Protein AF-0000000069396473 (afdb_homodimer)

Structure (mmCIF, N/CA/C/O backbone):
data_AF-0000000069396473-model_v1
#
loop_
_entity.id
_entity.type
_entity.pdbx_description
1 polymer 'Histidine phosphatase family protein'
#
loop_
_atom_site.group_PDB
_atom_site.id
_atom_site.type_symbol
_atom_site.label_atom_id
_atom_site.label_alt_id
_atom_site.label_comp_id
_atom_site.label_asym_id
_atom_site.label_entity_id
_atom_site.label_seq_id
_atom_site.pdbx_PDB_ins_code
_atom_site.Cartn_x
_atom_site.Cartn_y
_atom_site.Cartn_z
_atom_site.occupancy
_atom_site.B_iso_or_equiv
_atom_site.auth_seq_id
_atom_site.auth_comp_id
_atom_site.auth_asym_id
_atom_site.auth_atom_id
_atom_site.pdbx_PDB_model_num
ATOM 1 N N . MET A 1 1 ? 19.141 4.211 0.432 1 91.69 1 MET A N 1
ATOM 2 C CA . MET A 1 1 ? 17.75 4.664 0.322 1 91.69 1 MET A CA 1
ATOM 3 C C . MET A 1 1 ? 17.328 5.422 1.574 1 91.69 1 MET A C 1
ATOM 5 O O . MET A 1 1 ? 17.562 4.961 2.693 1 91.69 1 MET A O 1
ATOM 9 N N . LEU A 1 2 ? 16.859 6.574 1.354 1 94.38 2 LEU A N 1
ATOM 10 C CA . LEU A 1 2 ? 16.281 7.344 2.449 1 94.38 2 LEU A CA 1
ATOM 11 C C . LEU A 1 2 ? 14.844 6.914 2.719 1 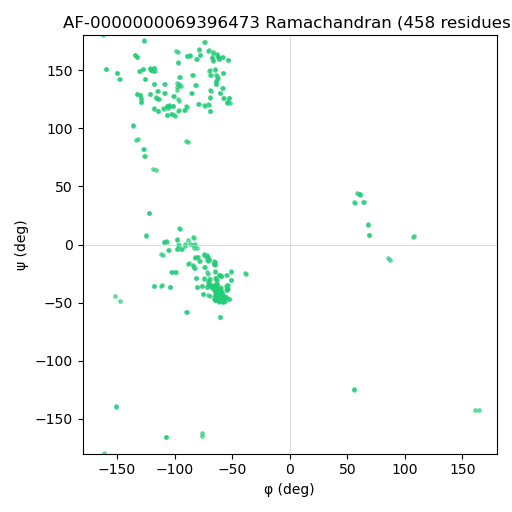94.38 2 LEU A C 1
ATOM 13 O O . LEU A 1 2 ? 14.078 6.66 1.782 1 94.38 2 LEU A O 1
ATOM 17 N N . LYS A 1 3 ? 14.484 6.781 3.979 1 95.19 3 LYS A N 1
ATOM 18 C CA . LYS A 1 3 ? 13.172 6.258 4.32 1 95.19 3 LYS A CA 1
ATOM 19 C C . LYS A 1 3 ? 12.344 7.289 5.082 1 95.19 3 LYS A C 1
ATOM 21 O O . LYS A 1 3 ? 12.875 8 5.938 1 95.19 3 LYS A O 1
ATOM 26 N N . VAL A 1 4 ? 11.117 7.375 4.75 1 97.69 4 VAL A N 1
ATOM 27 C CA . VAL A 1 4 ? 10.156 8.273 5.387 1 97.69 4 VAL A CA 1
ATOM 28 C C . VAL A 1 4 ? 8.906 7.492 5.789 1 97.69 4 VAL A C 1
ATOM 30 O O . VAL A 1 4 ? 8.289 6.828 4.957 1 97.69 4 VAL A O 1
ATOM 33 N N . LEU A 1 5 ? 8.555 7.523 7.074 1 98.06 5 LEU A N 1
ATOM 34 C CA . LEU A 1 5 ? 7.289 6.984 7.562 1 98.06 5 LEU A CA 1
ATOM 35 C C . LEU A 1 5 ? 6.207 8.062 7.578 1 98.06 5 LEU A C 1
ATOM 37 O O . LEU A 1 5 ? 6.348 9.078 8.266 1 98.06 5 LEU A O 1
ATOM 41 N N . LEU A 1 6 ? 5.219 7.867 6.785 1 98.81 6 LEU A N 1
ATOM 42 C CA . LEU A 1 6 ? 4.023 8.703 6.824 1 98.81 6 LEU A CA 1
ATOM 43 C C . LEU A 1 6 ? 2.992 8.133 7.793 1 98.81 6 LEU A C 1
ATOM 45 O O . LEU A 1 6 ? 2.512 7.016 7.605 1 98.81 6 LEU A O 1
ATOM 49 N N . VAL A 1 7 ? 2.658 8.906 8.812 1 98.88 7 VAL A N 1
ATOM 50 C CA . VAL A 1 7 ? 1.699 8.469 9.82 1 98.88 7 VAL A CA 1
ATOM 51 C C . VAL A 1 7 ? 0.48 9.391 9.805 1 98.88 7 VAL A C 1
ATOM 53 O O . VAL A 1 7 ? 0.602 10.594 10.047 1 98.88 7 VAL A O 1
ATOM 56 N N . ARG A 1 8 ? -0.66 8.836 9.492 1 98.75 8 ARG A N 1
ATOM 57 C CA . ARG A 1 8 ? -1.872 9.641 9.625 1 98.75 8 ARG A CA 1
ATOM 58 C C . ARG A 1 8 ? -2.184 9.914 11.094 1 98.75 8 ARG A C 1
ATOM 60 O O . ARG A 1 8 ? -2.006 9.047 11.945 1 98.75 8 ARG A O 1
ATOM 67 N N . HIS A 1 9 ? -2.705 11.016 11.367 1 98.31 9 HIS A N 1
ATOM 68 C CA . HIS A 1 9 ? -3.02 11.367 12.75 1 98.31 9 HIS A CA 1
ATOM 69 C C . HIS A 1 9 ? -4.023 10.391 13.352 1 98.31 9 HIS A C 1
ATOM 71 O O . HIS A 1 9 ? -4.746 9.711 12.617 1 98.31 9 HIS A O 1
ATOM 77 N N . ALA A 1 10 ? -4.031 10.375 14.672 1 98.5 10 ALA A N 1
ATOM 78 C CA . ALA A 1 10 ? -5 9.578 15.422 1 98.5 10 ALA A CA 1
ATOM 79 C C . ALA A 1 10 ? -6.402 10.164 15.305 1 98.5 10 ALA A C 1
ATOM 81 O O . ALA A 1 10 ? -6.578 11.289 14.828 1 98.5 10 ALA A O 1
ATOM 82 N N . GLN A 1 11 ? -7.344 9.344 15.734 1 97.56 11 GLN A N 1
ATOM 83 C CA . GLN A 1 11 ? -8.727 9.789 15.625 1 97.56 11 GLN A CA 1
ATOM 84 C C . GLN A 1 11 ? -8.945 11.094 16.391 1 97.56 11 GLN A C 1
ATOM 86 O O . GLN A 1 11 ? -8.453 11.25 17.516 1 97.56 11 GLN A O 1
ATOM 91 N N . CYS A 1 12 ? -9.602 11.977 15.805 1 95.5 12 CYS A N 1
ATOM 92 C CA . CYS A 1 12 ? -9.938 13.258 16.406 1 95.5 12 CYS A CA 1
ATOM 93 C C . CYS A 1 12 ? -11.438 13.516 16.344 1 95.5 12 CYS A C 1
ATOM 95 O O . CYS A 1 12 ? -12.18 12.734 15.742 1 95.5 12 CYS A O 1
ATOM 97 N N . GLU A 1 13 ? -11.883 14.555 16.906 1 91.94 13 GLU A N 1
ATOM 98 C CA . GLU A 1 13 ? -13.305 14.867 17.016 1 91.94 13 GLU A CA 1
ATOM 99 C C . GLU A 1 13 ? -13.945 15.016 15.633 1 91.94 13 GLU A C 1
ATOM 101 O O . GLU A 1 13 ? -15.062 14.547 15.406 1 91.94 13 GLU A O 1
ATOM 106 N N . MET A 1 14 ? -13.242 15.602 14.742 1 89 14 MET A N 1
ATOM 107 C CA . MET A 1 14 ? -13.766 15.836 13.398 1 89 14 MET A CA 1
ATOM 108 C C . MET A 1 14 ? -14.031 14.516 12.68 1 89 14 MET A C 1
ATOM 110 O O . MET A 1 14 ? -14.984 14.414 11.906 1 89 14 MET A O 1
ATOM 114 N N . ASN A 1 15 ? -13.211 13.492 12.938 1 91.06 15 ASN A N 1
ATOM 115 C CA . ASN A 1 15 ? -13.359 12.195 12.281 1 91.06 15 ASN A CA 1
ATOM 116 C C . ASN A 1 15 ? -14.719 11.57 12.594 1 91.06 15 ASN A C 1
ATOM 118 O O . ASN A 1 15 ? -15.195 10.719 11.844 1 91.06 15 ASN A O 1
ATOM 122 N N . LEU A 1 16 ? -15.289 11.906 13.688 1 89.94 16 LEU A N 1
ATOM 123 C CA . LEU A 1 16 ? -16.547 11.312 14.133 1 89.94 16 LEU A CA 1
ATOM 124 C C . LEU A 1 16 ? -17.703 11.773 13.266 1 89.94 16 LEU A C 1
ATOM 126 O O . LEU A 1 16 ? -18.766 11.164 13.266 1 89.94 16 LEU A O 1
ATOM 130 N N . HIS A 1 17 ? -17.453 12.805 12.453 1 83.81 17 HIS A N 1
ATOM 131 C CA . HIS A 1 17 ? -18.547 13.398 11.711 1 83.81 17 HIS A CA 1
ATOM 132 C C . HIS A 1 17 ? -18.266 13.414 10.211 1 83.81 17 HIS A C 1
ATOM 134 O O . HIS A 1 17 ? -19.047 13.961 9.43 1 83.81 17 HIS A O 1
ATOM 140 N N . ILE A 1 18 ? -17.234 12.797 9.789 1 80.62 18 ILE A N 1
ATOM 141 C CA . ILE A 1 18 ? -16.734 12.984 8.438 1 80.62 18 ILE A CA 1
ATOM 142 C C . ILE A 1 18 ? -17.594 12.195 7.453 1 80.62 18 ILE A C 1
ATOM 144 O O . ILE A 1 18 ? -17.5 12.391 6.238 1 80.62 18 ILE A O 1
ATOM 148 N N . THR A 1 19 ? -18.391 11.297 7.934 1 78.5 19 THR A N 1
ATOM 149 C CA . THR A 1 19 ? -19.281 10.57 7.043 1 78.5 19 THR A CA 1
ATOM 150 C C . THR A 1 19 ? -20.406 11.477 6.543 1 78.5 19 THR A C 1
ATOM 152 O O . THR A 1 19 ? -20.891 11.312 5.422 1 78.5 19 THR A O 1
ATOM 155 N N . GLU A 1 20 ? -20.656 12.453 7.293 1 83.94 20 GLU A N 1
ATOM 156 C CA . GLU A 1 20 ? -21.797 13.312 6.961 1 83.94 20 GLU A CA 1
ATOM 157 C C . GLU A 1 20 ? -21.328 14.695 6.523 1 83.94 20 GLU A C 1
ATOM 159 O O . GLU A 1 20 ? -21.938 15.312 5.645 1 83.94 20 GLU A O 1
ATOM 164 N N . ARG A 1 21 ? -20.266 15.086 7.184 1 88.06 21 ARG A N 1
ATOM 165 C CA . ARG A 1 21 ? -19.766 16.438 6.918 1 88.06 21 ARG A CA 1
ATOM 166 C C . ARG A 1 21 ? -18.359 16.406 6.344 1 88.06 21 ARG A C 1
ATOM 168 O O . ARG A 1 21 ? -17.609 15.461 6.598 1 88.06 21 ARG A O 1
ATOM 175 N N . ILE A 1 22 ? -18.141 17.438 5.586 1 88.81 22 ILE A N 1
ATOM 176 C CA . ILE A 1 22 ? -16.828 17.531 4.953 1 88.81 22 ILE A CA 1
ATOM 177 C C . ILE A 1 22 ? -15.805 18.047 5.965 1 88.81 22 ILE A C 1
ATOM 179 O O . ILE A 1 22 ? -16.016 19.062 6.609 1 88.81 22 ILE A O 1
ATOM 183 N N . GLY A 1 23 ? -14.797 17.219 6.16 1 84.56 23 GLY A N 1
ATOM 184 C CA . GLY A 1 23 ? -13.688 17.672 6.996 1 84.56 23 GLY A CA 1
ATOM 185 C C . GLY A 1 23 ? -12.758 18.641 6.289 1 84.56 23 GLY A C 1
ATOM 186 O O . GLY A 1 23 ? -13.141 19.266 5.297 1 84.56 23 GLY A O 1
ATOM 187 N N . GLY A 1 24 ? -11.656 18.891 6.734 1 83.81 24 GLY A N 1
ATOM 188 C CA . GLY A 1 24 ? -10.664 19.766 6.129 1 83.81 24 GLY A CA 1
ATOM 189 C C . GLY A 1 24 ? -9.562 20.172 7.086 1 83.81 24 GLY A C 1
ATOM 190 O O . GLY A 1 24 ? -9.062 19.344 7.852 1 83.81 24 GLY A O 1
ATOM 191 N N . ARG A 1 25 ? -9.203 21.359 6.91 1 84.25 25 ARG A N 1
ATOM 192 C CA . ARG A 1 25 ? -8 21.859 7.57 1 84.25 25 ARG A CA 1
ATOM 193 C C . ARG A 1 25 ? -8.32 22.375 8.969 1 84.25 25 ARG A C 1
ATOM 195 O O . ARG A 1 25 ? -7.414 22.719 9.727 1 84.25 25 ARG A O 1
ATOM 202 N N . THR A 1 26 ? -9.539 22.25 9.258 1 72.69 26 THR A N 1
ATOM 203 C CA . THR A 1 26 ? -9.82 22.922 10.531 1 72.69 26 THR A CA 1
ATOM 204 C C . THR A 1 26 ? -8.867 22.422 11.617 1 72.69 26 THR A C 1
ATOM 206 O O . THR A 1 26 ? -8.664 21.219 11.766 1 72.69 26 THR A O 1
ATOM 209 N N . ASN A 1 27 ? -8.164 23.281 12.188 1 63.88 27 ASN A N 1
ATOM 210 C CA . ASN A 1 27 ? -7.066 23.062 13.133 1 63.88 27 ASN A CA 1
ATOM 211 C C . ASN A 1 27 ? -7.582 22.781 14.539 1 63.88 27 ASN A C 1
ATOM 213 O O . ASN A 1 27 ? -6.809 22.422 15.43 1 63.88 27 ASN A O 1
ATOM 217 N N . HIS A 1 28 ? -8.727 22.828 14.695 1 78.5 28 HIS A N 1
ATOM 218 C CA . HIS A 1 28 ? -9.117 22.688 16.094 1 78.5 28 HIS A CA 1
ATOM 219 C C . HIS A 1 28 ? -9.945 21.438 16.328 1 78.5 28 HIS A C 1
ATOM 221 O O . HIS A 1 28 ? -11.117 21.516 16.703 1 78.5 28 HIS A O 1
ATOM 227 N N . SER A 1 29 ? -9.43 20.359 16.141 1 89.25 29 SER A N 1
ATOM 228 C CA . SER A 1 29 ? -10.039 19.062 16.406 1 89.25 29 SER A CA 1
ATOM 229 C C . SER A 1 29 ? -9.078 18.141 17.156 1 89.25 29 SER A C 1
ATOM 231 O O . SER A 1 29 ? -8.305 17.406 16.547 1 89.25 29 SER A O 1
ATOM 233 N N . PRO A 1 30 ? -9.172 18.234 18.5 1 92.69 30 PRO A N 1
ATOM 234 C CA . PRO A 1 30 ? -8.273 17.406 19.312 1 92.69 30 PRO A CA 1
ATOM 235 C C . PRO A 1 30 ? -8.555 15.922 19.188 1 92.69 30 PRO A C 1
ATOM 237 O O . PRO A 1 30 ? -9.609 15.531 18.672 1 92.69 30 PRO A O 1
ATOM 240 N N . LEU A 1 31 ? -7.629 15.125 19.641 1 96.94 31 LEU A N 1
ATOM 241 C CA . LEU A 1 31 ? -7.805 13.672 19.641 1 96.94 31 LEU A CA 1
ATOM 242 C C . LEU A 1 31 ? -8.953 13.258 20.547 1 96.94 31 LEU A C 1
ATOM 244 O O . LEU A 1 31 ? -9.148 13.844 21.609 1 96.94 31 LEU A O 1
ATOM 248 N N .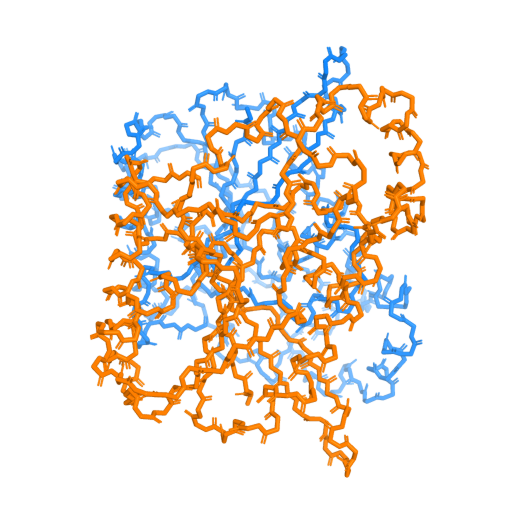 THR A 1 32 ? -9.727 12.312 20.125 1 97.12 32 THR A N 1
ATOM 249 C CA . THR A 1 32 ? -10.703 11.664 21 1 97.12 32 THR A CA 1
ATOM 250 C C . THR A 1 32 ? -10 10.734 22 1 97.12 32 THR A C 1
ATOM 252 O O . THR A 1 32 ? -8.781 10.562 21.938 1 97.12 32 THR A O 1
ATOM 255 N N . GLU A 1 33 ? -10.758 10.18 22.906 1 97.31 33 GLU A N 1
ATOM 256 C CA . GLU A 1 33 ? -10.195 9.18 23.812 1 97.31 33 GLU A CA 1
ATOM 257 C C . GLU A 1 33 ? -9.625 7.996 23.031 1 97.31 33 GLU A C 1
ATOM 259 O O . GLU A 1 33 ? -8.531 7.52 23.328 1 97.31 33 GLU A O 1
ATOM 264 N N . LEU A 1 34 ? -10.398 7.547 22.078 1 97.62 34 LEU A N 1
ATOM 265 C CA . LEU A 1 34 ? -9.906 6.488 21.203 1 97.62 34 LEU A CA 1
ATOM 266 C C . LEU A 1 34 ? -8.641 6.926 20.484 1 97.62 34 LEU A C 1
ATOM 268 O O . LEU A 1 34 ? -7.703 6.141 20.328 1 97.62 34 LEU A O 1
ATOM 272 N N . GLY A 1 35 ? -8.641 8.141 20.047 1 98.06 35 GLY A N 1
ATOM 273 C CA . GLY A 1 35 ? -7.484 8.695 19.375 1 98.06 35 GLY A CA 1
ATOM 274 C C . GLY A 1 35 ? -6.23 8.68 20.234 1 98.06 35 GLY A C 1
ATOM 275 O O . GLY A 1 35 ? -5.137 8.406 19.734 1 98.06 35 GLY A O 1
ATOM 276 N N . GLU A 1 36 ? -6.426 9.016 21.453 1 98 36 GLU A N 1
ATOM 277 C CA . GLU A 1 36 ? -5.293 8.984 22.375 1 98 36 GLU A CA 1
ATOM 278 C C . GLU A 1 36 ? -4.738 7.566 22.5 1 98 36 GLU A C 1
ATOM 280 O O . GLU A 1 36 ? -3.523 7.375 22.578 1 98 36 GLU A O 1
ATOM 285 N N . GLN A 1 37 ? -5.629 6.633 22.578 1 98.19 37 GLN A N 1
ATOM 286 C CA . GLN A 1 37 ? -5.215 5.238 22.625 1 98.19 37 GLN A CA 1
ATOM 287 C C . GLN A 1 37 ? -4.492 4.82 21.359 1 98.19 37 GLN A C 1
ATOM 289 O O . GLN A 1 37 ? -3.486 4.109 21.406 1 98.19 37 GLN A O 1
ATOM 294 N N . GLN A 1 38 ? -4.98 5.258 20.234 1 98.44 38 GLN A N 1
ATOM 295 C CA . GLN A 1 38 ? -4.34 4.988 18.953 1 98.44 38 GLN A CA 1
ATOM 296 C C . GLN A 1 38 ? -2.93 5.574 18.906 1 98.44 38 GLN A C 1
ATOM 298 O O . GLN A 1 38 ? -1.993 4.914 18.453 1 98.44 38 GLN A O 1
ATOM 303 N N . ALA A 1 39 ? -2.852 6.801 19.375 1 98.25 39 ALA A N 1
ATOM 304 C CA . ALA A 1 39 ? -1.562 7.492 19.375 1 98.25 39 ALA A CA 1
ATOM 305 C C . ALA A 1 39 ? -0.542 6.742 20.234 1 98.25 39 ALA A C 1
ATOM 307 O O . ALA A 1 39 ? 0.613 6.582 19.828 1 98.25 39 ALA A O 1
ATOM 308 N N . ARG A 1 40 ? -0.985 6.285 21.344 1 97.56 40 ARG A N 1
ATOM 309 C CA . ARG A 1 40 ? -0.1 5.512 22.203 1 97.56 40 ARG A CA 1
ATOM 310 C C . ARG A 1 40 ? 0.304 4.199 21.547 1 97.56 40 ARG A C 1
ATOM 312 O O . ARG A 1 40 ? 1.454 3.771 21.656 1 97.56 40 ARG A O 1
ATOM 319 N N . ALA A 1 41 ? -0.612 3.59 20.875 1 97.69 41 ALA A N 1
ATOM 320 C CA . ALA A 1 41 ? -0.359 2.305 20.234 1 97.69 41 ALA A CA 1
ATOM 321 C C . ALA A 1 41 ? 0.677 2.443 19.125 1 97.69 41 ALA A C 1
ATOM 323 O O . ALA A 1 41 ? 1.615 1.647 19.031 1 97.69 41 ALA A O 1
ATOM 324 N N . VAL A 1 42 ? 0.53 3.408 18.281 1 97.81 42 VAL A N 1
ATOM 325 C CA . VAL A 1 42 ? 1.479 3.58 17.172 1 97.81 42 VAL A CA 1
ATOM 326 C C . VAL A 1 42 ? 2.84 3.992 17.734 1 97.81 42 VAL A C 1
ATOM 328 O O . VAL A 1 42 ? 3.881 3.602 17.203 1 97.81 42 VAL A O 1
ATOM 331 N N . ALA A 1 43 ? 2.834 4.793 18.766 1 97.19 43 ALA A N 1
ATOM 332 C CA . ALA A 1 43 ? 4.074 5.199 19.422 1 97.19 43 ALA A CA 1
ATOM 333 C C . ALA A 1 43 ? 4.852 3.984 19.922 1 97.19 43 ALA A C 1
ATOM 335 O O . ALA A 1 43 ? 6.051 3.859 19.656 1 97.19 43 ALA A O 1
ATOM 336 N N . SER A 1 44 ? 4.164 3.125 20.609 1 95.69 44 SER A N 1
ATOM 337 C CA . SER A 1 44 ? 4.781 1.905 21.109 1 95.69 44 SER A CA 1
ATOM 338 C C . SER A 1 44 ? 5.293 1.026 19.984 1 95.69 44 SER A C 1
ATOM 340 O O . SER A 1 44 ? 6.379 0.452 20.078 1 95.69 44 SER A O 1
ATOM 342 N N . HIS A 1 45 ? 4.543 0.961 18.984 1 94.12 45 HIS A N 1
ATOM 343 C CA . HIS A 1 45 ? 4.91 0.168 17.812 1 94.12 45 HIS A CA 1
ATOM 344 C C . HIS A 1 45 ? 6.191 0.691 17.172 1 94.12 45 HIS A C 1
ATOM 346 O O . HIS A 1 45 ? 7.098 -0.085 16.875 1 94.12 45 HIS A O 1
ATOM 352 N N . LEU A 1 46 ? 6.281 1.937 16.953 1 94 46 LEU A N 1
ATOM 353 C CA . LEU A 1 46 ? 7.445 2.529 16.297 1 94 46 LEU A CA 1
ATOM 354 C C . LEU A 1 46 ? 8.68 2.436 17.203 1 94 46 LEU A C 1
ATOM 356 O O . LEU A 1 46 ? 9.789 2.236 16.703 1 94 46 LEU A O 1
ATOM 360 N N . ARG A 1 47 ? 8.461 2.584 18.469 1 92.94 47 ARG A N 1
ATOM 361 C CA . ARG A 1 47 ? 9.57 2.381 19.406 1 92.94 47 ARG A CA 1
ATOM 362 C C . ARG A 1 47 ? 10.156 0.983 19.266 1 92.94 47 ARG A C 1
ATOM 364 O O . ARG A 1 47 ? 11.375 0.825 19.156 1 92.94 47 ARG A O 1
ATOM 371 N N . THR A 1 48 ? 9.297 0.025 19.25 1 89.38 48 THR A N 1
ATOM 372 C CA . THR A 1 48 ? 9.727 -1.363 19.125 1 89.38 48 THR A CA 1
ATOM 373 C C . THR A 1 48 ? 10.43 -1.598 17.797 1 89.38 48 THR A C 1
ATOM 375 O O . THR A 1 48 ? 11.484 -2.234 17.75 1 89.38 48 THR A O 1
ATOM 378 N N . THR A 1 49 ? 9.836 -1.099 16.781 1 86.31 49 THR A N 1
ATOM 379 C CA . THR A 1 49 ? 10.391 -1.292 15.445 1 86.31 49 THR A CA 1
ATOM 380 C C . THR A 1 49 ? 11.766 -0.645 15.328 1 86.31 49 THR A C 1
ATOM 382 O O . THR A 1 49 ? 12.695 -1.252 14.797 1 86.31 49 THR A O 1
ATOM 385 N N . PHE A 1 50 ? 11.914 0.518 15.781 1 86.88 50 PHE A N 1
ATOM 386 C CA . PHE A 1 50 ? 13.195 1.217 15.703 1 86.88 50 PHE A CA 1
ATOM 387 C C . PHE A 1 50 ? 14.242 0.535 16.578 1 86.88 50 PHE A C 1
ATOM 389 O O . PHE A 1 50 ? 15.414 0.473 16.203 1 86.88 50 PHE A O 1
ATOM 396 N N . HIS A 1 51 ? 13.828 0.056 17.703 1 81.75 51 HIS A N 1
ATOM 397 C CA . HIS A 1 51 ? 14.742 -0.682 18.562 1 81.75 51 HIS A CA 1
ATOM 398 C C . HIS A 1 51 ? 15.219 -1.965 17.891 1 81.75 51 HIS A C 1
ATOM 400 O O . HIS A 1 51 ? 16.406 -2.281 17.922 1 81.75 51 HIS A O 1
ATOM 406 N N . HIS A 1 52 ? 14.312 -2.615 17.328 1 78.31 52 HIS A N 1
ATOM 407 C CA . HIS A 1 52 ? 14.633 -3.871 16.656 1 78.31 52 HIS A CA 1
ATOM 408 C C . HIS A 1 52 ? 15.586 -3.648 15.5 1 78.31 52 HIS A C 1
ATOM 410 O O . HIS A 1 52 ? 16.484 -4.465 15.258 1 78.31 52 HIS A O 1
ATOM 416 N N . ASP A 1 53 ? 15.406 -2.611 14.82 1 75.81 53 ASP A N 1
ATOM 417 C CA . ASP A 1 53 ? 16.234 -2.301 13.656 1 75.81 53 ASP A CA 1
ATOM 418 C C . ASP A 1 53 ? 17.531 -1.624 14.07 1 75.81 53 ASP A C 1
ATOM 420 O O . ASP A 1 53 ? 18.281 -1.138 13.219 1 75.81 53 ASP A O 1
ATOM 424 N N . ALA A 1 54 ? 17.75 -1.542 15.406 1 72.94 54 ALA A N 1
ATOM 425 C CA . ALA A 1 54 ? 18.938 -0.93 15.984 1 72.94 54 ALA A CA 1
ATOM 426 C C . ALA A 1 54 ? 19.094 0.511 15.508 1 72.94 54 ALA A C 1
ATOM 428 O O . ALA A 1 54 ? 20.203 0.944 15.188 1 72.94 54 ALA A O 1
ATOM 429 N N . LYS A 1 55 ? 18 1.125 15.367 1 76.81 55 LYS A N 1
ATOM 430 C CA . LYS A 1 55 ? 17.984 2.545 15.023 1 76.81 55 LYS A CA 1
ATOM 431 C C . LYS A 1 55 ? 17.734 3.406 16.266 1 76.81 55 LYS A C 1
ATOM 433 O O . LYS A 1 55 ? 16.641 3.422 16.797 1 76.81 55 LYS A O 1
ATOM 438 N N . PRO A 1 56 ? 18.734 4.125 16.656 1 82.44 56 PRO A N 1
ATOM 439 C CA . PRO A 1 56 ? 18.516 4.961 17.844 1 82.44 56 PRO A CA 1
ATOM 440 C C . PRO A 1 56 ? 17.562 6.121 17.578 1 82.44 56 PRO A C 1
ATOM 442 O O . PRO A 1 56 ? 17.469 6.613 16.453 1 82.44 56 PRO A O 1
ATOM 445 N N . ALA A 1 57 ? 16.859 6.5 18.609 1 80.31 57 ALA A N 1
ATOM 446 C CA . ALA A 1 57 ? 15.875 7.57 18.547 1 80.31 57 ALA A CA 1
ATOM 447 C C . ALA A 1 57 ? 16.484 8.844 17.969 1 80.31 57 ALA A C 1
ATOM 449 O O . ALA A 1 57 ? 15.812 9.609 17.281 1 80.31 57 ALA A O 1
ATOM 450 N N . LYS A 1 58 ? 17.719 9.07 18.266 1 81.62 58 LYS A N 1
ATOM 451 C CA . LYS A 1 58 ? 18.391 10.273 17.797 1 81.62 58 LYS A CA 1
ATOM 452 C C . LYS A 1 58 ? 18.531 10.281 16.281 1 81.62 58 LYS A C 1
ATOM 454 O O . LYS A 1 58 ? 18.797 11.328 15.68 1 81.62 58 LYS A O 1
ATOM 459 N N . ASP A 1 59 ? 18.328 9.172 15.656 1 87.31 59 ASP A N 1
ATOM 460 C CA . ASP A 1 59 ? 18.484 9.047 14.211 1 87.31 59 ASP A CA 1
ATOM 461 C C . ASP A 1 59 ? 17.141 9.203 13.508 1 87.31 59 ASP A C 1
ATOM 463 O O . ASP A 1 59 ? 17.031 8.953 12.305 1 87.31 59 ASP A O 1
ATOM 467 N N . VAL A 1 60 ? 16.172 9.688 14.242 1 93.44 60 VAL A N 1
ATOM 468 C CA . VAL A 1 60 ? 14.852 9.875 13.648 1 93.44 60 VAL A CA 1
ATOM 469 C C . VAL A 1 60 ? 14.5 11.359 13.633 1 93.44 60 VAL A C 1
ATOM 471 O O . VAL A 1 60 ? 14.625 12.047 14.648 1 93.44 60 VAL A O 1
ATOM 474 N N . ARG A 1 61 ? 14.156 11.883 12.5 1 95.81 61 ARG A N 1
ATOM 475 C CA . ARG A 1 61 ? 13.656 13.25 12.375 1 95.81 61 ARG A CA 1
ATOM 476 C C . ARG A 1 61 ? 12.133 13.281 12.352 1 95.81 61 ARG A C 1
ATOM 478 O O . ARG A 1 61 ? 11.5 12.43 11.719 1 95.81 61 ARG A O 1
ATOM 485 N N . PHE A 1 62 ? 11.578 14.242 13.062 1 97.81 62 PHE A N 1
ATOM 486 C CA . PHE A 1 62 ? 10.133 14.289 13.211 1 97.81 62 PHE A CA 1
ATOM 487 C C . PHE A 1 62 ? 9.547 15.523 12.539 1 97.81 62 PHE A C 1
ATOM 489 O O . PHE A 1 62 ? 10.031 16.641 12.758 1 97.81 62 PHE A O 1
ATOM 496 N N . PHE A 1 63 ? 8.523 15.328 11.781 1 98.62 63 PHE A N 1
ATOM 497 C CA . PHE A 1 63 ? 7.758 16.375 11.125 1 98.62 63 PHE A CA 1
ATOM 498 C C . PHE A 1 63 ? 6.266 16.188 11.367 1 98.62 63 PHE A C 1
ATOM 500 O O . PHE A 1 63 ? 5.785 15.062 11.477 1 98.62 63 PHE A O 1
ATOM 507 N N . SER A 1 64 ? 5.547 17.281 11.406 1 98.19 64 SER A N 1
ATOM 508 C CA . SER A 1 64 ? 4.102 17.188 11.586 1 98.19 64 SER A CA 1
ATOM 509 C C . SER A 1 64 ? 3.383 18.344 10.906 1 98.19 64 SER A C 1
ATOM 511 O O . SER A 1 64 ? 3.938 19.438 10.789 1 98.19 64 SER A O 1
ATOM 513 N N . SER A 1 65 ? 2.191 17.984 10.453 1 97.44 65 SER A N 1
ATOM 514 C CA . SER A 1 65 ? 1.253 19.062 10.172 1 97.44 65 SER A CA 1
ATOM 515 C C . SER A 1 65 ? 1.071 19.984 11.383 1 97.44 65 SER A C 1
ATOM 517 O O . SER A 1 65 ? 1.303 19.562 12.516 1 97.44 65 SER A O 1
ATOM 519 N N . THR A 1 66 ? 0.592 21.234 11.156 1 96.56 66 THR A N 1
ATOM 520 C CA . THR A 1 66 ? 0.394 22.188 12.258 1 96.56 66 THR A CA 1
ATOM 521 C C . THR A 1 66 ? -0.939 21.938 12.953 1 96.56 66 THR A C 1
ATOM 523 O O . THR A 1 66 ? -1.209 22.5 14.016 1 96.56 66 THR A O 1
ATOM 526 N N . ALA A 1 67 ? -1.79 21.109 12.391 1 96 67 ALA A N 1
ATOM 527 C CA . ALA A 1 67 ? -3.072 20.812 13.023 1 96 67 ALA A CA 1
ATOM 528 C C . ALA A 1 67 ? -2.875 20.141 14.367 1 96 67 ALA A C 1
ATOM 530 O O . ALA A 1 67 ? -2.008 19.266 14.516 1 96 67 ALA A O 1
ATOM 531 N N . VAL A 1 68 ? -3.689 20.438 15.328 1 95.88 68 VAL A N 1
ATOM 532 C CA . VAL A 1 68 ? -3.545 19.984 16.703 1 95.88 68 VAL A CA 1
ATOM 533 C C . VAL A 1 68 ? -3.559 18.453 16.75 1 95.88 68 VAL A C 1
ATOM 535 O O . VAL A 1 68 ? -2.762 17.844 17.469 1 95.88 68 VAL A O 1
ATOM 538 N N . ARG A 1 69 ? -4.445 17.812 16.031 1 96.31 69 ARG A N 1
ATOM 539 C CA . ARG A 1 69 ? -4.57 16.359 16.016 1 96.31 69 ARG A CA 1
ATOM 540 C C . ARG A 1 69 ? -3.275 15.703 15.547 1 96.31 69 ARG A C 1
ATOM 542 O O . ARG A 1 69 ? -2.887 14.648 16.047 1 96.31 69 ARG A O 1
ATOM 549 N N . ALA A 1 70 ? -2.596 16.266 14.609 1 97.69 70 ALA A N 1
ATOM 550 C CA . ALA A 1 70 ? -1.337 15.734 14.102 1 97.69 70 ALA A CA 1
ATOM 551 C C . ALA A 1 70 ? -0.195 15.984 15.078 1 97.69 70 ALA A C 1
ATOM 553 O O . ALA A 1 70 ? 0.626 15.102 15.32 1 97.69 70 ALA A O 1
ATOM 554 N N . VAL A 1 71 ? -0.161 17.203 15.641 1 97.19 71 VAL A N 1
ATOM 555 C CA . VAL A 1 71 ? 0.88 17.547 16.594 1 97.19 71 VAL A CA 1
ATOM 556 C C . VAL A 1 71 ? 0.786 16.641 17.828 1 97.19 71 VAL A C 1
ATOM 558 O O . VAL A 1 71 ? 1.799 16.109 18.297 1 97.19 71 VAL A O 1
ATOM 561 N N . GLU A 1 72 ? -0.413 16.438 18.281 1 97.19 72 GLU A N 1
ATOM 562 C CA . GLU A 1 72 ? -0.618 15.562 19.438 1 97.19 72 GLU A CA 1
ATOM 563 C C . GLU A 1 72 ? -0.159 14.141 19.141 1 97.19 72 GLU A C 1
ATOM 565 O O . GLU A 1 72 ? 0.453 13.484 20 1 97.19 72 GLU A O 1
ATOM 570 N N . THR A 1 73 ? -0.433 13.68 17.984 1 98.25 73 THR A N 1
ATOM 571 C CA . THR A 1 73 ? 0.001 12.344 17.578 1 98.25 73 THR A CA 1
ATOM 572 C C . THR A 1 73 ? 1.522 12.273 17.5 1 98.25 73 THR A C 1
ATOM 574 O O . THR A 1 73 ? 2.129 11.32 18 1 98.25 73 THR A O 1
ATOM 577 N N . ALA A 1 74 ? 2.119 13.289 16.891 1 98.25 74 ALA A N 1
ATOM 578 C CA . ALA A 1 74 ? 3.574 13.336 16.766 1 98.25 74 ALA A CA 1
ATOM 579 C C . ALA A 1 74 ? 4.246 13.359 18.141 1 98.25 74 ALA A C 1
ATOM 581 O O . ALA A 1 74 ? 5.23 12.648 18.359 1 98.25 74 ALA A O 1
ATOM 582 N N . LYS A 1 75 ? 3.719 14.125 19 1 97.5 75 LYS A N 1
ATOM 583 C CA . LYS A 1 75 ? 4.293 14.258 20.344 1 97.5 75 LYS A CA 1
ATOM 584 C C . LYS A 1 75 ? 4.207 12.938 21.109 1 97.5 75 LYS A C 1
ATOM 586 O O . LYS A 1 75 ? 5.105 12.602 21.875 1 97.5 75 LYS A O 1
ATOM 591 N N . ALA A 1 76 ? 3.105 12.211 20.984 1 96.81 76 ALA A N 1
ATOM 592 C CA . ALA A 1 76 ? 2.984 10.898 21.609 1 96.81 76 ALA A CA 1
ATOM 593 C C . ALA A 1 76 ? 4.086 9.953 21.125 1 96.81 76 ALA A C 1
ATOM 595 O O . ALA A 1 76 ? 4.703 9.25 21.922 1 96.81 76 ALA A O 1
ATOM 596 N N . VAL A 1 77 ? 4.336 9.953 19.844 1 96.25 77 VAL A N 1
ATOM 597 C CA . VAL A 1 77 ? 5.363 9.109 19.25 1 96.25 77 VAL A CA 1
ATOM 598 C C . VAL A 1 77 ? 6.738 9.523 19.766 1 96.25 77 VAL A C 1
ATOM 600 O O . VAL A 1 77 ? 7.535 8.672 20.172 1 96.25 77 VAL A O 1
ATOM 603 N N . MET A 1 78 ? 6.992 10.812 19.75 1 96.69 78 MET A N 1
ATOM 604 C CA . MET A 1 78 ? 8.273 11.336 20.219 1 96.69 78 MET A CA 1
ATOM 605 C C . MET A 1 78 ? 8.508 10.984 21.688 1 96.69 78 MET A C 1
ATOM 607 O O . MET A 1 78 ? 9.609 10.586 22.062 1 96.69 78 MET A O 1
ATOM 611 N N . ALA A 1 79 ? 7.484 11.148 22.453 1 95.25 79 ALA A N 1
ATOM 612 C CA . ALA A 1 79 ? 7.594 10.836 23.875 1 95.25 79 ALA A CA 1
ATOM 613 C C . ALA A 1 79 ? 7.961 9.375 24.094 1 95.25 79 ALA A C 1
ATOM 615 O O . ALA A 1 79 ? 8.82 9.055 24.922 1 95.25 79 ALA A O 1
ATOM 616 N N . ALA A 1 80 ? 7.348 8.492 23.375 1 93.38 80 ALA A N 1
ATOM 617 C CA . ALA A 1 80 ? 7.617 7.062 23.5 1 93.38 80 ALA A CA 1
ATOM 618 C C . ALA A 1 80 ? 9.055 6.742 23.109 1 93.38 80 ALA A C 1
ATOM 620 O O . ALA A 1 80 ? 9.656 5.809 23.641 1 93.38 80 ALA A O 1
ATOM 621 N N . LEU A 1 81 ? 9.602 7.523 22.203 1 91.81 81 LEU A N 1
ATOM 622 C CA . LEU A 1 81 ? 10.969 7.312 21.719 1 91.81 81 LEU A CA 1
ATOM 623 C C . LEU A 1 81 ? 11.961 8.117 22.562 1 91.81 81 LEU A C 1
ATOM 625 O O . LEU A 1 81 ? 13.156 8.133 22.266 1 91.81 81 LEU A O 1
ATOM 629 N N . GLU A 1 82 ? 11.406 8.828 23.5 1 91.88 82 GLU A N 1
ATOM 630 C CA . GLU A 1 82 ? 12.203 9.641 24.422 1 91.88 82 GLU A CA 1
ATOM 631 C C . GLU A 1 82 ? 12.938 10.758 23.688 1 91.88 82 GLU A C 1
ATOM 633 O O . GLU A 1 82 ? 14.125 10.992 23.922 1 91.88 82 GLU A O 1
ATOM 638 N N . VAL A 1 83 ? 12.242 11.242 22.734 1 90.88 83 VAL A N 1
ATOM 639 C CA . VAL A 1 83 ? 12.703 12.422 22.016 1 90.88 83 VAL A CA 1
ATOM 640 C C . VAL A 1 83 ? 11.906 13.648 22.453 1 90.88 83 VAL A C 1
ATOM 642 O O . VAL A 1 83 ? 10.688 13.68 22.312 1 90.88 83 VAL A O 1
ATOM 645 N N . GLU A 1 84 ? 12.555 14.586 22.969 1 85.19 84 GLU A N 1
ATOM 646 C CA . GLU A 1 84 ? 11.828 15.68 23.594 1 85.19 84 GLU A CA 1
ATOM 647 C C . GLU A 1 84 ? 11.789 16.906 22.703 1 85.19 84 GLU A C 1
ATOM 649 O O . GLU A 1 84 ? 10.914 17.766 22.844 1 85.19 84 GLU A O 1
ATOM 654 N N . ASP A 1 85 ? 12.695 17.047 21.812 1 88 85 ASP A N 1
ATOM 655 C CA . ASP A 1 85 ? 12.766 18.234 20.969 1 88 85 ASP A CA 1
ATOM 656 C C . ASP A 1 85 ? 12.992 17.859 19.516 1 88 85 ASP A C 1
ATOM 658 O O . ASP A 1 85 ? 13.109 16.688 19.172 1 88 85 ASP A O 1
ATOM 662 N N . GLY A 1 86 ? 12.688 18.906 18.672 1 93.69 86 GLY A N 1
ATOM 663 C CA . GLY A 1 86 ? 13.094 18.719 17.297 1 93.69 86 GLY A CA 1
ATOM 664 C C . GLY A 1 86 ? 11.93 18.469 16.359 1 93.69 86 GLY A C 1
ATOM 665 O O . GLY A 1 86 ? 12.133 18.125 15.188 1 93.69 86 GLY A O 1
ATOM 666 N N . LEU A 1 87 ? 10.727 18.609 16.891 1 97.12 87 LEU A N 1
ATOM 667 C CA . LEU A 1 87 ? 9.586 18.484 15.992 1 97.12 87 LEU A CA 1
ATOM 668 C C . LEU A 1 87 ? 9.5 19.688 15.055 1 97.12 87 LEU A C 1
ATOM 670 O O . LEU A 1 87 ? 9.422 20.828 15.508 1 97.12 87 LEU A O 1
ATOM 674 N N . VAL A 1 88 ? 9.555 19.453 13.812 1 97.94 88 VAL A N 1
ATOM 675 C CA . VAL A 1 88 ? 9.383 20.516 12.82 1 97.94 88 VAL A CA 1
ATOM 676 C C . VAL A 1 88 ? 7.934 20.531 12.328 1 97.94 88 VAL A C 1
ATOM 678 O O . VAL A 1 88 ? 7.465 19.562 11.727 1 97.94 88 VAL A O 1
ATOM 681 N N . GLN A 1 89 ? 7.238 21.562 12.602 1 97.62 89 GLN A N 1
ATOM 682 C CA . GLN A 1 89 ? 5.863 21.719 12.141 1 97.62 89 GLN A CA 1
ATOM 683 C C . GLN A 1 89 ? 5.805 22.516 10.844 1 97.62 89 GLN A C 1
ATOM 685 O O . GLN A 1 89 ? 6.562 23.469 10.672 1 97.62 89 GLN A O 1
ATOM 690 N N . SER A 1 90 ? 4.875 22.141 9.961 1 97.75 90 SER A N 1
ATOM 691 C CA . SER A 1 90 ? 4.766 22.859 8.695 1 97.75 90 SER A CA 1
ATOM 692 C C . SER A 1 90 ? 3.324 22.891 8.203 1 97.75 90 SER A C 1
ATOM 694 O O . SER A 1 90 ? 2.607 21.891 8.297 1 97.75 90 SER A O 1
ATOM 696 N N . GLU A 1 91 ? 2.924 23.984 7.617 1 96.56 91 GLU A N 1
ATOM 697 C CA . GLU A 1 91 ? 1.602 24.141 7.016 1 96.56 91 GLU A CA 1
ATOM 698 C C . GLU A 1 91 ? 1.503 23.375 5.699 1 96.56 91 GLU A C 1
ATOM 700 O O . GLU A 1 91 ? 0.404 23.062 5.234 1 96.56 91 GLU A O 1
ATOM 705 N N . GLN A 1 92 ? 2.602 23.047 5.121 1 97.19 92 GLN A N 1
ATOM 706 C CA . GLN A 1 92 ? 2.619 22.297 3.873 1 97.19 92 GLN A CA 1
ATOM 707 C C . GLN A 1 92 ? 2.072 20.891 4.078 1 97.19 92 GLN A C 1
ATOM 709 O O . GLN A 1 92 ? 1.705 20.219 3.111 1 97.19 92 GLN A O 1
ATOM 714 N N . LEU A 1 93 ? 1.998 20.453 5.34 1 97.56 93 LEU A N 1
ATOM 715 C CA . LEU A 1 93 ? 1.56 19.109 5.66 1 97.56 93 LEU A CA 1
ATOM 716 C C . LEU A 1 93 ? 0.086 19.094 6.055 1 97.56 93 LEU A C 1
ATOM 718 O O . LEU A 1 93 ? -0.463 18.031 6.383 1 97.56 93 LEU A O 1
ATOM 722 N N . LEU A 1 94 ? -0.537 20.219 5.961 1 96.81 94 LEU A N 1
ATOM 723 C CA . LEU A 1 94 ? -1.942 20.281 6.348 1 96.81 94 LEU A CA 1
ATOM 724 C C . LEU A 1 94 ? -2.807 19.453 5.398 1 96.81 94 LEU A C 1
ATOM 726 O O . LEU A 1 94 ? -2.396 19.156 4.273 1 96.81 94 LEU A O 1
ATOM 730 N N . GLU A 1 95 ? -3.977 19.078 5.895 1 96.81 95 GLU A N 1
ATOM 731 C CA . GLU A 1 95 ? -4.961 18.375 5.078 1 96.81 95 GLU A CA 1
ATOM 732 C C . GLU A 1 95 ? -5.418 19.234 3.9 1 96.81 95 GLU A C 1
ATOM 734 O O . GLU A 1 95 ? -5.215 20.438 3.896 1 96.81 95 GLU A O 1
ATOM 739 N N . LEU A 1 96 ? -5.996 18.531 2.928 1 96.19 96 LEU A N 1
ATOM 740 C CA . LEU A 1 96 ? -6.578 19.219 1.777 1 96.19 96 LEU A CA 1
ATOM 741 C C . LEU A 1 96 ? -7.562 20.297 2.225 1 96.19 96 LEU A C 1
ATOM 743 O O . LEU A 1 96 ? -8.453 20.031 3.037 1 96.19 96 LEU A O 1
ATOM 747 N N . GLU A 1 97 ? -7.32 21.516 1.729 1 95.38 97 GLU A N 1
ATOM 748 C CA . GLU A 1 97 ? -8.242 22.609 2.018 1 95.38 97 GLU A CA 1
ATOM 749 C C . GLU A 1 97 ? -9.539 22.469 1.225 1 95.38 97 GLU A C 1
ATOM 751 O O . GLU A 1 97 ? -9.523 22.469 -0.008 1 95.38 97 GLU A O 1
ATOM 756 N N . GLN A 1 98 ? -10.641 22.344 1.932 1 93.69 98 GLN A N 1
ATOM 757 C CA . GLN A 1 98 ? -11.93 22.141 1.276 1 93.69 98 GLN A CA 1
ATOM 758 C C . GLN A 1 98 ? -12.688 23.453 1.11 1 93.69 98 GLN A C 1
ATOM 760 O O . GLN A 1 98 ? -13.836 23.453 0.676 1 93.69 98 GLN A O 1
ATOM 765 N N . GLY A 1 99 ? -12.031 24.5 1.6 1 94.06 99 GLY A N 1
ATOM 766 C CA . GLY A 1 99 ? -12.594 25.828 1.41 1 94.06 99 GLY A CA 1
ATOM 767 C C . GLY A 1 99 ? -14.008 25.953 1.947 1 94.06 99 GLY A C 1
ATOM 768 O O . GLY A 1 99 ? -14.273 25.609 3.102 1 94.06 99 GLY A O 1
ATOM 769 N N . GLU A 1 100 ? -14.898 26.391 1.051 1 93.81 100 GLU A N 1
ATOM 770 C CA . GLU A 1 100 ? -16.281 26.672 1.441 1 93.81 100 GLU A CA 1
ATOM 771 C C . GLU A 1 100 ? -17.047 25.375 1.712 1 93.81 100 GLU A C 1
ATOM 773 O O . GLU A 1 100 ? -18.125 25.391 2.287 1 93.81 100 GLU A O 1
ATOM 778 N N . PHE A 1 101 ? -16.516 24.234 1.384 1 93.12 101 PHE A N 1
ATOM 779 C CA . PHE A 1 101 ? -17.188 22.953 1.591 1 93.12 101 PHE A CA 1
ATOM 780 C C . PHE A 1 101 ? -17 22.469 3.021 1 93.12 101 PHE A C 1
ATOM 782 O O . PHE A 1 101 ? -17.703 21.562 3.477 1 93.12 101 PHE A O 1
ATOM 789 N N . GLU A 1 102 ? -15.969 23 3.682 1 90.56 102 GLU A N 1
ATOM 790 C CA . GLU A 1 102 ? -15.641 22.5 5.016 1 90.56 102 GLU A CA 1
ATOM 791 C C . GLU A 1 102 ? -16.828 22.641 5.961 1 90.56 102 GLU A C 1
ATOM 793 O O . GLU A 1 102 ? -17.406 23.719 6.09 1 90.56 102 GLU A O 1
ATOM 798 N N . GLY A 1 103 ? -17.156 21.547 6.551 1 88.75 103 GLY A N 1
ATOM 799 C CA . GLY A 1 103 ? -18.25 21.531 7.512 1 88.75 103 GLY A CA 1
ATOM 800 C C . GLY A 1 103 ? -19.609 21.344 6.871 1 88.75 103 GLY A C 1
ATOM 801 O O . GLY A 1 103 ? -20.594 21.062 7.562 1 88.75 103 GLY A O 1
ATOM 802 N N . ALA A 1 104 ? -19.672 21.453 5.578 1 91.19 104 ALA A N 1
ATOM 803 C CA . ALA A 1 104 ? -20.922 21.297 4.855 1 91.19 104 ALA A CA 1
ATOM 804 C C . ALA A 1 104 ? -21.312 19.828 4.699 1 91.19 104 ALA A C 1
ATOM 806 O O . ALA A 1 104 ? -20.484 18.953 4.934 1 91.19 104 ALA A O 1
ATOM 807 N N . VAL A 1 105 ? -22.578 19.656 4.383 1 91.38 105 VAL A N 1
ATOM 808 C CA . VAL A 1 105 ? -23.062 18.312 4.141 1 91.38 105 VAL A CA 1
ATOM 809 C C . VAL A 1 105 ? -22.469 17.766 2.84 1 91.38 105 VAL A C 1
ATOM 811 O O . VAL A 1 105 ? -22.609 18.391 1.785 1 91.38 105 VAL A O 1
ATOM 814 N N . ARG A 1 106 ? -21.875 16.625 2.943 1 90.56 106 ARG A N 1
ATOM 815 C CA . ARG A 1 106 ? -21.125 16.031 1.841 1 90.56 106 ARG A CA 1
ATOM 816 C C . ARG A 1 106 ? -22.016 15.875 0.605 1 90.56 106 ARG A C 1
ATOM 818 O O . ARG A 1 106 ? -21.609 16.234 -0.501 1 90.56 106 ARG A O 1
ATOM 825 N N . ARG A 1 107 ? -23.172 15.328 0.753 1 88.88 107 ARG A N 1
ATOM 826 C CA . ARG A 1 107 ? -24.062 15.031 -0.367 1 88.88 107 ARG A CA 1
ATOM 827 C C . ARG A 1 107 ? -24.453 16.297 -1.112 1 88.88 107 ARG A C 1
ATOM 829 O O . ARG A 1 107 ? -24.75 16.25 -2.311 1 88.88 107 ARG A O 1
ATOM 836 N N . GLU A 1 108 ? -24.422 17.375 -0.407 1 91.38 108 GLU A N 1
ATOM 837 C CA . GLU A 1 108 ? -24.781 18.656 -1.021 1 91.38 108 GLU A CA 1
ATOM 838 C C . GLU A 1 108 ? -23.609 19.219 -1.812 1 91.38 108 GLU A C 1
ATOM 840 O O . GLU A 1 108 ? -23.797 19.859 -2.855 1 91.38 108 GLU A O 1
ATOM 845 N N . CYS A 1 109 ? -22.422 19.031 -1.329 1 91.06 109 CYS A N 1
ATOM 846 C CA . CYS A 1 109 ? -21.219 19.578 -1.947 1 91.06 109 CYS A CA 1
ATOM 847 C C . CYS A 1 109 ? -20.766 18.703 -3.102 1 91.06 109 CYS A C 1
ATOM 849 O O . CYS A 1 109 ? -20.125 19.188 -4.043 1 91.06 109 CYS A O 1
ATOM 851 N N . PHE A 1 110 ? -21.078 17.438 -3 1 89.19 110 PHE A N 1
ATOM 852 C CA . PHE A 1 110 ? -20.688 16.469 -4.012 1 89.19 110 PHE A CA 1
ATOM 853 C C . PHE A 1 110 ? -21.906 15.695 -4.504 1 89.19 110 PHE A C 1
ATOM 855 O O . PHE A 1 110 ? -22.047 14.492 -4.25 1 89.19 110 PHE A O 1
ATOM 862 N N . PRO A 1 111 ? -22.625 16.375 -5.289 1 89.88 111 PRO A N 1
ATOM 863 C CA . PRO A 1 111 ? -23.797 15.68 -5.828 1 89.88 111 PRO A CA 1
ATOM 864 C C . PRO A 1 111 ? -23.438 14.539 -6.773 1 89.88 111 PRO A C 1
ATOM 866 O O . PRO A 1 111 ? -22.312 14.5 -7.293 1 89.88 111 PRO A O 1
ATOM 869 N N . PRO A 1 112 ? -24.375 13.68 -6.961 1 87.56 112 PRO A N 1
ATOM 870 C CA . PRO A 1 112 ? -24.109 12.492 -7.785 1 87.56 112 PRO A CA 1
ATOM 871 C C . PRO A 1 112 ? -23.594 12.844 -9.18 1 87.56 112 PRO A C 1
ATOM 873 O O . PRO A 1 112 ? -22.734 12.133 -9.719 1 87.56 112 PRO A O 1
ATOM 876 N N . GLU A 1 113 ? -24.062 13.875 -9.711 1 87.69 113 GLU A N 1
ATOM 877 C CA . GLU A 1 113 ? -23.641 14.289 -11.055 1 87.69 113 GLU A CA 1
ATOM 878 C C . GLU A 1 113 ? -22.156 14.641 -11.078 1 87.69 113 GLU A C 1
ATOM 880 O O . GLU A 1 113 ? -21.453 14.32 -12.039 1 87.69 113 GLU A O 1
ATOM 885 N N . LEU A 1 114 ? -21.781 15.336 -10.07 1 86 114 LEU A N 1
ATOM 886 C CA . LEU A 1 114 ? -20.375 15.695 -9.977 1 86 114 LEU A CA 1
ATOM 887 C C . LEU A 1 114 ? -19.5 14.453 -9.797 1 86 114 LEU A C 1
ATOM 889 O O . LEU A 1 114 ? -18.484 14.297 -10.469 1 86 114 LEU A O 1
ATOM 893 N N . ILE A 1 115 ? -19.922 13.586 -8.977 1 83.44 115 ILE A N 1
ATOM 894 C CA . ILE A 1 115 ? -19.203 12.352 -8.719 1 83.44 115 ILE A CA 1
ATOM 895 C C . ILE A 1 115 ? -19.125 11.523 -10 1 83.44 115 ILE A C 1
ATOM 897 O O . ILE A 1 115 ? -18.078 10.945 -10.312 1 83.44 115 ILE A O 1
ATOM 901 N N . ALA A 1 116 ? -20.188 11.523 -10.672 1 83.25 116 ALA A N 1
ATOM 902 C CA . ALA A 1 116 ? -20.234 10.797 -11.938 1 83.25 116 ALA A CA 1
ATOM 903 C C . ALA A 1 116 ? -19.25 11.398 -12.945 1 83.25 116 ALA A C 1
ATOM 905 O O . ALA A 1 116 ? -18.641 10.672 -13.734 1 83.25 116 ALA A O 1
ATOM 906 N N . SER A 1 117 ? -19.172 12.68 -12.898 1 85.19 117 SER A N 1
ATOM 907 C CA . SER A 1 117 ? -18.234 13.336 -13.805 1 85.19 117 SER A CA 1
ATOM 908 C C . SER A 1 117 ? -16.797 12.953 -13.492 1 85.19 117 SER A C 1
ATOM 910 O O . SER A 1 117 ? -15.961 12.828 -14.391 1 85.19 117 SER A O 1
ATOM 912 N N . PHE A 1 118 ? -16.469 12.844 -12.242 1 83.75 118 PHE A N 1
ATOM 913 C CA . PHE A 1 118 ? -15.141 12.383 -11.836 1 83.75 118 PHE A CA 1
ATOM 914 C C . PHE A 1 118 ? -14.875 10.977 -12.359 1 83.75 118 PHE A C 1
ATOM 916 O O . PHE A 1 118 ? -13.781 10.695 -12.859 1 83.75 118 PHE A O 1
ATOM 923 N N . ALA A 1 119 ? -15.867 10.156 -12.289 1 77.81 119 ALA A N 1
ATOM 924 C CA . ALA A 1 119 ? -15.75 8.758 -12.695 1 77.81 119 ALA A CA 1
ATOM 925 C C . ALA A 1 119 ? -15.625 8.641 -14.211 1 77.81 119 ALA A C 1
ATOM 927 O O . ALA A 1 119 ? -14.945 7.742 -14.719 1 77.81 119 ALA A O 1
ATOM 928 N N . ALA A 1 120 ? -16.234 9.555 -14.836 1 82.69 120 ALA A N 1
ATOM 929 C CA . ALA A 1 120 ? -16.25 9.531 -16.297 1 82.69 120 ALA A CA 1
ATOM 930 C C . ALA A 1 120 ? -14.906 9.945 -16.875 1 82.69 120 ALA A C 1
ATOM 932 O O . ALA A 1 120 ? -14.547 9.57 -17.984 1 82.69 120 ALA A O 1
ATOM 933 N N . ASP A 1 121 ? -14.203 10.766 -16.156 1 82.12 121 ASP A N 1
ATOM 934 C CA . ASP A 1 121 ? -12.852 11.18 -16.547 1 82.12 121 ASP A CA 1
ATOM 935 C C . ASP A 1 121 ? -11.867 10.945 -15.398 1 82.12 121 ASP A C 1
ATOM 937 O O . ASP A 1 121 ? -11.414 11.898 -14.766 1 82.12 121 ASP A O 1
ATOM 941 N N . PRO A 1 122 ? -11.453 9.734 -15.328 1 73.12 122 PRO A N 1
ATOM 942 C CA . PRO A 1 122 ? -10.633 9.406 -14.164 1 73.12 122 PRO A CA 1
ATOM 943 C C . PRO A 1 122 ? -9.242 10.031 -14.227 1 73.12 122 PRO A C 1
ATOM 945 O O . PRO A 1 122 ? -8.547 10.109 -13.211 1 73.12 122 PRO A O 1
ATOM 948 N N . TRP A 1 123 ? -8.867 10.617 -15.359 1 76.75 123 TRP A N 1
ATOM 949 C CA . TRP A 1 123 ? -7.488 11.07 -15.516 1 76.75 123 TRP A CA 1
ATOM 950 C C . TRP A 1 123 ? -7.406 12.594 -15.422 1 76.75 123 TRP A C 1
ATOM 952 O O . TRP A 1 123 ? -6.312 13.164 -15.461 1 76.75 123 TRP A O 1
ATOM 962 N N . GLY A 1 124 ? -8.711 13.141 -15.156 1 77.12 124 GLY A N 1
ATOM 963 C CA . GLY A 1 124 ? -8.43 14.57 -15.242 1 77.12 124 GLY A CA 1
ATOM 964 C C . GLY A 1 124 ? -9.352 15.406 -14.383 1 77.12 124 GLY A C 1
ATOM 965 O O . GLY A 1 124 ? -8.891 16.281 -13.641 1 77.12 124 GLY A O 1
ATOM 966 N N . VAL A 1 125 ? -10.562 15.234 -14.312 1 84.31 125 VAL A N 1
ATOM 967 C CA . VAL A 1 125 ? -11.5 16.156 -13.695 1 84.31 125 VAL A CA 1
ATOM 968 C C . VAL A 1 125 ? -11.305 16.172 -12.18 1 84.31 125 VAL A C 1
ATOM 970 O O . VAL A 1 125 ? -11.211 17.234 -11.562 1 84.31 125 VAL A O 1
ATOM 973 N N . ALA A 1 126 ? -11.172 15.102 -11.68 1 86.94 126 ALA A N 1
ATOM 974 C CA . ALA A 1 126 ? -11.039 14.984 -10.227 1 86.94 126 ALA A CA 1
ATOM 975 C C . ALA A 1 126 ? -9.711 15.555 -9.75 1 86.94 126 ALA A C 1
ATOM 977 O O . ALA A 1 126 ? -9.625 16.141 -8.664 1 86.94 126 ALA A O 1
ATOM 978 N N . TYR A 1 127 ? -8.75 15.477 -10.609 1 93.19 127 TYR A N 1
ATOM 979 C CA . TYR A 1 127 ? -7.387 15.867 -10.266 1 93.19 127 TYR A CA 1
ATOM 980 C C . TYR A 1 127 ? -7.277 17.375 -10.102 1 93.19 127 TYR A C 1
ATOM 982 O O . TYR A 1 127 ? -6.555 17.859 -9.234 1 93.19 127 TYR A O 1
ATOM 990 N N . ASN A 1 128 ? -8.031 18.047 -10.891 1 93.44 128 ASN A N 1
ATOM 991 C CA . ASN A 1 128 ? -7.914 19.5 -10.945 1 93.44 128 ASN A CA 1
ATOM 992 C C . ASN A 1 128 ? -9.078 20.188 -10.227 1 93.44 128 ASN A C 1
ATOM 994 O O . ASN A 1 128 ? -9.07 21.406 -10.055 1 93.44 128 ASN A O 1
ATOM 998 N N . PHE A 1 129 ? -10.016 19.438 -9.773 1 93.19 129 PHE A N 1
ATOM 999 C CA . PHE A 1 129 ? -11.172 20.016 -9.094 1 93.19 129 PHE A CA 1
ATOM 1000 C C . PHE A 1 129 ? -10.773 20.609 -7.75 1 93.19 129 PHE A C 1
ATOM 1002 O O . PHE A 1 129 ? -10.086 19.953 -6.961 1 93.19 129 PHE A O 1
ATOM 1009 N N . ALA A 1 130 ? -11.234 21.828 -7.527 1 94.94 130 ALA A N 1
ATOM 1010 C CA . ALA A 1 130 ? -11.086 22.484 -6.234 1 94.94 130 ALA A CA 1
ATOM 1011 C C . ALA A 1 130 ? -12.398 23.109 -5.781 1 94.94 130 ALA A C 1
ATOM 1013 O O . ALA A 1 130 ? -13.047 23.828 -6.551 1 94.94 130 ALA A O 1
ATOM 1014 N N . PRO A 1 131 ? -12.805 22.812 -4.559 1 94.19 131 PRO A N 1
ATOM 1015 C CA . PRO A 1 131 ? -13.914 23.609 -4.023 1 94.19 131 PRO A CA 1
ATOM 1016 C C . PRO A 1 131 ? -13.609 25.109 -3.99 1 94.19 131 PRO A C 1
ATOM 1018 O O . PRO A 1 131 ? -12.445 25.5 -4.062 1 94.19 131 PRO A O 1
ATOM 1021 N N . PRO A 1 132 ? -14.711 25.953 -3.893 1 94.62 132 PRO A N 1
ATOM 1022 C CA . PRO A 1 132 ? -14.445 27.375 -3.742 1 94.62 132 PRO A CA 1
ATOM 1023 C C . PRO A 1 132 ? -13.516 27.688 -2.564 1 94.62 132 PRO A C 1
ATOM 1025 O O . PRO A 1 132 ? -13.812 27.312 -1.429 1 94.62 132 PRO A O 1
ATOM 1028 N N . ARG A 1 133 ? -12.352 28.375 -2.908 1 95.19 133 ARG A N 1
ATOM 1029 C CA . ARG A 1 133 ? -11.359 28.766 -1.918 1 95.19 133 ARG A CA 1
ATOM 1030 C C . ARG A 1 133 ? -10.656 27.547 -1.334 1 95.19 133 ARG A C 1
ATOM 1032 O O . ARG A 1 133 ? -10.164 27.594 -0.203 1 95.19 133 ARG A O 1
ATOM 1039 N N . GLY A 1 134 ? -10.789 26.453 -2.041 1 96.06 134 GLY A N 1
ATOM 1040 C CA . GLY A 1 134 ? -10.117 25.234 -1.607 1 96.06 134 GLY A CA 1
ATOM 1041 C C . GLY A 1 134 ? -8.93 24.875 -2.48 1 96.06 134 GLY A C 1
ATOM 1042 O O . GLY A 1 134 ? -8.398 25.719 -3.203 1 96.06 134 GLY A O 1
ATOM 1043 N N . GLU A 1 135 ? -8.461 23.641 -2.32 1 96.5 135 GLU A N 1
ATOM 1044 C CA . GLU A 1 135 ? -7.336 23.062 -3.059 1 96.5 135 GLU A CA 1
ATOM 1045 C C . GLU A 1 135 ? -7.773 21.875 -3.891 1 96.5 135 GLU A C 1
ATOM 1047 O O . GLU A 1 135 ? -8.727 21.172 -3.527 1 96.5 135 GLU A O 1
ATOM 1052 N N . SER A 1 136 ? -7.086 21.703 -4.977 1 96.31 136 SER A N 1
ATOM 1053 C CA . SER A 1 136 ? -7.246 20.484 -5.754 1 96.31 136 SER A CA 1
ATOM 1054 C C . SER A 1 136 ? -6.277 19.406 -5.289 1 96.31 136 SER A C 1
ATOM 1056 O O . SER A 1 136 ? -5.312 19.688 -4.578 1 96.31 136 SER A O 1
ATOM 1058 N N . GLN A 1 137 ? -6.57 18.156 -5.66 1 96.38 137 GLN A N 1
ATOM 1059 C CA . GLN A 1 137 ? -5.629 17.078 -5.387 1 96.38 137 GLN A CA 1
ATOM 1060 C C . GLN A 1 137 ? -4.246 17.391 -5.945 1 96.38 137 GLN A C 1
ATOM 1062 O O . GLN A 1 137 ? -3.232 17.109 -5.305 1 96.38 137 GLN A O 1
ATOM 1067 N N . ARG A 1 138 ? -4.223 18.016 -7.109 1 96.69 138 ARG A N 1
ATOM 1068 C CA . ARG A 1 138 ? -2.973 18.391 -7.758 1 96.69 138 ARG A CA 1
ATOM 1069 C C . ARG A 1 138 ? -2.164 19.328 -6.879 1 96.69 138 ARG A C 1
ATOM 1071 O O . ARG A 1 138 ? -0.96 19.141 -6.695 1 96.69 138 ARG A O 1
ATOM 1078 N N . GLN A 1 139 ? -2.818 20.312 -6.387 1 97.69 139 GLN A N 1
ATOM 1079 C CA . GLN A 1 139 ? -2.145 21.297 -5.562 1 97.69 139 GLN A CA 1
ATOM 1080 C C . GLN A 1 139 ? -1.577 20.672 -4.293 1 97.69 139 GLN A C 1
ATOM 1082 O O . GLN A 1 139 ? -0.46 21 -3.881 1 97.69 139 GLN A O 1
ATOM 1087 N N . VAL A 1 140 ? -2.303 19.781 -3.688 1 97.88 140 VAL A N 1
ATOM 1088 C CA . VAL A 1 140 ? -1.848 19.094 -2.488 1 97.88 140 VAL A CA 1
ATOM 1089 C C . VAL A 1 140 ? -0.64 18.219 -2.824 1 97.88 140 VAL A C 1
ATOM 1091 O O . VAL A 1 140 ? 0.355 18.219 -2.096 1 97.88 140 VAL A O 1
ATOM 1094 N N . GLU A 1 141 ? -0.761 17.484 -3.877 1 97.69 141 GLU A N 1
ATOM 1095 C CA . GLU A 1 141 ? 0.323 16.625 -4.355 1 97.69 141 GLU A CA 1
ATOM 1096 C C . GLU A 1 141 ? 1.614 17.422 -4.527 1 97.69 141 GLU A C 1
ATOM 1098 O O . GLU A 1 141 ? 2.672 17.016 -4.043 1 97.69 141 GLU A O 1
ATOM 1103 N N . VAL A 1 142 ? 1.5 18.547 -5.156 1 97.75 142 VAL A N 1
ATOM 1104 C CA . VAL A 1 142 ? 2.658 19.375 -5.473 1 97.75 142 VAL A CA 1
ATOM 1105 C C . VAL A 1 142 ? 3.301 19.891 -4.188 1 97.75 142 VAL A C 1
ATOM 1107 O O . VAL A 1 142 ? 4.516 19.781 -4.008 1 97.75 142 VAL A O 1
ATOM 1110 N N . ARG A 1 143 ? 2.52 20.375 -3.271 1 97.94 143 ARG A N 1
ATOM 1111 C CA . ARG A 1 143 ? 3.115 20.938 -2.066 1 97.94 143 ARG A CA 1
ATOM 1112 C C . ARG A 1 143 ? 3.686 19.844 -1.17 1 97.94 143 ARG A C 1
ATOM 1114 O O . ARG A 1 143 ? 4.707 20.047 -0.511 1 97.94 143 ARG A O 1
ATOM 1121 N N . MET A 1 144 ? 3.029 18.719 -1.116 1 97.94 144 MET A N 1
ATOM 1122 C CA . MET A 1 144 ? 3.533 17.609 -0.305 1 97.94 144 MET A CA 1
ATOM 1123 C C . MET A 1 144 ? 4.871 17.109 -0.84 1 97.94 144 MET A C 1
ATOM 1125 O O . MET A 1 144 ? 5.801 16.875 -0.069 1 97.94 144 MET A O 1
ATOM 1129 N N . LEU A 1 145 ? 4.918 16.922 -2.123 1 97.31 145 LEU A N 1
ATOM 1130 C CA . LEU A 1 145 ? 6.148 16.453 -2.748 1 97.31 145 LEU A CA 1
ATOM 1131 C C . LEU A 1 145 ? 7.277 17.469 -2.551 1 97.31 145 LEU A C 1
ATOM 1133 O O . LEU A 1 145 ? 8.406 17.078 -2.236 1 97.31 145 LEU A O 1
ATOM 1137 N N . ALA A 1 146 ? 6.953 18.703 -2.73 1 97.44 146 ALA A N 1
ATOM 1138 C CA . ALA A 1 146 ? 7.941 19.766 -2.525 1 97.44 146 ALA A CA 1
ATOM 1139 C C . ALA A 1 146 ? 8.453 19.766 -1.087 1 97.44 146 ALA A C 1
ATOM 1141 O O . ALA A 1 146 ? 9.648 19.922 -0.847 1 97.44 146 ALA A O 1
ATOM 1142 N N . PHE A 1 147 ? 7.566 19.625 -0.158 1 98.31 147 PHE A N 1
ATOM 1143 C CA . PHE A 1 147 ? 7.953 19.594 1.248 1 98.31 147 PHE A CA 1
ATOM 1144 C C . PHE A 1 147 ? 8.922 18.453 1.524 1 98.31 147 PHE A C 1
ATOM 1146 O O . PHE A 1 147 ? 9.953 18.656 2.176 1 98.31 147 PHE A O 1
ATOM 1153 N N . LEU A 1 148 ? 8.609 17.219 1.021 1 97.75 148 LEU A N 1
ATOM 1154 C CA . LEU A 1 148 ? 9.484 16.078 1.229 1 97.75 148 LEU A CA 1
ATOM 1155 C C . LEU A 1 148 ? 10.852 16.297 0.589 1 97.75 148 LEU A C 1
ATOM 1157 O O . LEU A 1 148 ? 11.883 16.062 1.221 1 97.75 148 LEU A O 1
ATOM 1161 N N . GLN A 1 149 ? 10.859 16.781 -0.583 1 96.25 149 GLN A N 1
ATOM 1162 C CA . GLN A 1 149 ? 12.086 16.891 -1.367 1 96.25 149 GLN A CA 1
ATOM 1163 C C . GLN A 1 149 ? 12.953 18.062 -0.881 1 96.25 149 GLN A C 1
ATOM 1165 O O . GLN A 1 149 ? 14.18 17.969 -0.896 1 96.25 149 GLN A O 1
ATOM 1170 N N . GLN A 1 150 ? 12.297 19.125 -0.463 1 96.44 150 GLN A N 1
ATOM 1171 C CA . GLN A 1 150 ? 13.047 20.344 -0.176 1 96.44 150 GLN A CA 1
ATOM 1172 C C . GLN A 1 150 ? 13.297 20.484 1.321 1 96.44 150 GLN A C 1
ATOM 1174 O O . GLN A 1 150 ? 14.234 21.188 1.73 1 96.44 150 GLN A O 1
ATOM 1179 N N . GLN A 1 151 ? 12.484 19.859 2.111 1 97.06 151 GLN A N 1
ATOM 1180 C CA . GLN A 1 151 ? 12.602 20.109 3.541 1 97.06 151 GLN A CA 1
ATOM 1181 C C . GLN A 1 151 ? 12.961 18.844 4.301 1 97.06 151 GLN A C 1
ATOM 1183 O O . GLN A 1 151 ? 13.742 18.875 5.254 1 97.06 151 GLN A O 1
ATOM 1188 N N . VAL A 1 152 ? 12.477 17.734 3.889 1 97.44 152 VAL A N 1
ATOM 1189 C CA . VAL A 1 152 ? 12.672 16.516 4.656 1 97.44 152 VAL A CA 1
ATOM 1190 C C . VAL A 1 152 ? 13.961 15.82 4.203 1 97.44 152 VAL A C 1
ATOM 1192 O O . VAL A 1 152 ? 14.891 15.641 4.996 1 97.44 152 VAL A O 1
ATOM 1195 N N . LEU A 1 153 ? 14.039 15.484 2.912 1 95.88 153 LEU A N 1
ATOM 1196 C CA . LEU A 1 153 ? 15.102 14.633 2.387 1 95.88 153 LEU A CA 1
ATOM 1197 C C . LEU A 1 153 ? 16.469 15.25 2.629 1 95.88 153 LEU A C 1
ATOM 1199 O O . LEU A 1 153 ? 17.406 14.562 3.043 1 95.88 153 LEU A O 1
ATOM 1203 N N . PRO A 1 154 ? 16.625 16.594 2.445 1 94.69 154 PRO A N 1
ATOM 1204 C CA . PRO A 1 154 ? 17.953 17.188 2.641 1 94.69 154 PRO A CA 1
ATOM 1205 C C . PRO A 1 154 ? 18.422 17.094 4.086 1 94.69 154 PRO A C 1
ATOM 1207 O O . PRO A 1 154 ? 19.625 17.266 4.359 1 94.69 154 PRO A O 1
ATOM 1210 N N . GLN A 1 155 ? 17.547 16.812 4.996 1 94.25 155 GLN A N 1
ATOM 1211 C CA . GLN A 1 155 ? 17.891 16.781 6.414 1 94.25 155 GLN A CA 1
ATOM 1212 C C . GLN A 1 155 ? 18.25 15.367 6.855 1 94.25 155 GLN A C 1
ATOM 1214 O O . GLN A 1 155 ? 18.641 15.156 8.008 1 94.25 155 GLN A O 1
ATOM 1219 N N . LEU A 1 156 ? 18.125 14.414 5.973 1 93.88 156 LEU A N 1
ATOM 1220 C CA . LEU A 1 156 ? 18.312 13.016 6.355 1 93.88 156 LEU A CA 1
ATOM 1221 C C . LEU A 1 156 ? 19.703 12.531 5.938 1 93.88 156 LEU A C 1
ATOM 1223 O O . LEU A 1 156 ? 20.078 12.648 4.77 1 93.88 156 LEU A O 1
ATOM 1227 N N . LEU A 1 157 ? 20.375 11.992 6.887 1 89.19 157 LEU A N 1
ATOM 1228 C CA . LEU A 1 157 ? 21.562 11.195 6.598 1 89.19 157 LEU A CA 1
ATOM 1229 C C . LEU A 1 157 ? 21.188 9.781 6.184 1 89.19 157 LEU A C 1
ATOM 1231 O O . LEU A 1 157 ? 20.078 9.32 6.469 1 89.19 157 LEU A O 1
ATOM 1235 N N . PRO A 1 158 ? 22.094 9.031 5.488 1 84.25 158 PRO A N 1
ATOM 1236 C CA . PRO A 1 158 ? 21.781 7.695 4.961 1 84.25 158 PRO A CA 1
ATOM 1237 C C . PRO A 1 158 ? 21.266 6.746 6.035 1 84.25 158 PRO A C 1
ATOM 1239 O O . PRO A 1 158 ? 20.453 5.855 5.742 1 84.25 158 PRO A O 1
ATOM 1242 N N . HIS A 1 159 ? 21.594 6.918 7.238 1 83.69 159 HIS A N 1
ATOM 1243 C CA . HIS A 1 159 ? 21.203 5.992 8.297 1 83.69 159 HIS A CA 1
ATOM 1244 C C . HIS A 1 159 ? 19.969 6.496 9.031 1 83.69 159 HIS A C 1
ATOM 1246 O O . HIS A 1 159 ? 19.438 5.805 9.906 1 83.69 159 HIS A O 1
ATOM 1252 N N . GLN A 1 160 ? 19.5 7.707 8.656 1 88.44 160 GLN A N 1
ATOM 1253 C CA . GLN A 1 160 ? 18.406 8.328 9.383 1 88.44 160 GLN A CA 1
ATOM 1254 C C . GLN A 1 160 ? 17.078 8.086 8.688 1 88.44 160 GLN A C 1
ATOM 1256 O O . GLN A 1 160 ? 17.031 7.766 7.5 1 88.44 160 GLN A O 1
ATOM 1261 N N . GLN A 1 161 ? 16.031 8.18 9.523 1 93.44 161 GLN A N 1
ATOM 1262 C CA . GLN A 1 161 ? 14.664 8.062 9.016 1 93.44 161 GLN A CA 1
ATOM 1263 C C . GLN A 1 161 ? 13.812 9.242 9.461 1 93.44 161 GLN A C 1
ATOM 1265 O O . GLN A 1 161 ? 14.094 9.875 10.477 1 93.44 161 GLN A O 1
ATOM 1270 N N . ALA A 1 162 ? 12.898 9.539 8.68 1 96.69 162 ALA A N 1
ATOM 1271 C CA . ALA A 1 162 ? 11.945 10.594 9.047 1 96.69 162 ALA A CA 1
ATOM 1272 C C . ALA A 1 162 ? 10.578 10 9.375 1 96.69 162 ALA A C 1
ATOM 1274 O O . ALA A 1 162 ? 10.133 9.055 8.727 1 96.69 162 ALA A O 1
ATOM 1275 N N . VAL A 1 163 ? 9.961 10.5 10.406 1 98.06 163 VAL A N 1
ATOM 1276 C CA . VAL A 1 163 ? 8.539 10.289 10.68 1 98.06 163 VAL A CA 1
ATOM 1277 C C . VAL A 1 163 ? 7.758 11.562 10.383 1 98.06 163 VAL A C 1
ATOM 1279 O O . VAL A 1 163 ? 8.039 12.617 10.961 1 98.06 163 VAL A O 1
ATOM 1282 N N . VAL A 1 164 ? 6.855 11.484 9.492 1 98.81 164 VAL A N 1
ATOM 1283 C CA . VAL A 1 164 ? 6.012 12.609 9.109 1 98.81 164 VAL A CA 1
ATOM 1284 C C . VAL A 1 164 ? 4.559 12.32 9.484 1 98.81 164 VAL A C 1
ATOM 1286 O O . VAL A 1 164 ? 3.943 11.398 8.945 1 98.81 164 VAL A O 1
ATOM 1289 N N . VAL A 1 165 ? 4.008 13.094 10.406 1 98.81 165 VAL A N 1
ATOM 1290 C CA . VAL A 1 165 ? 2.623 12.914 10.828 1 98.81 165 VAL A CA 1
ATOM 1291 C C . VAL A 1 165 ? 1.728 13.898 10.07 1 98.81 165 VAL A C 1
ATOM 1293 O O . VAL A 1 165 ? 1.974 15.102 10.078 1 98.81 165 VAL A O 1
ATOM 1296 N N . GLY A 1 166 ? 0.756 13.391 9.43 1 98.31 166 GLY A N 1
ATOM 1297 C CA . GLY A 1 166 ? -0.124 14.219 8.617 1 98.31 166 GLY A CA 1
ATOM 1298 C C . GLY A 1 166 ? -1.531 13.664 8.508 1 98.31 166 GLY A C 1
ATOM 1299 O O . GLY A 1 166 ? -2.111 13.227 9.508 1 98.31 166 GLY A O 1
ATOM 1300 N N . HIS A 1 167 ? -2.107 13.758 7.273 1 97.94 167 HIS A N 1
ATOM 1301 C CA . HIS A 1 167 ? -3.543 13.539 7.129 1 97.94 167 HIS A CA 1
ATOM 1302 C C . HIS A 1 167 ? -3.844 12.602 5.969 1 97.94 167 HIS A C 1
ATOM 1304 O O . HIS A 1 167 ? -2.992 12.383 5.102 1 97.94 167 HIS A O 1
ATOM 1310 N N . GLY A 1 168 ? -5.066 12.055 6.012 1 96.88 168 GLY A N 1
ATOM 1311 C CA . GLY A 1 168 ? -5.465 11.008 5.09 1 96.88 168 GLY A CA 1
ATOM 1312 C C . GLY A 1 168 ? -5.422 11.445 3.637 1 96.88 168 GLY A C 1
ATOM 1313 O O . GLY A 1 168 ? -4.617 10.93 2.854 1 96.88 168 GLY A O 1
ATOM 1314 N N . MET A 1 169 ? -6.238 12.445 3.285 1 96 169 MET A N 1
ATOM 1315 C CA . MET A 1 169 ? -6.328 12.852 1.885 1 96 169 MET A CA 1
ATOM 1316 C C . MET A 1 169 ? -5.012 13.453 1.408 1 96 169 MET A C 1
ATOM 1318 O O . MET A 1 169 ? -4.617 13.266 0.255 1 96 169 MET A O 1
ATOM 1322 N N . ALA A 1 170 ? -4.328 14.156 2.254 1 97.75 170 ALA A N 1
ATOM 1323 C CA . ALA A 1 170 ? -3.035 14.734 1.887 1 97.75 170 ALA A CA 1
ATOM 1324 C C . ALA A 1 170 ? -2.041 13.641 1.496 1 97.75 170 ALA A C 1
ATOM 1326 O O . ALA A 1 170 ? -1.392 13.727 0.451 1 97.75 170 ALA A O 1
ATOM 1327 N N . PHE A 1 171 ? -1.975 12.594 2.307 1 98.69 171 PHE A N 1
ATOM 1328 C CA . PHE A 1 171 ? -1.054 11.508 2.02 1 98.69 171 PHE A CA 1
ATOM 1329 C C . PHE A 1 171 ? -1.504 10.727 0.792 1 98.69 171 PHE A C 1
ATOM 1331 O O . PHE A 1 171 ? -0.675 10.234 0.024 1 98.69 171 PHE A O 1
ATOM 1338 N N . LYS A 1 172 ? -2.809 10.602 0.612 1 98.19 172 LYS A N 1
ATOM 1339 C CA . LYS A 1 172 ? -3.318 9.906 -0.567 1 98.19 172 LYS A CA 1
ATOM 1340 C C . LYS A 1 172 ? -2.945 10.648 -1.847 1 98.19 172 LYS A C 1
ATOM 1342 O O . LYS A 1 172 ? -2.576 10.023 -2.846 1 98.19 172 LYS A O 1
ATOM 1347 N N . CYS A 1 173 ? -3.043 11.961 -1.821 1 97.69 173 CYS A N 1
ATOM 1348 C CA . CYS A 1 173 ? -2.637 12.758 -2.975 1 97.69 173 CYS A CA 1
ATOM 1349 C C . CYS A 1 173 ? -1.152 12.57 -3.268 1 97.69 173 CYS A C 1
ATOM 1351 O O . CYS A 1 173 ? -0.754 12.461 -4.426 1 97.69 173 CYS A O 1
ATOM 1353 N N . LEU A 1 174 ? -0.368 12.562 -2.223 1 98.38 174 LEU A N 1
ATOM 1354 C CA . LEU A 1 174 ? 1.062 12.328 -2.383 1 98.38 174 LEU A CA 1
ATOM 1355 C C . LEU A 1 174 ? 1.313 10.969 -3.041 1 98.38 174 LEU A C 1
ATOM 1357 O O . LEU A 1 174 ? 2.061 10.883 -4.016 1 98.38 174 LEU A O 1
ATOM 1361 N N . LEU A 1 175 ? 0.657 9.922 -2.521 1 97.94 175 LEU A N 1
ATOM 1362 C CA . LEU A 1 175 ? 0.822 8.57 -3.047 1 97.94 175 LEU A CA 1
ATOM 1363 C C . LEU A 1 175 ? 0.406 8.508 -4.512 1 97.94 175 LEU A C 1
ATOM 1365 O O . LEU A 1 175 ? 1.06 7.84 -5.32 1 97.94 175 LEU A O 1
ATOM 1369 N N . ARG A 1 176 ? -0.682 9.195 -4.801 1 96.19 176 ARG A N 1
ATOM 1370 C CA . ARG A 1 176 ? -1.136 9.25 -6.188 1 96.19 176 ARG A CA 1
ATOM 1371 C C . ARG A 1 176 ? -0.032 9.766 -7.105 1 96.19 176 ARG A C 1
ATOM 1373 O O . ARG A 1 176 ? 0.21 9.203 -8.172 1 96.19 176 ARG A O 1
ATOM 1380 N N . GLY A 1 177 ? 0.609 10.781 -6.703 1 95.06 177 GLY A N 1
ATOM 1381 C CA . GLY A 1 177 ? 1.702 11.352 -7.477 1 95.06 177 GLY A CA 1
ATOM 1382 C C . GLY A 1 177 ? 2.887 10.414 -7.613 1 95.06 177 GLY A C 1
ATOM 1383 O O . GLY A 1 177 ? 3.428 10.242 -8.711 1 95.06 177 GLY A O 1
ATOM 1384 N N . LEU A 1 178 ? 3.266 9.828 -6.527 1 95.62 178 LEU A N 1
ATOM 1385 C CA . LEU A 1 178 ? 4.414 8.93 -6.523 1 95.62 178 LEU A CA 1
ATOM 1386 C C . LEU A 1 178 ? 4.16 7.719 -7.418 1 95.62 178 LEU A C 1
ATOM 1388 O O . LEU A 1 178 ? 5.082 7.203 -8.055 1 95.62 178 LEU A O 1
ATOM 1392 N N . LEU A 1 179 ? 2.947 7.285 -7.461 1 93.62 179 LEU A N 1
ATOM 1393 C CA . LEU A 1 179 ? 2.578 6.086 -8.203 1 93.62 179 LEU A CA 1
ATOM 1394 C C . LEU A 1 179 ? 2.256 6.422 -9.656 1 93.62 179 LEU A C 1
ATOM 1396 O O . LEU A 1 179 ? 2.211 5.535 -10.508 1 93.62 179 LEU A O 1
ATOM 1400 N N . GLY A 1 180 ? 2.025 7.711 -9.961 1 91.56 180 GLY A N 1
ATOM 1401 C CA . GLY A 1 180 ? 1.481 8.062 -11.258 1 91.56 180 GLY A CA 1
ATOM 1402 C C . GLY A 1 180 ? 0.139 7.418 -11.547 1 91.56 180 GLY A C 1
ATOM 1403 O O . GLY A 1 180 ? -0.059 6.824 -12.602 1 91.56 180 GLY A O 1
ATOM 1404 N N . SER A 1 181 ? -0.763 7.43 -10.594 1 93.31 181 SER A N 1
ATOM 1405 C CA . SER A 1 181 ? -2.049 6.746 -10.68 1 93.31 181 SER A CA 1
ATOM 1406 C C . SER A 1 181 ? -3.162 7.711 -11.07 1 93.31 181 SER A C 1
ATOM 1408 O O . SER A 1 181 ? -2.977 8.93 -11.031 1 93.31 181 SER A O 1
ATOM 1410 N N . VAL A 1 182 ? -4.281 7.148 -11.445 1 91.94 182 VAL A N 1
ATOM 1411 C CA . VAL A 1 182 ? -5.461 7.957 -11.742 1 91.94 182 VAL A CA 1
ATOM 1412 C C . VAL A 1 182 ? -5.934 8.656 -10.469 1 91.94 182 VAL A C 1
ATOM 1414 O O . VAL A 1 182 ? -5.793 8.117 -9.367 1 91.94 182 VAL A O 1
ATOM 1417 N N . PRO A 1 183 ? -6.559 9.852 -10.578 1 91.94 183 PRO A N 1
ATOM 1418 C CA . PRO A 1 183 ? -6.961 10.625 -9.398 1 91.94 183 PRO A CA 1
ATOM 1419 C C . PRO A 1 183 ? -8.023 9.914 -8.562 1 91.94 183 PRO A C 1
ATOM 1421 O O . PRO A 1 183 ? -8.062 10.078 -7.336 1 91.94 183 PRO A O 1
ATOM 1424 N N . THR A 1 184 ? -8.82 9.117 -9.148 1 89.25 184 THR A N 1
ATOM 1425 C CA . THR A 1 184 ? -9.922 8.469 -8.438 1 89.25 184 THR A CA 1
ATOM 1426 C C . THR A 1 184 ? -9.391 7.398 -7.492 1 89.25 184 THR A C 1
ATOM 1428 O O . THR A 1 184 ? -10.109 6.934 -6.605 1 89.25 184 THR A O 1
ATOM 1431 N N . MET A 1 185 ? -8.102 7.016 -7.629 1 91.06 185 MET A N 1
ATOM 1432 C CA . MET A 1 185 ? -7.477 6.043 -6.738 1 91.06 185 MET A CA 1
ATOM 1433 C C . MET A 1 185 ? -7.512 6.527 -5.293 1 91.06 185 MET A C 1
ATOM 1435 O O . MET A 1 185 ? -7.574 5.723 -4.363 1 91.06 185 MET A O 1
ATOM 1439 N N . THR A 1 186 ? -7.547 7.871 -5.086 1 93.81 186 THR A N 1
ATOM 1440 C CA . THR A 1 186 ? -7.516 8.43 -3.738 1 93.81 186 THR A CA 1
ATOM 1441 C C . THR A 1 186 ? -8.766 8.031 -2.957 1 93.81 186 THR A C 1
ATOM 1443 O O . THR A 1 186 ? -8.75 7.988 -1.726 1 93.81 186 THR A O 1
ATOM 1446 N N . ARG A 1 187 ? -9.789 7.711 -3.672 1 89.5 187 ARG A N 1
ATOM 1447 C CA . ARG A 1 187 ? -11.031 7.281 -3.027 1 89.5 187 ARG A CA 1
ATOM 1448 C C . ARG A 1 187 ? -10.984 5.793 -2.695 1 89.5 187 ARG A C 1
ATOM 1450 O O . ARG A 1 187 ? -11.758 5.312 -1.87 1 89.5 187 ARG A O 1
ATOM 1457 N N . ASN A 1 188 ? -10.062 5.125 -3.355 1 92.25 188 ASN A N 1
ATOM 1458 C CA . ASN A 1 188 ? -10.117 3.668 -3.299 1 92.25 188 ASN A CA 1
ATOM 1459 C C . ASN A 1 188 ? -8.945 3.09 -2.512 1 92.25 188 ASN A C 1
ATOM 1461 O O . ASN A 1 188 ? -8.906 1.892 -2.23 1 92.25 188 ASN A O 1
ATOM 1465 N N . ILE A 1 189 ? -7.996 3.906 -2.141 1 96.69 189 ILE A N 1
ATOM 1466 C CA . ILE A 1 189 ? -6.902 3.459 -1.285 1 96.69 189 ILE A CA 1
ATOM 1467 C C . ILE A 1 189 ? -7.188 3.846 0.164 1 96.69 189 ILE A C 1
ATOM 1469 O O . ILE A 1 189 ? -7.598 4.977 0.442 1 96.69 189 ILE A O 1
ATOM 1473 N N . ALA A 1 190 ? -7.016 2.955 1.088 1 97.38 190 ALA A N 1
ATOM 1474 C CA . ALA A 1 190 ? -7.344 3.191 2.492 1 97.38 190 ALA A CA 1
ATOM 1475 C C . ALA A 1 190 ? -6.117 3.66 3.27 1 97.38 190 ALA A C 1
ATOM 1477 O O . ALA A 1 190 ? -5.016 3.141 3.076 1 97.38 190 ALA A O 1
ATOM 1478 N N . LEU A 1 191 ? -6.301 4.633 4.09 1 98.12 191 LEU A N 1
ATOM 1479 C CA . LEU A 1 191 ? -5.363 5.074 5.121 1 98.12 191 LEU A CA 1
ATOM 1480 C C . LEU A 1 191 ? -6.09 5.352 6.434 1 98.12 191 LEU A C 1
ATOM 1482 O O . LEU A 1 191 ? -6.715 6.402 6.59 1 98.12 191 LEU A O 1
ATOM 1486 N N . GLY A 1 192 ? -5.988 4.438 7.371 1 97.81 192 GLY A N 1
ATOM 1487 C CA . GLY A 1 192 ? -6.656 4.602 8.656 1 97.81 192 GLY A CA 1
ATOM 1488 C C . GLY A 1 192 ? -5.914 5.531 9.594 1 97.81 192 GLY A C 1
ATOM 1489 O O . GLY A 1 192 ? -4.777 5.926 9.32 1 97.81 192 GLY A O 1
ATOM 1490 N N . ASN A 1 193 ? -6.625 5.906 10.688 1 98.12 193 ASN A N 1
ATOM 1491 C CA . ASN A 1 193 ? -5.949 6.699 11.711 1 98.12 193 ASN A CA 1
ATOM 1492 C C . ASN A 1 193 ? -4.758 5.953 12.305 1 98.12 193 ASN A C 1
ATOM 1494 O O . ASN A 1 193 ? -4.863 4.773 12.633 1 98.12 193 ASN A O 1
ATOM 1498 N N . THR A 1 194 ? -3.662 6.613 12.359 1 98.56 194 THR A N 1
ATOM 1499 C CA . THR A 1 194 ? -2.361 6.191 12.867 1 98.56 194 THR A CA 1
ATOM 1500 C C . THR A 1 194 ? -1.748 5.125 11.961 1 98.56 194 THR A C 1
ATOM 1502 O O . THR A 1 194 ? -0.768 4.477 12.336 1 98.56 194 THR A O 1
ATOM 1505 N N . SER A 1 195 ? -2.367 4.867 10.797 1 98.38 195 SER A N 1
ATOM 1506 C CA . SER A 1 195 ? -1.746 3.939 9.852 1 98.38 195 SER A CA 1
ATOM 1507 C C . SER A 1 195 ? -0.35 4.41 9.461 1 98.38 195 SER A C 1
ATOM 1509 O O . SER A 1 195 ? -0.093 5.613 9.383 1 98.38 195 SER A O 1
ATOM 1511 N N . VAL A 1 196 ? 0.513 3.48 9.203 1 98.25 196 VAL A N 1
ATOM 1512 C CA . VAL A 1 196 ? 1.889 3.773 8.812 1 98.25 196 VAL A CA 1
ATOM 1513 C C . VAL A 1 196 ? 2.1 3.408 7.348 1 98.25 196 VAL A C 1
ATOM 1515 O O . VAL A 1 196 ? 1.848 2.27 6.941 1 98.25 196 VAL A O 1
ATOM 1518 N N . THR A 1 197 ? 2.391 4.312 6.559 1 98.69 197 THR A N 1
ATOM 1519 C CA . THR A 1 197 ? 2.85 4.148 5.18 1 98.69 197 THR A CA 1
ATOM 1520 C C . THR A 1 197 ? 4.324 4.512 5.055 1 98.69 197 THR A C 1
ATOM 1522 O O . THR A 1 197 ? 4.77 5.527 5.594 1 98.69 197 THR A O 1
ATOM 1525 N N . GLU A 1 198 ? 5.082 3.67 4.453 1 98 198 GLU A N 1
ATOM 1526 C CA . GLU A 1 198 ? 6.523 3.863 4.328 1 98 198 GLU A CA 1
ATOM 1527 C C . GLU A 1 198 ? 6.93 4.062 2.871 1 98 198 GLU A C 1
ATOM 1529 O O . GLU A 1 198 ? 6.602 3.24 2.014 1 98 198 GLU A O 1
ATOM 1534 N N . ILE A 1 199 ? 7.613 5.156 2.639 1 98.06 199 ILE A N 1
ATOM 1535 C CA . ILE A 1 199 ? 8.148 5.43 1.309 1 98.06 199 ILE A CA 1
ATOM 1536 C C . ILE A 1 199 ? 9.664 5.574 1.381 1 98.06 199 ILE A C 1
ATOM 1538 O O . ILE A 1 199 ? 10.219 5.879 2.441 1 98.06 199 ILE A O 1
ATOM 1542 N N . GLY A 1 200 ? 10.328 5.238 0.327 1 96.5 200 GLY A N 1
ATOM 1543 C CA . GLY A 1 200 ? 11.766 5.352 0.177 1 96.5 200 GLY A CA 1
ATOM 1544 C C . GLY A 1 200 ? 12.18 6.234 -0.987 1 96.5 200 GLY A C 1
ATOM 1545 O O . GLY A 1 200 ? 11.422 6.395 -1.948 1 96.5 200 GLY A O 1
ATOM 1546 N N . PHE A 1 201 ? 13.312 6.848 -0.88 1 96.12 201 PHE A N 1
ATOM 1547 C CA . PHE A 1 201 ? 13.867 7.66 -1.953 1 96.12 201 PHE A CA 1
ATOM 1548 C C . PHE A 1 201 ? 15.312 7.258 -2.236 1 96.12 201 PHE A C 1
ATOM 1550 O O . PHE A 1 201 ? 16.141 7.203 -1.323 1 96.12 201 PHE A O 1
ATOM 1557 N N . VAL A 1 202 ? 15.586 6.949 -3.457 1 93.44 202 VAL A N 1
ATOM 1558 C CA . VAL A 1 202 ? 16.938 6.66 -3.916 1 93.44 202 VAL A CA 1
ATOM 1559 C C . VAL A 1 202 ? 17.453 7.82 -4.762 1 93.44 202 VAL A C 1
ATOM 1561 O O . VAL A 1 202 ? 17 8.023 -5.891 1 93.44 202 VAL A O 1
ATOM 1564 N N . PRO A 1 203 ? 18.422 8.523 -4.25 1 89.06 203 PRO A N 1
ATOM 1565 C CA . PRO A 1 203 ? 18.969 9.641 -5.023 1 89.06 203 PRO A CA 1
ATOM 1566 C C . PRO A 1 203 ? 19.641 9.195 -6.32 1 89.06 203 PRO A C 1
ATOM 1568 O O . PRO A 1 203 ? 20.219 8.102 -6.375 1 89.06 203 PRO A O 1
ATOM 1571 N N . GLY A 1 204 ? 19.422 9.914 -7.414 1 82.44 204 GLY A N 1
ATOM 1572 C CA . GLY A 1 204 ? 20.094 9.625 -8.672 1 82.44 204 GLY A CA 1
ATOM 1573 C C . GLY A 1 204 ? 21.594 9.828 -8.594 1 82.44 204 GLY A C 1
ATOM 1574 O O . GLY A 1 204 ? 22.109 10.422 -7.645 1 82.44 204 GLY A O 1
ATOM 1575 N N . LYS A 1 205 ? 22.453 8.984 -9.344 1 66.81 205 LYS A N 1
ATOM 1576 C CA . LYS A 1 205 ? 23.906 9.078 -9.383 1 66.81 205 LYS A CA 1
ATOM 1577 C C . LYS A 1 205 ? 24.359 10.5 -9.695 1 66.81 205 LYS A C 1
ATOM 1579 O O . LYS A 1 205 ? 25.469 10.906 -9.32 1 66.81 205 LYS A O 1
ATOM 1584 N N . GLY A 1 206 ? 23.625 11.297 -10.438 1 58.34 206 GLY A N 1
ATOM 1585 C CA . GLY A 1 206 ? 24.172 12.586 -10.852 1 58.34 206 GLY A CA 1
ATOM 1586 C C . GLY A 1 206 ? 23.938 13.688 -9.836 1 58.34 206 GLY A C 1
ATOM 1587 O O . GLY A 1 206 ? 23.359 13.445 -8.773 1 58.34 206 GLY A O 1
ATOM 1588 N N . SER A 1 207 ? 24.688 14.859 -9.891 1 48.41 207 SER A N 1
ATOM 1589 C CA . SER A 1 207 ? 24.828 16.016 -9.023 1 48.41 207 SER A CA 1
ATOM 1590 C C . SER A 1 207 ? 23.453 16.594 -8.664 1 48.41 207 SER A C 1
ATOM 1592 O O . SER A 1 207 ? 23.359 17.5 -7.816 1 48.41 207 SER A O 1
ATOM 1594 N N . ASN A 1 208 ? 22.516 16.328 -9.445 1 47.62 208 ASN A N 1
ATOM 1595 C CA . ASN A 1 208 ? 21.297 17.062 -9.133 1 47.62 208 ASN A CA 1
ATOM 1596 C C . ASN A 1 208 ? 20.406 16.281 -8.164 1 47.62 208 ASN A C 1
ATOM 1598 O O . ASN A 1 208 ? 19.812 15.266 -8.531 1 47.62 208 ASN A O 1
ATOM 1602 N N . ALA A 1 209 ? 20.688 16.547 -6.996 1 46.47 209 ALA A N 1
ATOM 1603 C CA . ALA A 1 209 ? 20.047 15.977 -5.812 1 46.47 209 ALA A CA 1
ATOM 1604 C C . ALA A 1 209 ? 18.547 15.82 -6.02 1 46.47 209 ALA A C 1
ATOM 1606 O O . ALA A 1 209 ? 17.875 15.086 -5.285 1 46.47 209 ALA A O 1
ATOM 1607 N N . SER A 1 210 ? 18.031 16.641 -6.918 1 54.84 210 SER A N 1
ATOM 1608 C CA . SER A 1 210 ? 16.578 16.641 -7.055 1 54.84 210 SER A CA 1
ATOM 1609 C C . SER A 1 210 ? 16.094 15.508 -7.949 1 54.84 210 SER A C 1
ATOM 1611 O O . SER A 1 210 ? 14.898 15.25 -8.062 1 54.84 210 SER A O 1
ATOM 1613 N N . SER A 1 211 ? 17.203 14.656 -8.469 1 75 211 SER A N 1
ATOM 1614 C CA . SER A 1 211 ? 16.844 13.555 -9.352 1 75 211 SER A CA 1
ATOM 1615 C C . SER A 1 211 ? 16.891 12.219 -8.609 1 75 211 SER A C 1
ATOM 1617 O O . SER A 1 211 ? 17.734 12.016 -7.734 1 75 211 SER A O 1
ATOM 1619 N N . GLY A 1 212 ? 15.914 11.578 -8.375 1 88.25 212 GLY A N 1
ATOM 1620 C CA . GLY A 1 212 ? 15.828 10.273 -7.723 1 88.25 212 GLY A CA 1
ATOM 1621 C C . GLY A 1 212 ? 14.508 9.57 -7.973 1 88.25 212 GLY A C 1
ATOM 1622 O O . GLY A 1 212 ? 13.727 9.984 -8.82 1 88.25 212 GLY A O 1
ATOM 1623 N N . GLU A 1 213 ? 14.508 8.422 -7.367 1 90.44 213 GLU A N 1
ATOM 1624 C CA . GLU A 1 213 ? 13.328 7.586 -7.555 1 90.44 213 GLU A CA 1
ATOM 1625 C C . GLU A 1 213 ? 12.664 7.266 -6.219 1 90.44 213 GLU A C 1
ATOM 1627 O O . GLU A 1 213 ? 13.336 6.914 -5.25 1 90.44 213 GLU A O 1
ATOM 1632 N N . TRP A 1 214 ? 11.414 7.508 -6.25 1 95.31 214 TRP A N 1
ATOM 1633 C CA . TRP A 1 214 ? 10.633 7.156 -5.07 1 95.31 214 TRP A CA 1
ATOM 1634 C C . TRP A 1 214 ? 10.219 5.688 -5.109 1 95.31 214 TRP A C 1
ATOM 1636 O O . TRP A 1 214 ? 9.984 5.129 -6.184 1 95.31 214 TRP A O 1
ATOM 1646 N N . HIS A 1 215 ? 10.172 5.113 -3.977 1 96.44 215 HIS A N 1
ATOM 1647 C CA . HIS A 1 215 ? 9.711 3.746 -3.77 1 96.44 215 HIS A CA 1
ATOM 1648 C C . HIS A 1 215 ? 8.594 3.697 -2.727 1 96.44 215 HIS A C 1
ATOM 1650 O O . HIS A 1 215 ? 8.617 4.453 -1.754 1 96.44 215 HIS A O 1
ATOM 1656 N N . ILE A 1 216 ? 7.629 2.844 -2.961 1 97.94 216 ILE A N 1
ATOM 1657 C CA . ILE A 1 216 ? 6.586 2.555 -1.981 1 97.94 216 ILE A CA 1
ATOM 1658 C C . ILE A 1 216 ? 6.887 1.227 -1.289 1 97.94 216 ILE A C 1
ATOM 1660 O O . ILE A 1 216 ? 6.895 0.173 -1.931 1 97.94 216 ILE A O 1
ATOM 1664 N N . LEU A 1 217 ? 7.066 1.24 0.001 1 97.62 217 LEU A N 1
ATOM 1665 C CA . LEU A 1 217 ? 7.578 0.076 0.717 1 97.62 217 LEU A CA 1
ATOM 1666 C C . LEU A 1 217 ? 6.457 -0.631 1.473 1 97.62 217 LEU A C 1
ATOM 1668 O O . LEU A 1 217 ? 6.445 -1.861 1.562 1 97.62 217 LEU A O 1
ATOM 1672 N N . ARG A 1 218 ? 5.527 0.071 2.016 1 97.75 218 ARG A N 1
ATOM 1673 C CA . ARG A 1 218 ? 4.301 -0.456 2.605 1 97.75 218 ARG A CA 1
ATOM 1674 C C . ARG A 1 218 ? 3.229 0.625 2.695 1 97.75 218 ARG A C 1
ATOM 1676 O O . ARG A 1 218 ? 3.543 1.812 2.807 1 97.75 218 ARG A O 1
ATOM 1683 N N . VAL A 1 219 ? 2.023 0.246 2.637 1 98.56 219 VAL A N 1
ATOM 1684 C CA . VAL A 1 219 ? 0.905 1.184 2.664 1 98.56 219 VAL A CA 1
ATOM 1685 C C . VAL A 1 219 ? -0.12 0.736 3.703 1 98.56 219 VAL A C 1
ATOM 1687 O O . VAL A 1 219 ? -0.493 -0.438 3.75 1 98.56 219 VAL A O 1
ATOM 1690 N N . ASN A 1 220 ? -0.501 1.7 4.605 1 98.56 220 ASN A N 1
ATOM 1691 C CA . ASN A 1 220 ? -1.618 1.552 5.531 1 98.56 220 ASN A CA 1
ATOM 1692 C C . ASN A 1 220 ? -1.4 0.383 6.488 1 98.56 220 ASN A C 1
ATOM 1694 O O . ASN A 1 220 ? -2.309 -0.421 6.711 1 98.56 220 ASN A O 1
ATOM 1698 N N . ASP A 1 221 ? -0.168 0.267 7.004 1 96.88 221 ASP A N 1
ATOM 1699 C CA . ASP A 1 221 ? 0.105 -0.697 8.07 1 96.88 221 ASP A CA 1
ATOM 1700 C C . ASP A 1 221 ? -0.571 -0.283 9.375 1 96.88 221 ASP A C 1
ATOM 1702 O O . ASP A 1 221 ? -0.254 0.767 9.938 1 96.88 221 ASP A O 1
ATOM 1706 N N . ARG A 1 222 ? -1.522 -1.067 9.836 1 95.69 222 ARG A N 1
ATOM 1707 C CA . ARG A 1 222 ? -2.256 -0.808 11.07 1 95.69 222 ARG A CA 1
ATOM 1708 C C . ARG A 1 222 ? -2.113 -1.97 12.047 1 95.69 222 ARG A C 1
ATOM 1710 O O . ARG A 1 222 ? -3.02 -2.238 12.836 1 95.69 222 ARG A O 1
ATOM 1717 N N . SER A 1 223 ? -0.985 -2.693 11.914 1 91.06 223 SER A N 1
ATOM 1718 C CA . SER A 1 223 ? -0.778 -3.92 12.68 1 91.06 223 SER A CA 1
ATOM 1719 C C . SER A 1 223 ? -0.683 -3.633 14.172 1 91.06 223 SER A C 1
ATOM 1721 O O . SER A 1 223 ? -0.844 -4.535 14.992 1 91.06 223 SER A O 1
ATOM 1723 N N . HIS A 1 224 ? -0.431 -2.371 14.484 1 93.31 224 HIS A N 1
ATOM 1724 C CA . HIS A 1 224 ? -0.313 -1.992 15.891 1 93.31 224 HIS A CA 1
ATOM 1725 C C . HIS A 1 224 ? -1.686 -1.828 16.531 1 93.31 224 HIS A C 1
ATOM 1727 O O . HIS A 1 224 ? -1.79 -1.685 17.75 1 93.31 224 HIS A O 1
ATOM 1733 N N . LEU A 1 225 ? -2.727 -1.822 15.742 1 93.75 225 LEU A N 1
ATOM 1734 C CA . LEU A 1 225 ? -4.07 -1.566 16.25 1 93.75 225 LEU A CA 1
ATOM 1735 C C . LEU A 1 225 ? -4.887 -2.854 16.297 1 93.75 225 LEU A C 1
ATOM 1737 O O . LEU A 1 225 ? -5.152 -3.461 15.258 1 93.75 225 LEU A O 1
ATOM 1741 N N . PRO A 1 226 ? -5.316 -3.264 17.469 1 89.12 226 PRO A N 1
ATOM 1742 C CA . PRO A 1 226 ? -6.387 -4.262 17.5 1 89.12 226 PRO A CA 1
ATOM 1743 C C . PRO A 1 226 ? -7.695 -3.744 16.891 1 89.12 226 PRO A C 1
ATOM 1745 O O . PRO A 1 226 ? -7.852 -2.537 16.703 1 89.12 226 PRO A O 1
ATOM 1748 N N . ASP A 1 227 ? -8.594 -4.578 16.562 1 85.19 227 ASP A N 1
ATOM 1749 C CA . ASP A 1 227 ? -9.82 -4.246 15.844 1 85.19 227 ASP A CA 1
ATOM 1750 C C . ASP A 1 227 ? -10.594 -3.141 16.547 1 85.19 227 ASP A C 1
ATOM 1752 O O . ASP A 1 227 ? -11.133 -2.236 15.906 1 85.19 227 ASP A O 1
ATOM 1756 N N . ASP A 1 228 ? -10.617 -3.199 17.812 1 88.88 228 ASP A N 1
ATOM 1757 C CA . ASP A 1 228 ? -11.453 -2.281 18.578 1 88.88 228 ASP A CA 1
ATOM 1758 C C . ASP A 1 228 ? -10.844 -0.878 18.594 1 88.88 228 ASP A C 1
ATOM 1760 O O . ASP A 1 228 ? -11.516 0.087 18.969 1 88.88 228 ASP A O 1
ATOM 1764 N N . LEU A 1 229 ? -9.609 -0.729 18.094 1 93.44 229 LEU A N 1
ATOM 1765 C CA . LEU A 1 229 ? -8.961 0.58 18.078 1 93.44 229 LEU A CA 1
ATOM 1766 C C . LEU A 1 229 ? -8.867 1.12 16.656 1 93.44 229 LEU A C 1
ATOM 1768 O O . LEU A 1 229 ? -8.305 2.197 16.438 1 93.44 229 LEU A O 1
ATOM 1772 N N . ARG A 1 230 ? -9.367 0.418 15.734 1 92.38 230 ARG A N 1
ATOM 1773 C CA . ARG A 1 230 ? -9.234 0.848 14.352 1 92.38 230 ARG A CA 1
ATOM 1774 C C . ARG A 1 230 ? -10.352 1.816 13.969 1 92.38 230 ARG A C 1
ATOM 1776 O O . ARG A 1 230 ? -11.508 1.618 14.344 1 92.38 230 ARG A O 1
ATOM 1783 N N . SER A 1 231 ? -9.961 2.91 13.398 1 92.25 231 SER A N 1
ATOM 1784 C CA . SER A 1 231 ? -10.891 3.895 12.859 1 92.25 231 SER A CA 1
ATOM 1785 C C . SER A 1 231 ? -10.406 4.438 11.516 1 92.25 231 SER A C 1
ATOM 1787 O O . SER A 1 231 ? -9.211 4.355 11.203 1 92.25 231 SER A O 1
ATOM 1789 N N . MET B 1 1 ? -18.281 -5.504 1.365 1 91.81 1 MET B N 1
ATOM 1790 C CA . MET B 1 1 ? -17.016 -5.559 0.639 1 91.81 1 MET B CA 1
ATOM 1791 C C . MET B 1 1 ? -16.406 -6.949 0.723 1 91.81 1 MET B C 1
ATOM 1793 O O . MET B 1 1 ? -16.312 -7.531 1.806 1 91.81 1 MET B O 1
ATOM 1797 N N . LEU B 1 2 ? -16.125 -7.461 -0.397 1 94.44 2 LEU B N 1
ATOM 1798 C CA . LEU B 1 2 ? -15.391 -8.727 -0.453 1 94.44 2 LEU B CA 1
ATOM 1799 C C . LEU B 1 2 ? -13.891 -8.492 -0.306 1 94.44 2 LEU B C 1
ATOM 1801 O O . LEU B 1 2 ? -13.344 -7.535 -0.865 1 94.44 2 LEU B O 1
ATOM 1805 N N . LYS B 1 3 ? -13.234 -9.328 0.474 1 95.19 3 LYS B N 1
ATOM 1806 C CA . LYS B 1 3 ? -11.82 -9.102 0.765 1 95.19 3 LYS B CA 1
ATOM 1807 C C . LYS B 1 3 ? -10.961 -10.25 0.242 1 95.19 3 LYS B C 1
ATOM 1809 O O . LYS B 1 3 ? -11.344 -11.414 0.346 1 95.19 3 LYS B O 1
ATOM 1814 N N . VAL B 1 4 ? -9.867 -9.906 -0.316 1 97.69 4 VAL B N 1
ATOM 1815 C CA . VAL B 1 4 ? -8.891 -10.859 -0.84 1 97.69 4 VAL B CA 1
ATOM 1816 C C . VAL B 1 4 ? -7.5 -10.523 -0.3 1 97.69 4 VAL B C 1
ATOM 1818 O O . VAL B 1 4 ? -7.027 -9.391 -0.449 1 97.69 4 VAL B O 1
ATOM 1821 N N . LEU B 1 5 ? -6.852 -11.477 0.371 1 98.06 5 LEU B N 1
ATOM 1822 C CA . LEU B 1 5 ? -5.457 -11.359 0.776 1 98.06 5 LEU B CA 1
ATOM 1823 C C . LEU B 1 5 ? -4.531 -11.945 -0.288 1 98.06 5 LEU B C 1
ATOM 1825 O O . LEU B 1 5 ? -4.617 -13.133 -0.611 1 98.06 5 LEU B O 1
ATOM 1829 N N . LEU B 1 6 ? -3.746 -11.109 -0.857 1 98.81 6 LEU B N 1
ATOM 1830 C CA . LEU B 1 6 ? -2.68 -11.539 -1.755 1 98.81 6 LEU B CA 1
ATOM 1831 C C . LEU B 1 6 ? -1.39 -11.797 -0.982 1 98.81 6 LEU B C 1
ATOM 1833 O O . LEU B 1 6 ? -0.842 -10.883 -0.357 1 98.81 6 LEU B O 1
ATOM 1837 N N . VAL B 1 7 ? -0.909 -13.031 -1.028 1 98.88 7 VAL B N 1
ATOM 1838 C CA . VAL B 1 7 ? 0.306 -13.406 -0.315 1 98.88 7 VAL B CA 1
ATOM 1839 C C . VAL B 1 7 ? 1.375 -13.852 -1.312 1 98.88 7 VAL B C 1
ATOM 1841 O O . VAL B 1 7 ? 1.179 -14.812 -2.059 1 98.88 7 VAL B O 1
ATOM 1844 N N . ARG B 1 8 ? 2.461 -13.117 -1.356 1 98.81 8 ARG B N 1
ATOM 1845 C CA . ARG B 1 8 ? 3.572 -13.602 -2.17 1 98.81 8 ARG B CA 1
ATOM 1846 C C . ARG B 1 8 ? 4.188 -14.859 -1.568 1 98.81 8 ARG B C 1
ATOM 1848 O O . ARG B 1 8 ? 4.316 -14.969 -0.348 1 98.81 8 ARG B O 1
ATOM 1855 N N . HIS B 1 9 ? 4.633 -15.711 -2.359 1 98.38 9 HIS B N 1
ATOM 1856 C CA . HIS B 1 9 ? 5.223 -16.953 -1.866 1 98.38 9 HIS B CA 1
ATOM 1857 C C . HIS B 1 9 ? 6.445 -16.672 -0.997 1 98.38 9 HIS B C 1
ATOM 1859 O O . HIS B 1 9 ? 7.047 -15.602 -1.088 1 98.38 9 HIS B O 1
ATOM 1865 N N . ALA B 1 10 ? 6.766 -17.672 -0.191 1 98.56 10 ALA B N 1
ATOM 1866 C CA . ALA B 1 10 ? 7.965 -17.625 0.64 1 98.56 10 ALA B CA 1
ATOM 1867 C C . ALA B 1 10 ? 9.227 -17.75 -0.21 1 98.56 10 ALA B C 1
ATOM 1869 O O . ALA B 1 10 ? 9.156 -18.078 -1.395 1 98.56 10 ALA B O 1
ATOM 1870 N N . GLN B 1 11 ? 10.336 -17.438 0.445 1 97.62 11 GLN B N 1
ATOM 1871 C CA . GLN B 1 11 ? 11.594 -17.484 -0.292 1 97.62 11 GLN B CA 1
ATOM 1872 C C . GLN B 1 11 ? 11.836 -18.875 -0.871 1 97.62 11 GLN B C 1
ATOM 1874 O O . GLN B 1 11 ? 11.617 -19.891 -0.195 1 97.62 11 GLN B O 1
ATOM 1879 N N . CYS B 1 12 ? 12.227 -18.922 -2.053 1 95.69 12 CYS B N 1
ATOM 1880 C CA . CYS B 1 12 ? 12.547 -20.172 -2.742 1 95.69 12 CYS B CA 1
ATOM 1881 C C . CYS B 1 12 ? 13.953 -20.109 -3.338 1 95.69 12 CYS B C 1
ATOM 1883 O O . CYS B 1 12 ? 14.609 -19.078 -3.291 1 95.69 12 CYS B O 1
ATOM 1885 N N . GLU B 1 13 ? 14.391 -21.172 -3.887 1 92.25 13 GLU B N 1
ATOM 1886 C CA . GLU B 1 13 ? 15.75 -21.281 -4.398 1 92.25 13 GLU B CA 1
ATOM 1887 C C . GLU B 1 13 ? 16.016 -20.266 -5.5 1 92.25 13 GLU B C 1
ATOM 1889 O O . GLU B 1 13 ? 17.094 -19.672 -5.555 1 92.25 13 GLU B O 1
ATOM 1894 N N . MET B 1 14 ? 15.062 -20.031 -6.32 1 89.31 14 MET B N 1
ATOM 1895 C CA . MET B 1 14 ? 15.219 -19.109 -7.434 1 89.31 14 MET B CA 1
ATOM 1896 C C . MET B 1 14 ? 15.469 -17.688 -6.926 1 89.31 14 MET B C 1
ATOM 1898 O O . MET B 1 14 ? 16.219 -16.938 -7.543 1 89.31 14 MET B O 1
ATOM 1902 N N . ASN B 1 15 ? 14.852 -17.312 -5.809 1 91.25 15 ASN B N 1
ATOM 1903 C CA . ASN B 1 15 ? 14.992 -15.977 -5.254 1 91.25 15 ASN B CA 1
ATOM 1904 C C . ASN B 1 15 ? 16.453 -15.664 -4.914 1 91.25 15 ASN B C 1
ATOM 1906 O O . ASN B 1 15 ? 16.828 -14.492 -4.828 1 91.25 15 ASN B O 1
ATOM 1910 N N . LEU B 1 16 ? 17.219 -16.641 -4.641 1 90.19 16 LEU B N 1
ATOM 1911 C CA . LEU B 1 16 ? 18.609 -16.469 -4.215 1 90.19 16 LEU B CA 1
ATOM 1912 C C . LEU B 1 16 ? 19.469 -15.969 -5.371 1 90.19 16 LEU B C 1
ATOM 1914 O O . LEU B 1 16 ? 20.578 -15.477 -5.156 1 90.19 16 LEU B O 1
ATOM 1918 N N . HIS B 1 17 ? 18.922 -16.031 -6.582 1 84.12 17 HIS B N 1
ATOM 1919 C CA . HIS B 1 17 ? 19.734 -15.727 -7.75 1 84.12 17 HIS B CA 1
ATOM 1920 C C . HIS B 1 17 ? 19.109 -14.625 -8.594 1 84.12 17 HIS B C 1
ATOM 1922 O O . HIS B 1 17 ? 19.609 -14.297 -9.672 1 84.12 17 HIS B O 1
ATOM 1928 N N . ILE B 1 18 ? 18.078 -14.023 -8.125 1 81.25 18 ILE B N 1
ATOM 1929 C CA . ILE B 1 18 ? 17.25 -13.164 -8.969 1 81.25 18 ILE B CA 1
ATOM 1930 C C . ILE B 1 18 ? 17.938 -11.805 -9.141 1 81.25 18 ILE B C 1
ATOM 1932 O O . ILE B 1 18 ? 17.547 -11.008 -9.992 1 81.25 18 ILE B O 1
ATOM 1936 N N . THR B 1 19 ? 18.922 -11.523 -8.352 1 79 19 THR B N 1
ATOM 1937 C CA . THR B 1 19 ? 19.656 -10.273 -8.523 1 79 19 THR B CA 1
ATOM 1938 C C . THR B 1 19 ? 20.516 -10.32 -9.789 1 79 19 THR B C 1
ATOM 1940 O O . THR B 1 19 ? 20.719 -9.289 -10.445 1 79 19 THR B O 1
ATOM 1943 N N . GLU B 1 20 ? 20.844 -11.469 -10.156 1 84.44 20 GLU B N 1
ATOM 1944 C CA . GLU B 1 20 ? 21.766 -11.617 -11.289 1 84.44 20 GLU B CA 1
ATOM 1945 C C . GLU B 1 20 ? 21.047 -12.219 -12.5 1 84.44 20 GLU B C 1
ATOM 1947 O O . GLU B 1 20 ? 21.359 -11.875 -13.641 1 84.44 20 GLU B O 1
ATOM 1952 N N . ARG B 1 21 ? 20.141 -13.094 -12.148 1 88.56 21 ARG B N 1
ATOM 1953 C CA . ARG B 1 21 ? 19.453 -13.812 -13.219 1 88.56 21 ARG B CA 1
ATOM 1954 C C . ARG B 1 21 ? 17.953 -13.516 -13.203 1 88.56 21 ARG B C 1
ATOM 1956 O O . ARG B 1 21 ? 17.391 -13.172 -12.156 1 88.56 21 ARG B O 1
ATOM 1963 N N . ILE B 1 22 ? 17.453 -13.633 -14.391 1 89.06 22 ILE B N 1
ATOM 1964 C CA . ILE B 1 22 ? 16.016 -13.367 -14.539 1 89.06 22 ILE B CA 1
ATOM 1965 C C . ILE B 1 22 ? 15.219 -14.586 -14.078 1 89.06 22 ILE B C 1
ATOM 1967 O O . ILE B 1 22 ? 15.469 -15.711 -14.523 1 89.06 22 ILE B O 1
ATOM 1971 N N . GLY B 1 23 ? 14.383 -14.328 -13.094 1 85.06 23 GLY B N 1
ATOM 1972 C CA . GLY B 1 23 ? 13.469 -15.375 -12.664 1 85.06 23 GLY B CA 1
ATOM 1973 C C . GLY B 1 23 ? 12.305 -15.578 -13.609 1 85.06 23 GLY B C 1
ATOM 1974 O O . GLY B 1 23 ? 12.391 -15.219 -14.789 1 85.06 23 GLY B O 1
ATOM 1975 N N . GLY B 1 24 ? 11.305 -16.172 -13.258 1 84.19 24 GLY B N 1
ATOM 1976 C CA . GLY B 1 24 ? 10.117 -16.391 -14.062 1 84.19 24 GLY B CA 1
ATOM 1977 C C . GLY B 1 24 ? 9.242 -17.516 -13.547 1 84.19 24 GLY B C 1
ATOM 1978 O O . GLY B 1 24 ? 9.016 -17.625 -12.344 1 84.19 24 GLY B O 1
ATOM 1979 N N . ARG B 1 25 ? 8.727 -18.188 -14.477 1 84.69 25 ARG B N 1
ATOM 1980 C CA . ARG B 1 25 ? 7.676 -19.141 -14.164 1 84.69 25 ARG B CA 1
ATOM 1981 C C . ARG B 1 25 ? 8.266 -20.516 -13.82 1 84.69 25 ARG B C 1
ATOM 1983 O O . ARG B 1 25 ? 7.539 -21.422 -13.438 1 84.69 25 ARG B O 1
ATOM 1990 N N . THR B 1 26 ? 9.516 -20.516 -13.805 1 73.62 26 THR B N 1
ATOM 1991 C CA . THR B 1 26 ? 10.016 -21.859 -13.586 1 73.62 26 THR B CA 1
ATOM 1992 C C . THR B 1 26 ? 9.367 -22.484 -12.352 1 73.62 26 THR B C 1
ATOM 1994 O O . THR B 1 26 ? 9.305 -21.844 -11.297 1 73.62 26 THR B O 1
ATOM 1997 N N . ASN B 1 27 ? 8.75 -23.547 -12.516 1 64.44 27 ASN B N 1
ATOM 1998 C CA . ASN B 1 27 ? 7.891 -24.234 -11.555 1 64.44 27 ASN B CA 1
ATOM 1999 C C . ASN B 1 27 ? 8.703 -25.094 -10.586 1 64.44 27 ASN B C 1
ATOM 2001 O O . ASN B 1 27 ? 8.164 -25.609 -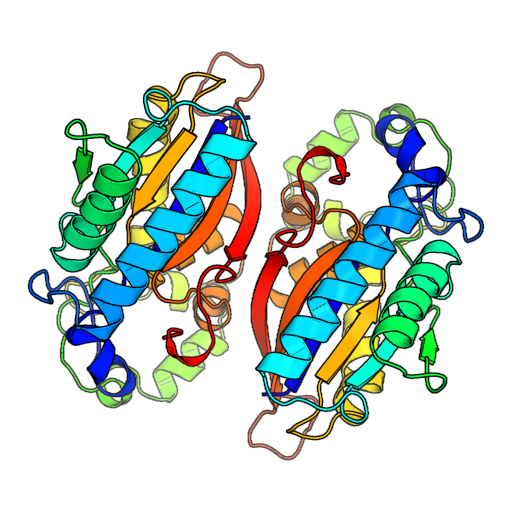9.602 1 64.44 27 ASN B O 1
ATOM 2005 N N . HIS B 1 28 ? 9.859 -25.141 -10.75 1 79.5 28 HIS B N 1
ATOM 2006 C CA . HIS B 1 28 ? 10.555 -26.078 -9.875 1 79.5 28 HIS B CA 1
ATOM 2007 C C . HIS B 1 28 ? 11.57 -25.359 -8.992 1 79.5 28 HIS B C 1
ATOM 2009 O O . HIS B 1 28 ? 12.773 -25.578 -9.125 1 79.5 28 HIS B O 1
ATOM 2015 N N . SER B 1 29 ? 11.172 -24.578 -8.172 1 89.81 29 SER B N 1
ATOM 2016 C CA . SER B 1 29 ? 11.977 -23.875 -7.18 1 89.81 29 SER B CA 1
ATOM 2017 C C . SER B 1 29 ? 11.352 -23.969 -5.793 1 89.81 29 SER B C 1
ATOM 2019 O O . SER B 1 29 ? 10.547 -23.125 -5.414 1 89.81 29 SER B O 1
ATOM 2021 N N . PRO B 1 30 ? 11.766 -25.031 -5.07 1 92.88 30 PRO B N 1
ATOM 2022 C CA . PRO B 1 30 ? 11.188 -25.234 -3.738 1 92.88 30 PRO B CA 1
ATOM 2023 C C . PRO B 1 30 ? 11.594 -24.141 -2.754 1 92.88 30 PRO B C 1
ATOM 2025 O O . PRO B 1 30 ? 12.539 -23.391 -3.014 1 92.88 30 PRO B O 1
ATOM 2028 N N . LEU B 1 31 ? 10.898 -24.078 -1.666 1 97.06 31 LEU B N 1
A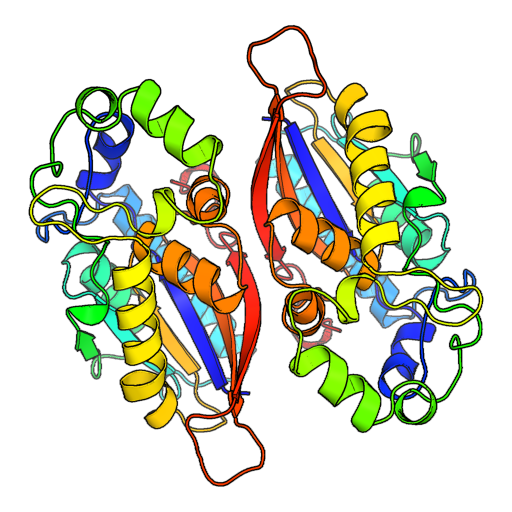TOM 2029 C CA . LEU B 1 31 ? 11.227 -23.125 -0.614 1 97.06 31 LEU B CA 1
ATOM 2030 C C . LEU B 1 31 ? 12.602 -23.422 -0.025 1 97.06 31 LEU B C 1
ATOM 2032 O O . LEU B 1 31 ? 12.977 -24.578 0.134 1 97.06 31 LEU B O 1
ATOM 2036 N N . THR B 1 32 ? 13.352 -22.406 0.271 1 97.25 32 THR B N 1
ATOM 2037 C CA . THR B 1 32 ? 14.57 -22.547 1.062 1 97.25 32 THR B CA 1
ATOM 2038 C C . THR B 1 32 ? 14.234 -22.781 2.531 1 97.25 32 THR B C 1
ATOM 2040 O O . THR B 1 32 ? 13.062 -22.781 2.918 1 97.25 32 THR B O 1
ATOM 2043 N N . GLU B 1 33 ? 15.242 -23.031 3.328 1 97.38 33 GLU B N 1
ATOM 2044 C CA . GLU B 1 33 ? 15.016 -23.141 4.766 1 97.38 33 GLU B CA 1
ATOM 2045 C C . GLU B 1 33 ? 14.422 -21.859 5.332 1 97.38 33 GLU B C 1
ATOM 2047 O O . GLU B 1 33 ? 13.484 -21.906 6.133 1 97.38 33 GLU B O 1
ATOM 2052 N N . LEU B 1 34 ? 14.992 -20.766 4.918 1 97.69 34 LEU B N 1
ATOM 2053 C CA . LEU B 1 34 ? 14.43 -19.484 5.312 1 97.69 34 LEU B CA 1
ATOM 2054 C C . LEU B 1 34 ? 12.984 -19.344 4.84 1 97.69 34 LEU B C 1
ATOM 2056 O O . LEU B 1 34 ? 12.133 -18.844 5.57 1 97.69 34 LEU B O 1
ATOM 2060 N N . GLY B 1 35 ? 12.742 -19.797 3.66 1 98.12 35 GLY B N 1
ATOM 2061 C CA . GLY B 1 35 ? 11.398 -19.766 3.102 1 98.12 35 GLY B CA 1
ATOM 2062 C C . GLY B 1 35 ? 10.398 -20.547 3.926 1 98.12 35 GLY B C 1
ATOM 2063 O O . GLY B 1 35 ? 9.25 -20.125 4.098 1 98.12 35 GLY B O 1
ATOM 2064 N N . GLU B 1 36 ? 10.844 -21.672 4.367 1 98.06 36 GLU B N 1
ATOM 2065 C CA . GLU B 1 36 ? 9.977 -22.469 5.219 1 98.06 36 GLU B CA 1
ATOM 2066 C C . GLU B 1 36 ? 9.633 -21.734 6.512 1 98.06 36 GLU B C 1
ATOM 2068 O O . GLU B 1 36 ? 8.5 -21.812 6.988 1 98.06 36 GLU B O 1
ATOM 2073 N N . GLN B 1 37 ? 10.609 -21.094 7.047 1 98.19 37 GLN B N 1
ATOM 2074 C CA . GLN B 1 37 ? 10.383 -20.297 8.25 1 98.19 37 GLN B CA 1
ATOM 2075 C C . GLN B 1 37 ? 9.43 -19.141 7.965 1 98.19 37 GLN B C 1
ATOM 2077 O O . GLN B 1 37 ? 8.547 -18.844 8.773 1 98.19 37 GLN B O 1
ATOM 2082 N N . GLN B 1 38 ? 9.578 -18.516 6.832 1 98.44 38 GLN B N 1
ATOM 2083 C CA . GLN B 1 38 ? 8.68 -17.438 6.418 1 98.44 38 GLN B CA 1
ATOM 2084 C C . GLN B 1 38 ? 7.246 -17.938 6.281 1 98.44 38 GLN B C 1
ATOM 2086 O O . GLN B 1 38 ? 6.309 -17.266 6.727 1 98.44 38 GLN B O 1
ATOM 2091 N N . ALA B 1 39 ? 7.145 -19.078 5.656 1 98.25 39 ALA B N 1
ATOM 2092 C CA . ALA B 1 39 ? 5.824 -19.672 5.441 1 98.25 39 ALA B CA 1
ATOM 2093 C C . ALA B 1 39 ? 5.129 -19.953 6.77 1 98.25 39 ALA B C 1
ATOM 2095 O O . ALA B 1 39 ? 3.938 -19.672 6.922 1 98.25 39 ALA B O 1
ATOM 2096 N N . ARG B 1 40 ? 5.871 -20.469 7.68 1 97.62 40 ARG B N 1
ATOM 2097 C CA . ARG B 1 40 ? 5.312 -20.719 9 1 97.62 40 ARG B CA 1
ATOM 2098 C C . ARG B 1 40 ? 4.914 -19.422 9.695 1 97.62 40 ARG B C 1
ATOM 2100 O O . ARG B 1 40 ? 3.879 -19.359 10.359 1 97.62 40 ARG B O 1
ATOM 2107 N N . ALA B 1 41 ? 5.711 -18.422 9.539 1 97.69 41 ALA B N 1
ATOM 2108 C CA . ALA B 1 41 ? 5.457 -17.141 10.188 1 97.69 41 ALA B CA 1
ATOM 2109 C C . ALA B 1 41 ? 4.176 -16.5 9.648 1 97.69 41 ALA B C 1
ATOM 2111 O O . ALA B 1 41 ? 3.342 -16.031 10.43 1 97.69 41 ALA B O 1
ATOM 2112 N N . VAL B 1 42 ? 4.008 -16.453 8.367 1 97.81 42 VAL B N 1
ATOM 2113 C CA . VAL B 1 42 ? 2.812 -15.844 7.801 1 97.81 42 VAL B CA 1
ATOM 2114 C C . VAL B 1 42 ? 1.585 -16.672 8.148 1 97.81 42 VAL B C 1
ATOM 2116 O O . VAL B 1 42 ? 0.499 -16.141 8.367 1 97.81 42 VAL B O 1
ATOM 2119 N N . ALA B 1 43 ? 1.753 -17.969 8.164 1 97.25 43 ALA B N 1
ATOM 2120 C CA . ALA B 1 43 ? 0.664 -18.859 8.547 1 97.25 43 ALA B CA 1
ATOM 2121 C C . ALA B 1 43 ? 0.17 -18.562 9.953 1 97.25 43 ALA B C 1
ATOM 2123 O O . ALA B 1 43 ? -1.034 -18.406 10.18 1 97.25 43 ALA B O 1
ATOM 2124 N N . SER B 1 44 ? 1.088 -18.453 10.859 1 95.69 44 SER B N 1
ATOM 2125 C CA . SER B 1 44 ? 0.751 -18.141 12.242 1 95.69 44 SER B CA 1
ATOM 2126 C C . SER B 1 44 ? 0.085 -16.766 12.344 1 95.69 44 SER B C 1
ATOM 2128 O O . SER B 1 44 ? -0.876 -16.594 13.094 1 95.69 44 SER B O 1
ATOM 2130 N N . HIS B 1 45 ? 0.582 -15.883 11.617 1 94.12 45 HIS B N 1
ATOM 2131 C CA . HIS B 1 45 ? 0.041 -14.531 11.594 1 94.12 45 HIS B CA 1
ATOM 2132 C C . HIS B 1 45 ? -1.406 -14.523 11.117 1 94.12 45 HIS B C 1
ATOM 2134 O O . HIS B 1 45 ? -2.268 -13.898 11.734 1 94.12 45 HIS B O 1
ATOM 2140 N N . LEU B 1 46 ? -1.685 -15.148 10.055 1 94 46 LEU B N 1
ATOM 2141 C CA . LEU B 1 46 ? -3.027 -15.164 9.484 1 94 46 LEU B CA 1
ATOM 2142 C C . LEU B 1 46 ? -3.99 -15.93 10.391 1 94 46 LEU B C 1
ATOM 2144 O O . LEU B 1 46 ? -5.16 -15.562 10.508 1 94 46 LEU B O 1
ATOM 2148 N N . ARG B 1 47 ? -3.504 -16.969 11 1 93.06 47 ARG B N 1
ATOM 2149 C CA . ARG B 1 47 ? -4.324 -17.672 11.984 1 93.06 47 ARG B CA 1
ATOM 2150 C C . ARG B 1 47 ? -4.77 -16.734 13.094 1 93.06 47 ARG B C 1
ATOM 2152 O O . ARG B 1 47 ? -5.953 -16.688 13.438 1 93.06 47 ARG B O 1
ATOM 2159 N N . THR B 1 48 ? -3.836 -16.016 13.602 1 89.44 48 THR B N 1
ATOM 2160 C CA . THR B 1 48 ? -4.121 -15.086 14.688 1 89.44 48 THR B CA 1
ATOM 2161 C C . THR B 1 48 ? -5.094 -14 14.234 1 89.44 48 THR B C 1
ATOM 2163 O O . THR B 1 48 ? -6.051 -13.68 14.938 1 89.44 48 THR B O 1
ATOM 2166 N N . THR B 1 49 ? -4.812 -13.484 13.102 1 86.31 49 THR B N 1
ATOM 2167 C CA . THR B 1 49 ? -5.633 -12.406 12.578 1 86.31 49 THR B CA 1
ATOM 2168 C C . THR B 1 49 ? -7.062 -12.883 12.336 1 86.31 49 THR B C 1
ATOM 2170 O O . THR B 1 49 ? -8.023 -12.195 12.703 1 86.31 49 THR B O 1
ATOM 2173 N N . PHE B 1 50 ? -7.23 -13.984 11.766 1 86.88 50 PHE B N 1
ATOM 2174 C CA . PHE B 1 50 ? -8.562 -14.516 11.484 1 86.88 50 PHE B CA 1
ATOM 2175 C C . PHE B 1 50 ? -9.289 -14.859 12.773 1 86.88 50 PHE B C 1
ATOM 2177 O O . PHE B 1 50 ? -10.508 -14.664 12.875 1 86.88 50 PHE B O 1
ATOM 2184 N N . HIS B 1 51 ? -8.57 -15.359 13.719 1 81.5 51 HIS B N 1
ATOM 2185 C CA . HIS B 1 51 ? -9.164 -15.648 15.016 1 81.5 51 HIS B CA 1
ATOM 2186 C C . HIS B 1 51 ? -9.633 -14.375 15.703 1 81.5 51 HIS B C 1
ATOM 2188 O O . HIS B 1 51 ? -10.742 -14.328 16.25 1 81.5 51 HIS B O 1
ATOM 2194 N N . HIS B 1 52 ? -8.82 -13.438 15.656 1 78.19 52 HIS B N 1
ATOM 2195 C CA . HIS B 1 52 ? -9.141 -12.156 16.281 1 78.19 52 HIS B CA 1
ATOM 2196 C C . HIS B 1 52 ? -10.359 -11.516 15.641 1 78.19 52 HIS B C 1
ATOM 2198 O O . HIS B 1 52 ? -11.188 -10.906 16.328 1 78.19 52 HIS B O 1
ATOM 2204 N N . ASP B 1 53 ? -10.461 -11.648 14.398 1 75.94 53 ASP B N 1
ATOM 2205 C CA . ASP B 1 53 ? -11.562 -11.047 13.656 1 75.94 53 ASP B CA 1
ATOM 2206 C C . ASP B 1 53 ? -12.805 -11.945 13.688 1 75.94 53 ASP B C 1
ATOM 2208 O O . ASP B 1 53 ? -13.781 -11.688 12.984 1 75.94 53 ASP B O 1
ATOM 2212 N N . ALA B 1 54 ? -12.703 -13.023 14.492 1 72.75 54 ALA B N 1
ATOM 2213 C CA . ALA B 1 54 ? -13.789 -13.992 14.656 1 72.75 54 ALA B CA 1
ATOM 2214 C C . ALA B 1 54 ? -14.227 -14.562 13.312 1 72.75 54 ALA B C 1
ATOM 2216 O O . ALA B 1 54 ? -15.422 -14.711 13.047 1 72.75 54 ALA B O 1
ATOM 2217 N N . LYS B 1 55 ? -13.25 -14.727 12.492 1 76.62 55 LYS B N 1
ATOM 2218 C CA . LYS B 1 55 ? -13.477 -15.367 11.203 1 76.62 55 LYS B CA 1
ATOM 2219 C C . LYS B 1 55 ? -13.055 -16.828 11.234 1 76.62 55 LYS B C 1
ATOM 2221 O O . LYS B 1 55 ? -11.859 -17.141 11.297 1 76.62 55 LYS B O 1
ATOM 2226 N N . PRO B 1 56 ? -14 -17.703 11.164 1 82.75 56 PRO B N 1
ATOM 2227 C CA . PRO B 1 56 ? -13.609 -19.125 11.195 1 82.75 56 PRO B CA 1
ATOM 2228 C C . PRO B 1 56 ? -12.883 -19.562 9.93 1 82.75 56 PRO B C 1
ATOM 2230 O O . PRO B 1 56 ? -13.117 -19 8.852 1 82.75 56 PRO B O 1
ATOM 2233 N N . ALA B 1 57 ? -12.016 -20.516 10.109 1 80.56 57 ALA B N 1
ATOM 2234 C CA . ALA B 1 57 ? -11.195 -21.047 9.016 1 80.56 57 ALA B CA 1
ATOM 2235 C C . ALA B 1 57 ? -12.07 -21.5 7.848 1 80.56 57 ALA B C 1
ATOM 2237 O O . ALA B 1 57 ? -11.664 -21.375 6.688 1 80.56 57 ALA B O 1
ATOM 2238 N N . LYS B 1 58 ? -13.203 -22 8.141 1 81.88 58 LYS B N 1
ATOM 2239 C CA . LYS B 1 58 ? -14.117 -22.484 7.113 1 81.88 58 LYS B CA 1
ATOM 2240 C C . LYS B 1 58 ? -14.609 -21.359 6.223 1 81.88 58 LYS B C 1
ATOM 2242 O O . LYS B 1 58 ? -15.133 -21.594 5.133 1 81.88 58 LYS B O 1
ATOM 2247 N N . ASP B 1 59 ? -14.438 -20.156 6.641 1 87.56 59 ASP B N 1
ATOM 2248 C CA . ASP B 1 59 ? -14.906 -18.984 5.898 1 87.56 59 ASP B CA 1
ATOM 2249 C C . ASP B 1 59 ? -13.797 -18.406 5.031 1 87.56 59 ASP B C 1
ATOM 2251 O O . ASP B 1 59 ? -13.945 -17.312 4.473 1 87.56 59 ASP B O 1
ATOM 2255 N N . VAL B 1 60 ? -12.75 -19.156 4.875 1 93.5 60 VAL B N 1
ATOM 2256 C CA . VAL B 1 60 ? -11.641 -18.672 4.059 1 93.5 60 VAL B CA 1
ATOM 2257 C C . VAL B 1 60 ? -11.477 -19.578 2.838 1 93.5 60 VAL B C 1
ATOM 2259 O O . VAL B 1 60 ? -11.43 -20.812 2.963 1 93.5 60 VAL B O 1
ATOM 2262 N N . ARG B 1 61 ? -11.461 -19.016 1.672 1 95.88 61 ARG B N 1
ATOM 2263 C CA . ARG B 1 61 ? -11.164 -19.75 0.44 1 95.88 61 ARG B CA 1
ATOM 2264 C C . ARG B 1 61 ? -9.703 -19.562 0.037 1 95.88 61 ARG B C 1
ATOM 2266 O O . ARG B 1 61 ? -9.156 -18.469 0.153 1 95.88 61 ARG B O 1
ATOM 2273 N N . PHE B 1 62 ? -9.117 -20.656 -0.4 1 97.81 62 PHE B N 1
ATOM 2274 C CA . PHE B 1 62 ? -7.688 -20.641 -0.685 1 97.81 62 PHE B CA 1
ATOM 2275 C C . PHE B 1 62 ? -7.43 -20.859 -2.17 1 97.81 62 PHE B C 1
ATOM 2277 O O . PHE B 1 62 ? -7.969 -21.781 -2.771 1 97.81 62 PHE B O 1
ATOM 2284 N N . PHE B 1 63 ? -6.59 -20.031 -2.725 1 98.69 63 PHE B N 1
ATOM 2285 C CA . PHE B 1 63 ? -6.129 -20.125 -4.105 1 98.69 63 PHE B CA 1
ATOM 2286 C C . PHE B 1 63 ? -4.609 -20.031 -4.176 1 98.69 63 PHE B C 1
ATOM 2288 O O . PHE B 1 63 ? -3.992 -19.328 -3.367 1 98.69 63 PHE B O 1
ATOM 2295 N N . SER B 1 64 ? -4.027 -20.688 -5.148 1 98.25 64 SER B N 1
ATOM 2296 C CA . SER B 1 64 ? -2.58 -20.594 -5.309 1 98.25 64 SER B CA 1
ATOM 2297 C C . SER B 1 64 ? -2.176 -20.75 -6.77 1 98.25 64 SER B C 1
ATOM 2299 O O . SER B 1 64 ? -2.857 -21.422 -7.543 1 98.25 64 SER B O 1
ATOM 2301 N N . SER B 1 65 ? -1.092 -20.031 -7.055 1 97.56 65 SER B N 1
ATOM 2302 C CA . SER B 1 65 ? -0.369 -20.406 -8.266 1 97.56 65 SER B CA 1
ATOM 2303 C C . SER B 1 65 ? -0.014 -21.891 -8.273 1 97.56 65 SER B C 1
ATOM 2305 O O . SER B 1 65 ? 0.081 -22.516 -7.211 1 97.56 65 SER B O 1
ATOM 2307 N N . THR B 1 66 ? 0.249 -22.469 -9.477 1 96.69 66 THR B N 1
ATOM 2308 C CA . THR B 1 66 ? 0.593 -23.891 -9.578 1 96.69 66 THR B CA 1
ATOM 2309 C C . THR B 1 66 ? 2.074 -24.109 -9.281 1 96.69 66 THR B C 1
ATOM 2311 O O . THR B 1 66 ? 2.52 -25.25 -9.133 1 96.69 66 THR B O 1
ATOM 2314 N N . ALA B 1 67 ? 2.855 -23.062 -9.211 1 96.25 67 ALA B N 1
ATOM 2315 C CA . ALA B 1 67 ? 4.277 -23.219 -8.914 1 96.25 67 ALA B CA 1
ATOM 2316 C C . ALA B 1 67 ? 4.484 -23.812 -7.527 1 96.25 67 ALA B C 1
ATOM 2318 O O . ALA B 1 67 ? 3.779 -23.469 -6.578 1 96.25 67 ALA B O 1
ATOM 2319 N N . VAL B 1 68 ? 5.453 -24.656 -7.355 1 96.06 68 VAL B N 1
ATOM 2320 C CA . VAL B 1 68 ? 5.695 -25.422 -6.145 1 96.06 68 VAL B CA 1
ATOM 2321 C C . VAL B 1 68 ? 5.891 -24.484 -4.961 1 96.06 68 VAL B C 1
ATOM 2323 O O . VAL B 1 68 ? 5.367 -24.719 -3.871 1 96.06 68 VAL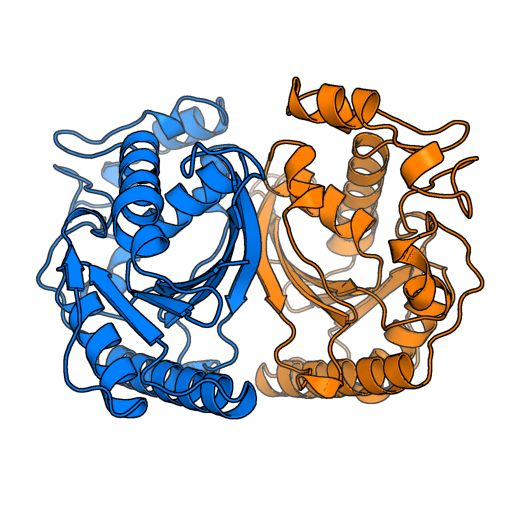 B O 1
ATOM 2326 N N . ARG B 1 69 ? 6.648 -23.422 -5.125 1 96.44 69 ARG B N 1
ATOM 2327 C CA . ARG B 1 69 ? 6.93 -22.469 -4.055 1 96.44 69 ARG B CA 1
ATOM 2328 C C . ARG B 1 69 ? 5.645 -21.828 -3.537 1 96.44 69 ARG B C 1
ATOM 2330 O O . ARG B 1 69 ? 5.508 -21.578 -2.338 1 96.44 69 ARG B O 1
ATOM 2337 N N . ALA B 1 70 ? 4.699 -21.562 -4.367 1 97.81 70 ALA B N 1
ATOM 2338 C CA . ALA B 1 70 ? 3.422 -20.969 -3.973 1 97.81 70 ALA B CA 1
ATOM 2339 C C . ALA B 1 70 ? 2.525 -22 -3.297 1 97.81 70 ALA B C 1
ATOM 2341 O O . ALA B 1 70 ? 1.893 -21.703 -2.279 1 97.81 70 ALA B O 1
ATOM 2342 N N . VAL B 1 71 ? 2.498 -23.203 -3.871 1 97.31 71 VAL B N 1
ATOM 2343 C CA . VAL B 1 71 ? 1.681 -24.266 -3.312 1 97.31 71 VAL B CA 1
ATOM 2344 C C . VAL B 1 71 ? 2.164 -24.609 -1.902 1 97.31 71 VAL B C 1
ATOM 2346 O O . VAL B 1 71 ? 1.357 -24.734 -0.979 1 97.31 71 VAL B O 1
ATOM 2349 N N . GLU B 1 72 ? 3.451 -24.703 -1.748 1 97.31 72 GLU B N 1
ATOM 2350 C CA . GLU B 1 72 ? 4.02 -25 -0.438 1 97.31 72 GLU B CA 1
ATOM 2351 C C . GLU B 1 72 ? 3.666 -23.906 0.576 1 97.31 72 GLU B C 1
ATOM 2353 O O . GLU B 1 72 ? 3.35 -24.203 1.729 1 97.31 72 GLU B O 1
ATOM 2358 N N . THR B 1 73 ? 3.711 -22.703 0.161 1 98.31 73 THR B N 1
ATOM 2359 C CA . THR B 1 73 ? 3.346 -21.594 1.028 1 98.31 73 THR B CA 1
ATOM 2360 C C . THR B 1 73 ? 1.866 -21.656 1.399 1 98.31 73 THR B C 1
ATOM 2362 O O . THR B 1 73 ? 1.507 -21.5 2.568 1 98.31 73 THR B O 1
ATOM 2365 N N . ALA B 1 74 ? 1.032 -21.906 0.407 1 98.31 74 ALA B N 1
ATOM 2366 C CA . ALA B 1 74 ? -0.407 -22 0.636 1 98.31 74 ALA B CA 1
ATOM 2367 C C . ALA B 1 74 ? -0.733 -23.125 1.61 1 98.31 74 ALA B C 1
ATOM 2369 O O . ALA B 1 74 ? -1.552 -22.953 2.516 1 98.31 74 ALA B O 1
ATOM 2370 N N . LYS B 1 75 ? -0.103 -24.219 1.431 1 97.56 75 LYS B N 1
ATOM 2371 C CA . LYS B 1 75 ? -0.358 -25.375 2.275 1 97.56 75 LYS B CA 1
ATOM 2372 C C . LYS B 1 75 ? 0.059 -25.109 3.719 1 97.56 75 LYS B C 1
ATOM 2374 O O . LYS B 1 75 ? -0.593 -25.578 4.656 1 97.56 75 LYS B O 1
ATOM 2379 N N . ALA B 1 76 ? 1.176 -24.438 3.938 1 96.81 76 ALA B N 1
ATOM 2380 C CA . ALA B 1 76 ? 1.587 -24.047 5.285 1 96.81 76 ALA B CA 1
ATOM 2381 C C . ALA B 1 76 ? 0.516 -23.203 5.965 1 96.81 76 ALA B C 1
ATOM 2383 O O . ALA B 1 76 ? 0.19 -23.422 7.133 1 96.81 76 ALA B O 1
ATOM 2384 N N . VAL B 1 77 ? -0.035 -22.266 5.25 1 96.19 77 VAL B N 1
ATOM 2385 C CA . VAL B 1 77 ? -1.071 -21.375 5.777 1 96.19 77 VAL B CA 1
ATOM 2386 C C . VAL B 1 77 ? -2.324 -22.188 6.102 1 96.19 77 VAL B C 1
ATOM 2388 O O . VAL B 1 77 ? -2.9 -22.047 7.184 1 96.19 77 VAL B O 1
ATOM 2391 N N . MET B 1 78 ? -2.715 -23.031 5.176 1 96.69 78 MET B N 1
ATOM 2392 C CA . MET B 1 78 ? -3.9 -23.859 5.359 1 96.69 78 MET B CA 1
ATOM 2393 C C . MET B 1 78 ? -3.74 -24.781 6.562 1 96.69 78 MET B C 1
ATOM 2395 O O . MET B 1 78 ? -4.668 -24.938 7.355 1 96.69 78 MET B O 1
ATOM 2399 N N . ALA B 1 79 ? -2.584 -25.359 6.66 1 95.25 79 ALA B N 1
ATOM 2400 C CA . ALA B 1 79 ? -2.318 -26.25 7.785 1 95.25 79 ALA B CA 1
ATOM 2401 C C . ALA B 1 79 ? -2.455 -25.531 9.117 1 95.25 79 ALA B C 1
ATOM 2403 O O . ALA B 1 79 ? -3.053 -26.047 10.062 1 95.25 79 ALA B O 1
ATOM 2404 N N . ALA B 1 80 ? -1.932 -24.344 9.203 1 93.38 80 ALA B N 1
ATOM 2405 C CA . ALA B 1 80 ? -2.002 -23.562 10.43 1 93.38 80 ALA B CA 1
ATOM 2406 C C . ALA B 1 80 ? -3.449 -23.219 10.781 1 93.38 80 ALA B C 1
ATOM 2408 O O . ALA B 1 80 ? -3.795 -23.094 11.961 1 93.38 80 ALA B O 1
ATOM 2409 N N . LEU B 1 81 ? -4.27 -23.078 9.766 1 91.81 81 LEU B N 1
ATOM 2410 C CA . LEU B 1 81 ? -5.676 -22.734 9.969 1 91.81 81 LEU B CA 1
ATOM 2411 C C . LEU B 1 81 ? -6.523 -24 10.094 1 91.81 81 LEU B C 1
ATOM 2413 O O . LEU B 1 81 ? -7.75 -23.922 10.188 1 91.81 81 LEU B O 1
ATOM 2417 N N . GLU B 1 82 ? -5.848 -25.109 10 1 91.88 82 GLU B N 1
ATOM 2418 C CA . GLU B 1 82 ? -6.484 -26.422 10.133 1 91.88 82 GLU B CA 1
ATOM 2419 C C . GLU B 1 82 ? -7.492 -26.656 9.008 1 91.88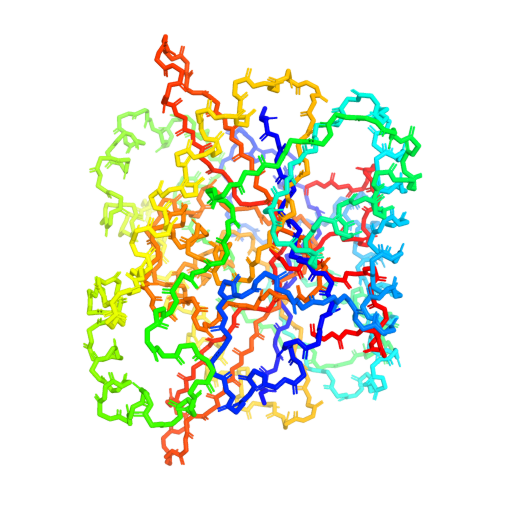 82 GLU B C 1
ATOM 2421 O O . GLU B 1 82 ? -8.602 -27.125 9.258 1 91.88 82 GLU B O 1
ATOM 2426 N N . VAL B 1 83 ? -7.105 -26.172 7.898 1 90.94 83 VAL B N 1
ATOM 2427 C CA . VAL B 1 83 ? -7.859 -26.438 6.676 1 90.94 83 VAL B CA 1
ATOM 2428 C C . VAL B 1 83 ? -7.121 -27.453 5.82 1 90.94 83 VAL B C 1
ATOM 2430 O O . VAL B 1 83 ? -5.977 -27.234 5.414 1 90.94 83 VAL B O 1
ATOM 2433 N N . GLU B 1 84 ? -7.719 -28.516 5.562 1 85.38 84 GLU B N 1
ATOM 2434 C CA . GLU B 1 84 ? -6.988 -29.625 4.941 1 85.38 84 GLU B CA 1
ATOM 2435 C C . GLU B 1 84 ? -7.309 -29.719 3.451 1 85.38 84 GLU B C 1
ATOM 2437 O O . GLU B 1 84 ? -6.531 -30.297 2.682 1 85.38 84 GLU B O 1
ATOM 2442 N N . ASP B 1 85 ? -8.414 -29.234 3.027 1 88.25 85 ASP B N 1
ATOM 2443 C CA . ASP B 1 85 ? -8.812 -29.375 1.632 1 88.25 85 ASP B CA 1
ATOM 2444 C C . ASP B 1 85 ? -9.344 -28.047 1.079 1 88.25 85 ASP B C 1
ATOM 2446 O O . ASP B 1 85 ? -9.398 -27.047 1.797 1 88.25 85 ASP B O 1
ATOM 2450 N N . GLY B 1 86 ? -9.375 -28.062 -0.287 1 93.81 86 GLY B N 1
ATOM 2451 C CA . GLY B 1 86 ? -10.078 -26.938 -0.877 1 93.81 86 GLY B CA 1
ATOM 2452 C C . GLY B 1 86 ? -9.148 -25.922 -1.535 1 93.81 86 GLY B C 1
ATOM 2453 O O . GLY B 1 86 ? -9.586 -24.844 -1.946 1 93.81 86 GLY B O 1
ATOM 2454 N N . LEU B 1 87 ? -7.871 -26.281 -1.597 1 97.19 87 LEU B N 1
ATOM 2455 C CA . LEU B 1 87 ? -6.965 -25.391 -2.32 1 97.19 87 LEU B CA 1
ATOM 2456 C C . LEU B 1 87 ? -7.242 -25.438 -3.818 1 97.19 87 LEU B C 1
ATOM 2458 O O . LEU B 1 87 ? -7.18 -26.5 -4.438 1 97.19 87 LEU B O 1
ATOM 2462 N N . VAL B 1 88 ? -7.574 -24.344 -4.383 1 98 88 VAL B N 1
ATOM 2463 C CA . VAL B 1 88 ? -7.758 -24.25 -5.828 1 98 88 VAL B CA 1
ATOM 2464 C C . VAL B 1 88 ? -6.477 -23.719 -6.477 1 98 88 VAL B C 1
ATOM 2466 O O . VAL B 1 88 ? -6.051 -22.594 -6.207 1 98 88 VAL B O 1
ATOM 2469 N N . GLN B 1 89 ? -5.863 -24.516 -7.273 1 97.69 89 GLN B N 1
ATOM 2470 C CA . GLN B 1 89 ? -4.66 -24.109 -7.992 1 97.69 89 GLN B CA 1
ATOM 2471 C C . GLN B 1 89 ? -4.996 -23.641 -9.406 1 97.69 89 GLN B C 1
ATOM 2473 O O . GLN B 1 89 ? -5.883 -24.203 -10.055 1 97.69 89 GLN B O 1
ATOM 2478 N N . SER B 1 90 ? -4.27 -22.625 -9.875 1 97.75 90 SER B N 1
ATOM 2479 C CA . SER B 1 90 ? -4.543 -22.109 -11.219 1 97.75 90 SER B CA 1
ATOM 2480 C C . SER B 1 90 ? -3.273 -21.594 -11.883 1 97.75 90 SER B C 1
ATOM 2482 O O . SER B 1 90 ? -2.451 -20.938 -11.242 1 97.75 90 SER B O 1
ATOM 2484 N N . GLU B 1 91 ? -3.143 -21.812 -13.164 1 96.62 91 GLU B N 1
ATOM 2485 C CA . GLU B 1 91 ? -2.027 -21.297 -13.953 1 96.62 91 GLU B CA 1
ATOM 2486 C C . GLU B 1 91 ? -2.162 -19.797 -14.188 1 96.62 91 GLU B C 1
ATOM 2488 O O . GLU B 1 91 ? -1.181 -19.125 -14.508 1 96.62 91 GLU B O 1
ATOM 2493 N N . GLN B 1 92 ? -3.322 -19.281 -14.031 1 97.25 92 GLN B N 1
ATOM 2494 C CA . GLN B 1 92 ? -3.555 -17.859 -14.211 1 97.25 92 GLN B CA 1
ATOM 2495 C C . GLN B 1 92 ? -2.822 -17.047 -13.148 1 97.25 92 GLN B C 1
ATOM 2497 O O . GLN B 1 92 ? -2.631 -15.836 -13.305 1 97.25 92 GLN B O 1
ATOM 2502 N N . LEU B 1 93 ? -2.404 -17.719 -12.07 1 97.56 93 LEU B N 1
ATOM 2503 C CA . LEU B 1 93 ? -1.755 -17.047 -10.953 1 97.56 93 LEU B CA 1
ATOM 2504 C C . LEU B 1 93 ? -0.238 -17.172 -11.055 1 97.56 93 LEU B C 1
ATOM 2506 O O . LEU B 1 93 ? 0.486 -16.688 -10.18 1 97.56 93 LEU B O 1
ATOM 2510 N N . LEU B 1 94 ? 0.23 -17.734 -12.109 1 96.81 94 LEU B N 1
ATOM 2511 C CA . LEU B 1 94 ? 1.67 -17.906 -12.266 1 96.81 94 LEU B CA 1
ATOM 2512 C C . LEU B 1 94 ? 2.373 -16.562 -12.406 1 96.81 94 LEU B C 1
ATOM 2514 O O . LEU B 1 94 ? 1.743 -15.562 -12.766 1 96.81 94 LEU B O 1
ATOM 2518 N N . GLU B 1 95 ? 3.654 -16.578 -12.109 1 96.88 95 GLU B N 1
ATOM 2519 C CA . GLU B 1 95 ? 4.492 -15.391 -12.297 1 96.88 95 GLU B CA 1
ATOM 2520 C C . GLU B 1 95 ? 4.555 -14.984 -13.766 1 96.88 95 GLU B C 1
ATOM 2522 O O . GLU B 1 95 ? 4.227 -15.773 -14.648 1 96.88 95 GLU B O 1
ATOM 2527 N N . LEU B 1 96 ? 4.953 -13.734 -13.961 1 96.19 96 LEU B N 1
ATOM 2528 C CA . LEU B 1 96 ? 5.168 -13.227 -15.312 1 96.19 96 LEU B CA 1
ATOM 2529 C C . LEU B 1 96 ? 6.109 -14.141 -16.094 1 96.19 96 LEU B C 1
ATOM 2531 O O . LEU B 1 96 ? 7.184 -14.492 -15.602 1 96.19 96 LEU B O 1
ATOM 2535 N N . GLU B 1 97 ? 5.621 -14.57 -17.266 1 95.44 97 GLU B N 1
ATOM 2536 C CA . GLU B 1 97 ? 6.461 -15.383 -18.125 1 95.44 97 GLU B CA 1
ATOM 2537 C C . GLU B 1 97 ? 7.539 -14.539 -18.812 1 95.44 97 GLU B C 1
ATOM 2539 O O . GLU B 1 97 ? 7.227 -13.617 -19.562 1 95.44 97 GLU B O 1
ATOM 2544 N N . GLN B 1 98 ? 8.781 -14.883 -18.547 1 93.81 98 GLN B N 1
ATOM 2545 C CA . GLN B 1 98 ? 9.891 -14.102 -19.094 1 93.81 98 GLN B CA 1
ATOM 2546 C C . GLN B 1 98 ? 10.438 -14.742 -20.375 1 93.81 98 GLN B C 1
ATOM 2548 O O . GLN B 1 98 ? 11.445 -14.289 -20.906 1 93.81 98 GLN B O 1
ATOM 2553 N N . GLY B 1 99 ? 9.812 -15.859 -20.719 1 94.19 99 GLY B N 1
ATOM 2554 C CA . GLY B 1 99 ? 10.156 -16.516 -21.969 1 94.19 99 GLY B CA 1
ATOM 2555 C C . GLY B 1 99 ? 11.633 -16.844 -22.078 1 94.19 99 GLY B C 1
ATOM 2556 O O . GLY B 1 99 ? 12.203 -17.469 -21.172 1 94.19 99 GLY B O 1
ATOM 2557 N N . GLU B 1 100 ? 12.234 -16.344 -23.156 1 93.94 100 GLU B N 1
ATOM 2558 C CA . GLU B 1 100 ? 13.625 -16.672 -23.453 1 93.94 100 GLU B CA 1
ATOM 2559 C C . GLU B 1 100 ? 14.57 -15.953 -22.5 1 93.94 100 GLU B C 1
ATOM 2561 O O . GLU B 1 100 ? 15.758 -16.281 -22.422 1 93.94 100 GLU B O 1
ATOM 2566 N N . PHE B 1 101 ? 14.117 -15.023 -21.703 1 93.25 101 PHE B N 1
ATOM 2567 C CA . PHE B 1 101 ? 14.961 -14.281 -20.781 1 93.25 101 PHE B CA 1
ATOM 2568 C C . PHE B 1 101 ? 15.18 -15.07 -19.484 1 93.25 101 PHE B C 1
ATOM 2570 O O . PHE B 1 101 ? 16.078 -14.758 -18.703 1 93.25 101 PHE B O 1
ATOM 2577 N N . GLU B 1 102 ? 14.289 -16.016 -19.234 1 91 102 GLU B N 1
ATOM 2578 C CA . GLU B 1 102 ? 14.352 -16.75 -17.969 1 91 102 GLU B CA 1
ATOM 2579 C C . GLU B 1 102 ? 15.703 -17.422 -17.781 1 91 102 GLU B C 1
ATOM 2581 O O . GLU B 1 102 ? 16.156 -18.156 -18.656 1 91 102 GLU B O 1
ATOM 2586 N N . GLY B 1 103 ? 16.297 -17.125 -16.672 1 89.06 103 GLY B N 1
ATOM 2587 C CA . GLY B 1 103 ? 17.578 -17.734 -16.344 1 89.06 103 GLY B CA 1
ATOM 2588 C C . GLY B 1 103 ? 18.75 -16.953 -16.906 1 89.06 103 GLY B C 1
ATOM 2589 O O . GLY B 1 103 ? 19.906 -17.188 -16.516 1 89.06 103 GLY B O 1
ATOM 2590 N N . ALA B 1 104 ? 18.484 -16.047 -17.797 1 91.44 104 ALA B N 1
ATOM 2591 C CA . ALA B 1 104 ? 19.547 -15.258 -18.422 1 91.44 104 ALA B CA 1
ATOM 2592 C C . ALA B 1 104 ? 20.031 -14.156 -17.5 1 91.44 104 ALA B C 1
ATOM 2594 O O . ALA B 1 104 ? 19.391 -13.852 -16.484 1 91.44 104 ALA B O 1
ATOM 2595 N N . VAL B 1 105 ? 21.203 -13.656 -17.859 1 91.56 105 VAL B N 1
ATOM 2596 C CA . VAL B 1 105 ? 21.766 -12.547 -17.094 1 91.56 105 VAL B CA 1
ATOM 2597 C C . VAL B 1 105 ? 20.938 -11.289 -17.328 1 91.56 105 VAL B C 1
ATOM 2599 O O . VAL B 1 105 ? 20.734 -10.875 -18.484 1 91.56 105 VAL B O 1
ATOM 2602 N N . ARG B 1 106 ? 20.5 -10.695 -16.266 1 90.81 106 ARG B N 1
ATOM 2603 C CA . ARG B 1 106 ? 19.578 -9.57 -16.312 1 90.81 106 ARG B CA 1
ATOM 2604 C C . ARG B 1 106 ? 20.141 -8.43 -17.156 1 90.81 106 ARG B C 1
ATOM 2606 O O . ARG B 1 106 ? 19.453 -7.875 -18 1 90.81 106 ARG B O 1
ATOM 2613 N N . ARG B 1 107 ? 21.375 -8.047 -16.922 1 89.12 107 ARG B N 1
ATOM 2614 C CA . ARG B 1 107 ? 21.984 -6.898 -17.594 1 89.12 107 ARG B CA 1
ATOM 2615 C C . ARG B 1 107 ? 22.047 -7.102 -19.094 1 89.12 107 ARG B C 1
ATOM 2617 O O . ARG B 1 107 ? 22.047 -6.137 -19.859 1 89.12 107 ARG B O 1
ATOM 2624 N N . GLU B 1 108 ? 22.078 -8.344 -19.469 1 91.56 108 GLU B N 1
ATOM 2625 C CA . GLU B 1 108 ? 22.125 -8.656 -20.891 1 91.56 108 GLU B CA 1
ATOM 2626 C C . GLU B 1 108 ? 20.734 -8.562 -21.531 1 91.56 108 GLU B C 1
ATOM 2628 O O . GLU B 1 108 ? 20.609 -8.148 -22.688 1 91.56 108 GLU B O 1
ATOM 2633 N N . CYS B 1 109 ? 19.75 -8.938 -20.828 1 91.31 109 CYS B N 1
ATOM 2634 C CA . CYS B 1 109 ? 18.375 -8.961 -21.328 1 91.31 109 CYS B CA 1
ATOM 2635 C C . CYS B 1 109 ? 17.75 -7.578 -21.25 1 91.31 109 CYS B C 1
ATOM 2637 O O . CYS B 1 109 ? 16.859 -7.254 -22.047 1 91.31 109 CYS B O 1
ATOM 2639 N N . PHE B 1 110 ? 18.203 -6.805 -20.312 1 89.31 110 PHE B N 1
ATOM 2640 C CA . PHE B 1 110 ? 17.703 -5.457 -20.094 1 89.31 110 PHE B CA 1
ATOM 2641 C C . PHE B 1 110 ? 18.844 -4.441 -20.109 1 89.31 110 PHE B C 1
ATOM 2643 O O . PHE B 1 110 ? 19.156 -3.85 -19.078 1 89.31 110 PHE B O 1
ATOM 2650 N N . PRO B 1 111 ? 19.266 -4.195 -21.281 1 90 111 PRO B N 1
ATOM 2651 C CA . PRO B 1 111 ? 20.344 -3.207 -21.375 1 90 111 PRO B CA 1
ATOM 2652 C C . PRO B 1 111 ? 19.891 -1.8 -21 1 90 111 PRO B C 1
ATOM 2654 O O . PRO B 1 111 ? 18.688 -1.512 -21.016 1 90 111 PRO B O 1
ATOM 2657 N N . PRO B 1 112 ? 20.828 -0.985 -20.688 1 87.69 112 PRO B N 1
ATOM 2658 C CA . PRO B 1 112 ? 20.516 0.372 -20.234 1 87.69 112 PRO B CA 1
ATOM 2659 C C . PRO B 1 112 ? 19.625 1.133 -21.219 1 87.69 112 PRO B C 1
ATOM 2661 O O . PRO B 1 112 ? 18.75 1.896 -20.812 1 87.69 112 PRO B O 1
ATOM 2664 N N . GLU B 1 113 ? 19.844 0.924 -22.438 1 87.81 113 GLU B N 1
ATOM 2665 C CA . GLU B 1 113 ? 19.062 1.619 -23.453 1 87.81 113 GLU B CA 1
ATOM 2666 C C . GLU B 1 113 ? 17.578 1.232 -23.375 1 87.81 113 GLU B C 1
ATOM 2668 O O . GLU B 1 113 ? 16.703 2.08 -23.547 1 87.81 113 GLU B O 1
ATOM 2673 N N . LEU B 1 114 ? 17.391 -0.019 -23.203 1 86.06 114 LEU B N 1
ATOM 2674 C CA . LEU B 1 114 ? 16.016 -0.487 -23.078 1 86.06 114 LEU B CA 1
ATOM 2675 C C . LEU B 1 114 ? 15.367 0.071 -21.812 1 86.06 114 LEU B C 1
ATOM 2677 O O . LEU B 1 114 ? 14.234 0.558 -21.859 1 86.06 114 LEU B O 1
ATOM 2681 N N . ILE B 1 115 ? 16.078 0.067 -20.766 1 83.44 115 ILE B N 1
ATOM 2682 C CA . ILE B 1 115 ? 15.578 0.585 -19.484 1 83.44 115 ILE B CA 1
ATOM 2683 C C . ILE B 1 115 ? 15.273 2.076 -19.625 1 83.44 115 ILE B C 1
ATOM 2685 O O . ILE B 1 115 ? 14.258 2.561 -19.125 1 83.44 115 ILE B O 1
ATOM 2689 N N . ALA B 1 116 ? 16.141 2.709 -20.297 1 83.12 116 ALA B N 1
ATOM 2690 C CA . ALA B 1 116 ? 15.938 4.137 -20.531 1 83.12 116 ALA B CA 1
ATOM 2691 C C . ALA B 1 116 ? 14.68 4.395 -21.359 1 83.12 116 ALA B C 1
ATOM 2693 O O . ALA B 1 116 ? 13.977 5.383 -21.141 1 83.12 116 ALA B O 1
ATOM 2694 N N . SER B 1 117 ? 14.477 3.523 -22.281 1 85.12 117 SER B N 1
ATOM 2695 C CA . SER B 1 117 ? 13.273 3.672 -23.094 1 85.12 117 SER B CA 1
ATOM 2696 C C . SER B 1 117 ? 12.008 3.506 -22.266 1 85.12 117 SER B C 1
ATOM 2698 O O . SER B 1 117 ? 11 4.168 -22.516 1 85.12 117 SER B O 1
ATOM 2700 N N . PHE B 1 118 ? 12.016 2.598 -21.344 1 83.25 118 PHE B N 1
ATOM 2701 C CA . PHE B 1 118 ? 10.891 2.43 -20.422 1 83.25 118 PHE B CA 1
ATOM 2702 C C . PHE B 1 118 ? 10.664 3.699 -19.625 1 83.25 118 PHE B C 1
ATOM 2704 O O . PHE B 1 118 ? 9.523 4.125 -19.438 1 83.25 118 PHE B O 1
ATOM 2711 N N . ALA B 1 119 ? 11.734 4.293 -19.203 1 77.62 119 ALA B N 1
ATOM 2712 C CA . ALA B 1 119 ? 11.672 5.492 -18.375 1 77.62 119 ALA B CA 1
ATOM 2713 C C . ALA B 1 119 ? 11.18 6.691 -19.172 1 77.62 119 ALA B C 1
ATOM 2715 O O . ALA B 1 119 ? 10.508 7.574 -18.641 1 77.62 119 ALA B O 1
ATOM 2716 N N . ALA B 1 120 ? 11.516 6.656 -20.391 1 82.19 120 ALA B N 1
ATOM 2717 C CA . ALA B 1 120 ? 11.172 7.773 -21.266 1 82.19 120 ALA B CA 1
ATOM 2718 C C . ALA B 1 120 ? 9.688 7.766 -21.609 1 82.19 120 ALA B C 1
ATOM 2720 O O . ALA B 1 120 ? 9.109 8.812 -21.922 1 82.19 120 ALA B O 1
ATOM 2721 N N . ASP B 1 121 ? 9.102 6.637 -21.641 1 81.06 121 ASP B N 1
ATOM 2722 C CA . ASP B 1 121 ? 7.664 6.492 -21.859 1 81.06 121 ASP B CA 1
ATOM 2723 C C . ASP B 1 121 ? 7.02 5.66 -20.75 1 81.06 121 ASP B C 1
ATOM 2725 O O . ASP B 1 121 ? 6.645 4.508 -20.969 1 81.06 121 ASP B O 1
ATOM 2729 N N . PRO B 1 122 ? 6.77 6.344 -19.703 1 71.81 122 PRO B N 1
ATOM 2730 C CA . PRO B 1 122 ? 6.316 5.578 -18.531 1 71.81 122 PRO B CA 1
ATOM 2731 C C . PRO B 1 122 ? 4.902 5.027 -18.703 1 71.81 122 PRO B C 1
ATOM 2733 O O . PRO B 1 122 ? 4.496 4.113 -17.984 1 71.81 122 PRO B O 1
ATOM 2736 N N . TRP B 1 123 ? 4.203 5.473 -19.75 1 76.19 123 TRP B N 1
ATOM 2737 C CA . TRP B 1 123 ? 2.797 5.094 -19.859 1 76.19 123 TRP B CA 1
ATOM 2738 C C . TRP B 1 123 ? 2.592 4.062 -20.969 1 76.19 123 TRP B C 1
ATOM 2740 O O . TRP B 1 123 ? 1.474 3.594 -21.188 1 76.19 123 TRP B O 1
ATOM 2750 N N . GLY B 1 124 ? 3.816 3.695 -21.547 1 76.12 124 GLY B N 1
ATOM 2751 C CA . GLY B 1 124 ? 3.418 2.857 -22.672 1 76.12 124 GLY B CA 1
ATOM 2752 C C . GLY B 1 124 ? 4.414 1.752 -22.969 1 76.12 124 GLY B C 1
ATOM 2753 O O . GLY B 1 124 ? 4.039 0.583 -23.078 1 76.12 124 GLY B O 1
ATOM 2754 N N . VAL B 1 125 ? 5.621 1.955 -23.062 1 84 125 VAL B N 1
ATOM 2755 C CA . VAL B 1 125 ? 6.582 0.998 -23.609 1 84 1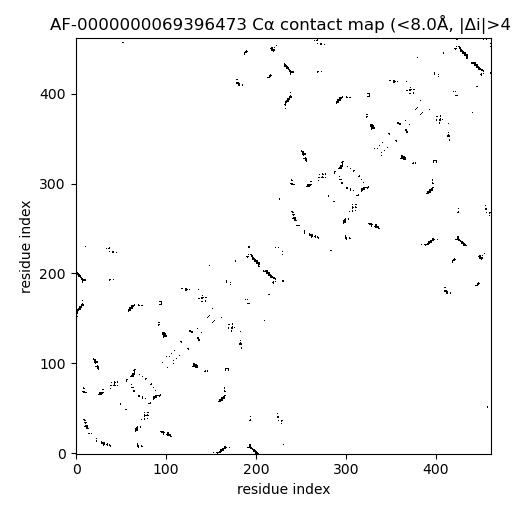25 VAL B CA 1
ATOM 2756 C C . VAL B 1 125 ? 6.758 -0.165 -22.625 1 84 125 VAL B C 1
ATOM 2758 O O . VAL B 1 125 ? 6.699 -1.331 -23.031 1 84 125 VAL B O 1
ATOM 2761 N N . ALA B 1 126 ? 6.852 0.133 -21.484 1 86.75 126 ALA B N 1
ATOM 2762 C CA . ALA B 1 126 ? 7.09 -0.894 -20.469 1 86.75 126 ALA B CA 1
ATOM 2763 C C . ALA B 1 126 ? 5.855 -1.774 -20.281 1 86.75 126 ALA B C 1
ATOM 2765 O O . ALA B 1 126 ? 5.977 -2.979 -20.047 1 86.75 126 ALA B O 1
ATOM 2766 N N . TYR B 1 127 ? 4.734 -1.185 -20.516 1 93 127 TYR B N 1
ATOM 2767 C CA . TYR B 1 127 ? 3.465 -1.857 -20.281 1 93 127 TYR B CA 1
ATOM 2768 C C . TYR B 1 127 ? 3.229 -2.963 -21.297 1 93 127 TYR B C 1
ATOM 2770 O O . TYR B 1 127 ? 2.691 -4.023 -20.953 1 93 127 TYR B O 1
ATOM 2778 N N . ASN B 1 128 ? 3.693 -2.717 -22.469 1 93.44 128 ASN B N 1
ATOM 2779 C CA . ASN B 1 128 ? 3.398 -3.625 -23.578 1 93.44 128 ASN B CA 1
ATOM 2780 C C . ASN B 1 128 ? 4.613 -4.477 -23.938 1 93.44 128 ASN B C 1
ATOM 2782 O O . ASN B 1 128 ? 4.508 -5.398 -24.75 1 93.44 128 ASN B O 1
ATOM 2786 N N . PHE B 1 129 ? 5.711 -4.219 -23.312 1 93.06 129 PHE B N 1
ATOM 2787 C CA . PHE B 1 129 ? 6.922 -4.973 -23.625 1 93.06 129 PHE B CA 1
ATOM 2788 C C . PHE B 1 129 ? 6.793 -6.418 -23.156 1 93.06 129 PHE B C 1
ATOM 2790 O O . PHE B 1 129 ? 6.391 -6.676 -22.016 1 93.06 129 PHE B O 1
ATOM 2797 N N . ALA B 1 130 ? 7.156 -7.32 -24.062 1 94.94 130 ALA B N 1
ATOM 2798 C CA . ALA B 1 130 ? 7.25 -8.742 -23.734 1 94.94 130 ALA B CA 1
ATOM 2799 C C . ALA B 1 130 ? 8.555 -9.336 -24.25 1 94.94 130 ALA B C 1
ATOM 2801 O O . ALA B 1 130 ? 8.914 -9.141 -25.406 1 94.94 130 ALA B O 1
ATOM 2802 N N . PRO B 1 131 ? 9.258 -10.031 -23.375 1 94.25 131 PRO B N 1
ATOM 2803 C CA . PRO B 1 131 ? 10.367 -10.812 -23.906 1 94.25 131 PRO B CA 1
ATOM 2804 C C . PRO B 1 131 ? 9.914 -11.836 -24.953 1 94.25 131 PRO B C 1
ATOM 2806 O O . PRO B 1 131 ? 8.734 -12.172 -25.016 1 94.25 131 PRO B O 1
ATOM 2809 N N . PRO B 1 132 ? 10.914 -12.328 -25.797 1 94.69 132 PRO B N 1
ATOM 2810 C CA . PRO B 1 132 ? 10.531 -13.398 -26.719 1 94.69 132 PRO B CA 1
ATOM 2811 C C . PRO B 1 132 ? 9.891 -14.586 -26.016 1 94.69 132 PRO B C 1
ATOM 2813 O O . PRO B 1 132 ? 10.492 -15.164 -25.094 1 94.69 132 PRO B O 1
ATOM 2816 N N . ARG B 1 133 ? 8.602 -14.914 -26.469 1 95.25 133 ARG B N 1
ATOM 2817 C CA . ARG B 1 133 ? 7.836 -16.031 -25.922 1 95.25 133 ARG B CA 1
ATOM 2818 C C . ARG B 1 133 ? 7.438 -15.758 -24.484 1 95.25 133 ARG B C 1
ATOM 2820 O O . ARG B 1 133 ? 7.238 -16.688 -23.703 1 95.25 133 ARG B O 1
ATOM 2827 N N . GLY B 1 134 ? 7.516 -14.516 -24.109 1 96.06 134 GLY B N 1
ATOM 2828 C CA . GLY B 1 134 ? 7.102 -14.133 -22.766 1 96.06 134 GLY B CA 1
ATOM 2829 C C . GLY B 1 134 ? 5.789 -13.375 -22.75 1 96.06 134 GLY B C 1
ATOM 2830 O O . GLY B 1 134 ? 5.012 -13.438 -23.703 1 96.06 134 GLY B O 1
ATOM 2831 N N . GLU B 1 135 ? 5.512 -12.742 -21.609 1 96.5 135 GLU B N 1
ATOM 2832 C CA . GLU B 1 135 ? 4.316 -11.945 -21.359 1 96.5 135 GLU B CA 1
ATOM 2833 C C . GLU B 1 135 ? 4.672 -10.492 -21.047 1 96.5 135 GLU B C 1
ATOM 2835 O O . GLU B 1 135 ? 5.75 -10.211 -20.516 1 96.5 135 GLU B O 1
ATOM 2840 N N . SER B 1 136 ? 3.775 -9.641 -21.422 1 96.25 136 SER B N 1
ATOM 2841 C CA . SER B 1 136 ? 3.881 -8.25 -21 1 96.25 136 SER B CA 1
ATOM 2842 C C . SER B 1 136 ? 3.174 -8.016 -19.672 1 96.25 136 SER B C 1
ATOM 2844 O O . SER B 1 136 ? 2.383 -8.852 -19.219 1 96.25 136 SER B O 1
ATOM 2846 N N . GLN B 1 137 ? 3.51 -6.902 -19.016 1 96.25 137 GLN B N 1
ATOM 2847 C CA . GLN B 1 137 ? 2.783 -6.523 -17.812 1 96.25 137 GLN B CA 1
ATOM 2848 C C . GLN B 1 137 ? 1.281 -6.461 -18.062 1 96.25 137 GLN B C 1
ATOM 2850 O O . GLN B 1 137 ? 0.484 -6.883 -17.234 1 96.25 137 GLN B O 1
ATOM 2855 N N . ARG B 1 138 ? 0.915 -5.98 -19.234 1 96.56 138 ARG B N 1
ATOM 2856 C CA . ARG B 1 138 ? -0.489 -5.871 -19.625 1 96.56 138 ARG B CA 1
ATOM 2857 C C . ARG B 1 138 ? -1.165 -7.238 -19.609 1 96.56 138 ARG B C 1
ATOM 2859 O O . ARG B 1 138 ? -2.262 -7.391 -19.078 1 96.56 138 ARG B O 1
ATOM 2866 N N . GLN B 1 139 ? -0.523 -8.164 -20.203 1 97.69 139 GLN B N 1
ATOM 2867 C CA . GLN B 1 139 ? -1.089 -9.5 -20.297 1 97.69 139 GLN B CA 1
ATOM 2868 C C . GLN B 1 139 ? -1.267 -10.125 -18.922 1 97.69 139 GLN B C 1
ATOM 2870 O O . GLN B 1 139 ? -2.283 -10.766 -18.641 1 97.69 139 GLN B O 1
ATOM 2875 N N . VAL B 1 140 ? -0.32 -9.938 -18.047 1 97.88 140 VAL B N 1
ATOM 2876 C CA . VAL B 1 140 ? -0.398 -10.445 -16.688 1 97.88 140 VAL B CA 1
ATOM 2877 C C . VAL B 1 140 ? -1.546 -9.773 -15.938 1 97.88 140 VAL B C 1
ATOM 2879 O O . VAL B 1 140 ? -2.332 -10.438 -15.258 1 97.88 140 VAL B O 1
ATOM 2882 N N . GLU B 1 141 ? -1.603 -8.492 -16.047 1 97.62 141 GLU B N 1
ATOM 2883 C CA . GLU B 1 141 ? -2.668 -7.707 -15.438 1 97.62 141 GLU B CA 1
ATOM 2884 C C . GLU B 1 141 ? -4.043 -8.227 -15.836 1 97.62 141 GLU B C 1
ATOM 2886 O O . GLU B 1 141 ? -4.902 -8.453 -14.984 1 97.62 141 GLU B O 1
ATOM 2891 N N . VAL B 1 142 ? -4.199 -8.461 -17.094 1 97.75 142 VAL B N 1
ATOM 2892 C CA . VAL B 1 142 ? -5.484 -8.883 -17.641 1 97.75 142 VAL B CA 1
ATOM 2893 C C . VAL B 1 142 ? -5.855 -10.258 -17.094 1 97.75 142 VAL B C 1
ATOM 2895 O O . VAL B 1 142 ? -6.973 -10.469 -16.625 1 97.75 142 VAL B O 1
ATOM 2898 N N . ARG B 1 143 ? -4.938 -11.18 -17.094 1 97.94 143 ARG B N 1
ATOM 2899 C CA . ARG B 1 143 ? -5.289 -12.523 -16.656 1 97.94 143 ARG B CA 1
ATOM 2900 C C . ARG B 1 143 ? -5.508 -12.57 -15.156 1 97.94 143 ARG B C 1
ATOM 2902 O O . ARG B 1 143 ? -6.359 -13.312 -14.664 1 97.94 143 ARG B O 1
ATOM 2909 N N . MET B 1 144 ? -4.734 -11.812 -14.414 1 97.88 144 MET B N 1
ATOM 2910 C CA . MET B 1 144 ? -4.902 -11.781 -12.969 1 97.88 144 MET B CA 1
ATOM 2911 C C . MET B 1 144 ? -6.266 -11.203 -12.594 1 97.88 144 MET B C 1
ATOM 2913 O O . MET B 1 144 ? -6.953 -11.734 -11.719 1 97.88 144 MET B O 1
ATOM 2917 N N . LEU B 1 145 ? -6.586 -10.109 -13.211 1 97.31 145 LEU B N 1
ATOM 2918 C CA . LEU B 1 145 ? -7.871 -9.469 -12.938 1 97.31 145 LEU B CA 1
ATOM 2919 C C . LEU B 1 145 ? -9.023 -10.391 -13.32 1 97.31 145 LEU B C 1
ATOM 2921 O O . LEU B 1 145 ? -10 -10.508 -12.57 1 97.31 145 LEU B O 1
ATOM 2925 N N . ALA B 1 146 ? -8.898 -11.016 -14.445 1 97.44 146 ALA B N 1
ATOM 2926 C CA . ALA B 1 146 ? -9.922 -11.961 -14.891 1 97.44 146 ALA B CA 1
ATOM 2927 C C . ALA B 1 146 ? -10.078 -13.109 -13.898 1 97.44 146 ALA B C 1
ATOM 2929 O O . ALA B 1 146 ? -11.195 -13.523 -13.586 1 97.44 146 ALA B O 1
ATOM 2930 N N . PHE B 1 147 ? -8.984 -13.625 -13.445 1 98.31 147 PHE B N 1
ATOM 2931 C CA . PHE B 1 147 ? -9.023 -14.719 -12.484 1 98.31 147 PHE B CA 1
ATOM 2932 C C . PHE B 1 147 ? -9.766 -14.305 -11.219 1 98.31 147 PHE B C 1
ATOM 2934 O O . PHE B 1 147 ? -10.625 -15.047 -10.727 1 98.31 147 PHE B O 1
ATOM 2941 N N . LEU B 1 148 ? -9.438 -13.102 -10.648 1 97.75 148 LEU B N 1
ATOM 2942 C CA . LEU B 1 148 ? -10.094 -12.617 -9.445 1 97.75 148 LEU B CA 1
ATOM 2943 C C . LEU B 1 148 ? -11.594 -12.43 -9.68 1 97.75 148 LEU B C 1
ATOM 2945 O O . LEU B 1 148 ? -12.414 -12.875 -8.867 1 97.75 148 LEU B O 1
ATOM 2949 N N . GLN B 1 149 ? -11.938 -11.852 -10.75 1 96.31 149 GLN B N 1
ATOM 2950 C CA . GLN B 1 149 ? -13.32 -11.461 -11.016 1 96.31 149 GLN B CA 1
ATOM 2951 C C . GLN B 1 149 ? -14.172 -12.664 -11.398 1 96.31 149 GLN B C 1
ATOM 2953 O O . GLN B 1 149 ? -15.352 -12.734 -11.039 1 96.31 149 GLN B O 1
ATOM 2958 N N . GLN B 1 150 ? -13.562 -13.594 -12.117 1 96.5 150 GLN B N 1
ATOM 2959 C CA . GLN B 1 150 ? -14.352 -14.672 -12.688 1 96.5 150 GLN B CA 1
ATOM 2960 C C . GLN B 1 150 ? -14.266 -15.938 -11.836 1 96.5 150 GLN B C 1
ATOM 2962 O O . GLN B 1 150 ? -15.148 -16.797 -11.891 1 96.5 150 GLN B O 1
ATOM 2967 N N . GLN B 1 151 ? -13.211 -16.047 -11.078 1 97.06 151 GLN B N 1
ATOM 2968 C CA . GLN B 1 151 ? -13.016 -17.312 -10.375 1 97.06 151 GLN B CA 1
ATOM 2969 C C . GLN B 1 151 ? -13.039 -17.109 -8.867 1 97.06 151 GLN B C 1
ATOM 2971 O O . GLN B 1 151 ? -13.586 -17.938 -8.133 1 97.06 151 GLN B O 1
ATOM 2976 N N . VAL B 1 152 ? -12.539 -16.047 -8.391 1 97.44 152 VAL B N 1
ATOM 2977 C CA . VAL B 1 152 ? -12.414 -15.867 -6.945 1 97.44 152 VAL B CA 1
ATOM 2978 C C . VAL B 1 152 ? -13.68 -15.227 -6.391 1 97.44 152 VAL B C 1
ATOM 2980 O O . VAL B 1 152 ? -14.367 -15.812 -5.555 1 97.44 152 VAL B O 1
ATOM 2983 N N . LEU B 1 153 ? -14.031 -14.031 -6.895 1 95.94 153 LEU B N 1
ATOM 2984 C CA . LEU B 1 153 ? -15.086 -13.203 -6.312 1 95.94 153 LEU B CA 1
ATOM 2985 C C . LEU B 1 153 ? -16.422 -13.945 -6.312 1 95.94 153 LEU B C 1
ATOM 2987 O O . LEU B 1 153 ? -17.141 -13.922 -5.312 1 95.94 153 LEU B O 1
ATOM 2991 N N . PRO B 1 154 ? -16.75 -14.68 -7.41 1 94.75 154 PRO B N 1
ATOM 2992 C CA . PRO B 1 154 ? -18.062 -15.352 -7.422 1 94.75 154 PRO B CA 1
ATOM 2993 C C . PRO B 1 154 ? -18.172 -16.453 -6.359 1 94.75 154 PRO B C 1
ATOM 2995 O O . PRO B 1 154 ? -19.266 -16.891 -6.043 1 94.75 154 PRO B O 1
ATOM 2998 N N . GLN B 1 155 ? -17.062 -16.875 -5.816 1 94.38 155 GLN B N 1
ATOM 2999 C CA . GLN B 1 155 ? -17.062 -17.969 -4.848 1 94.38 155 GLN B CA 1
ATOM 3000 C C . GLN B 1 155 ? -17.141 -17.438 -3.42 1 94.38 155 GLN B C 1
ATOM 3002 O O . GLN B 1 155 ? -17.203 -18.219 -2.467 1 94.38 155 GLN B O 1
ATOM 3007 N N . LEU B 1 156 ? -17.125 -16.125 -3.258 1 94 156 LEU B N 1
ATOM 3008 C CA . LEU B 1 156 ? -17.062 -15.555 -1.92 1 94 156 LEU B CA 1
ATOM 3009 C C . LEU B 1 156 ? -18.438 -15.078 -1.472 1 94 156 LEU B C 1
ATOM 3011 O O . LEU B 1 156 ? -19.094 -14.305 -2.178 1 94 156 LEU B O 1
ATOM 3015 N N . LEU B 1 157 ? -18.812 -15.531 -0.321 1 89.44 157 LEU B N 1
ATOM 3016 C CA . LEU B 1 157 ? -19.938 -14.945 0.388 1 89.44 157 LEU B CA 1
ATOM 3017 C C . LEU B 1 157 ? -19.516 -13.672 1.123 1 89.44 157 LEU B C 1
ATOM 3019 O O . LEU B 1 157 ? -18.328 -13.469 1.382 1 89.44 157 LEU B O 1
ATOM 3023 N N . PRO B 1 158 ? -20.469 -12.773 1.488 1 84.69 158 PRO B N 1
ATOM 3024 C CA . PRO B 1 158 ? -20.141 -11.484 2.102 1 84.69 158 PRO B CA 1
ATOM 3025 C C . PRO B 1 158 ? -19.281 -11.625 3.354 1 84.69 158 PRO B C 1
ATOM 3027 O O . PRO B 1 158 ? -18.469 -10.734 3.654 1 84.69 158 PRO B O 1
ATOM 3030 N N . HIS B 1 159 ? -19.328 -12.688 4.031 1 83.94 159 HIS B N 1
ATOM 3031 C CA . HIS B 1 159 ? -18.594 -12.844 5.277 1 83.94 159 HIS B CA 1
ATOM 3032 C C . HIS B 1 159 ? -17.281 -13.586 5.051 1 83.94 159 HIS B C 1
ATOM 3034 O O . HIS B 1 159 ? -16.484 -13.742 5.977 1 83.94 159 HIS B O 1
ATOM 3040 N N . GLN B 1 160 ? -17.062 -14.031 3.805 1 88.75 160 GLN B N 1
ATOM 3041 C CA . GLN B 1 160 ? -15.898 -14.859 3.512 1 88.75 160 GLN B CA 1
ATOM 3042 C C . GLN B 1 160 ? -14.75 -14.023 2.957 1 88.75 160 GLN B C 1
ATOM 3044 O O . GLN B 1 160 ? -14.961 -12.906 2.48 1 88.75 160 GLN B O 1
ATOM 3049 N N . GLN B 1 161 ? -13.555 -14.602 3.133 1 93.56 161 GLN B N 1
ATOM 3050 C CA . GLN B 1 161 ? -12.352 -13.984 2.586 1 93.56 161 GLN B CA 1
ATOM 3051 C C . GLN B 1 161 ? -11.555 -14.984 1.748 1 93.56 161 GLN B C 1
ATOM 3053 O O . GLN B 1 161 ? -11.664 -16.188 1.95 1 93.56 161 GLN B O 1
ATOM 3058 N N . ALA B 1 162 ? -10.891 -14.477 0.845 1 96.75 162 ALA B N 1
ATOM 3059 C CA . ALA B 1 162 ? -10.008 -15.32 0.044 1 96.75 162 ALA B CA 1
ATOM 3060 C C . ALA B 1 162 ? -8.539 -15.039 0.365 1 96.75 162 ALA B C 1
ATOM 3062 O O . ALA B 1 162 ? -8.156 -13.891 0.582 1 96.75 162 ALA B O 1
ATOM 3063 N N . VAL B 1 163 ? -7.75 -16.078 0.46 1 98.06 163 VAL B N 1
ATOM 3064 C CA . VAL B 1 163 ? -6.297 -15.992 0.452 1 98.06 163 VAL B CA 1
ATOM 3065 C C . VAL B 1 163 ? -5.754 -16.5 -0.883 1 98.06 163 VAL B C 1
ATOM 3067 O O . VAL B 1 163 ? -6.004 -17.641 -1.269 1 98.06 163 VAL B O 1
ATOM 3070 N N . VAL B 1 164 ? -5.09 -15.664 -1.577 1 98.81 164 VAL B N 1
ATOM 3071 C CA . VAL B 1 164 ? -4.496 -15.992 -2.867 1 98.81 164 VAL B CA 1
ATOM 3072 C C . VAL B 1 164 ? -2.973 -15.93 -2.764 1 98.81 164 VAL B C 1
ATOM 3074 O O . VAL B 1 164 ? -2.404 -14.859 -2.535 1 98.81 164 VAL B O 1
ATOM 3077 N N . VAL B 1 165 ? -2.311 -17.062 -2.92 1 98.81 165 VAL B N 1
ATOM 3078 C CA . VAL B 1 165 ? -0.854 -17.125 -2.861 1 98.81 165 VAL B CA 1
ATOM 3079 C C . VAL B 1 165 ? -0.278 -17.078 -4.273 1 98.81 165 VAL B C 1
ATOM 3081 O O . VAL B 1 165 ? -0.651 -17.875 -5.133 1 98.81 165 VAL B O 1
ATOM 3084 N N . GLY B 1 166 ? 0.561 -16.156 -4.516 1 98.31 166 GLY B N 1
ATOM 3085 C CA . GLY B 1 166 ? 1.128 -15.969 -5.84 1 98.31 166 GLY B CA 1
ATOM 3086 C C . GLY B 1 166 ? 2.523 -15.367 -5.816 1 98.31 166 GLY B C 1
ATOM 3087 O O . GLY B 1 166 ? 3.365 -15.781 -5.016 1 98.31 166 GLY B O 1
ATOM 3088 N N . HIS B 1 167 ? 2.779 -14.422 -6.777 1 98 167 HIS B N 1
ATOM 3089 C CA . HIS B 1 167 ? 4.156 -14.016 -7.039 1 98 167 HIS B CA 1
ATOM 3090 C C . HIS B 1 167 ? 4.277 -12.492 -7.094 1 98 167 HIS B C 1
ATOM 3092 O O . HIS B 1 167 ? 3.273 -11.789 -7.246 1 98 167 HIS B O 1
ATOM 3098 N N . GLY B 1 168 ? 5.527 -12.055 -6.938 1 96.88 168 GLY B N 1
ATOM 3099 C CA . GLY B 1 168 ? 5.809 -10.633 -6.797 1 96.88 168 GLY B CA 1
ATOM 3100 C C . GLY B 1 168 ? 5.379 -9.812 -7.996 1 96.88 168 GLY B C 1
ATOM 3101 O O . GLY B 1 168 ? 4.473 -8.984 -7.895 1 96.88 168 GLY B O 1
ATOM 3102 N N . MET B 1 169 ? 5.969 -10.094 -9.164 1 95.94 169 MET B N 1
ATOM 3103 C CA . MET B 1 169 ? 5.684 -9.281 -10.344 1 95.94 169 MET B CA 1
ATOM 3104 C C . MET B 1 169 ? 4.234 -9.453 -10.789 1 95.94 169 MET B C 1
ATOM 3106 O O . MET B 1 169 ? 3.605 -8.508 -11.258 1 95.94 169 MET B O 1
ATOM 3110 N N . ALA B 1 170 ? 3.691 -10.625 -10.641 1 97.75 170 ALA B N 1
ATOM 3111 C CA . ALA B 1 170 ? 2.295 -10.859 -10.992 1 97.75 170 ALA B CA 1
ATOM 3112 C C . ALA B 1 170 ? 1.363 -9.977 -10.172 1 97.75 170 ALA B C 1
ATOM 3114 O O . ALA B 1 170 ? 0.484 -9.305 -10.719 1 97.75 170 ALA B O 1
ATOM 3115 N N . PHE B 1 171 ? 1.602 -9.93 -8.875 1 98.69 171 PHE B N 1
ATOM 3116 C CA . PHE B 1 171 ? 0.765 -9.117 -8 1 98.69 171 PHE B CA 1
ATOM 3117 C C . PHE B 1 171 ? 0.996 -7.633 -8.258 1 98.69 171 PHE B C 1
ATOM 3119 O O . PHE B 1 171 ? 0.068 -6.824 -8.156 1 98.69 171 PHE B O 1
ATOM 3126 N N . LYS B 1 172 ? 2.225 -7.27 -8.578 1 98.19 172 LYS B N 1
ATOM 3127 C CA . LYS B 1 172 ? 2.518 -5.875 -8.883 1 98.19 172 LYS B CA 1
ATOM 3128 C C . LYS B 1 172 ? 1.773 -5.418 -10.141 1 98.19 172 LYS B C 1
ATOM 3130 O O . LYS B 1 172 ? 1.256 -4.301 -10.188 1 98.19 172 LYS B O 1
ATOM 3135 N N . CYS B 1 173 ? 1.725 -6.266 -11.148 1 97.62 173 CYS B N 1
ATOM 3136 C CA . CYS B 1 173 ? 0.969 -5.945 -12.352 1 97.62 173 CYS B CA 1
ATOM 3137 C C . CYS B 1 173 ? -0.512 -5.77 -12.039 1 97.62 173 CYS B C 1
ATOM 3139 O O . CYS B 1 173 ? -1.157 -4.859 -12.562 1 97.62 173 CYS B O 1
ATOM 3141 N N . LEU B 1 174 ? -1.018 -6.648 -11.219 1 98.38 174 LEU B N 1
ATOM 3142 C CA . LEU B 1 174 ? -2.408 -6.531 -10.789 1 98.38 174 LEU B CA 1
ATOM 3143 C C . LEU B 1 174 ? -2.656 -5.191 -10.102 1 98.38 174 LEU B C 1
ATOM 3145 O O . LEU B 1 174 ? -3.598 -4.477 -10.445 1 98.38 174 LEU B O 1
ATOM 3149 N N . LEU B 1 175 ? -1.786 -4.844 -9.148 1 97.88 175 LEU B N 1
ATOM 3150 C CA . LEU B 1 175 ? -1.918 -3.594 -8.406 1 97.88 175 LEU B CA 1
ATOM 3151 C C . LEU B 1 175 ? -1.859 -2.395 -9.352 1 97.88 175 LEU B C 1
ATOM 3153 O O . LEU B 1 175 ? -2.607 -1.43 -9.18 1 97.88 175 LEU B O 1
ATOM 3157 N N . ARG B 1 176 ? -0.952 -2.488 -10.305 1 96.06 176 ARG B N 1
ATOM 3158 C CA . ARG B 1 176 ? -0.851 -1.423 -11.297 1 96.06 176 ARG B CA 1
ATOM 3159 C C . ARG B 1 176 ? -2.191 -1.185 -11.984 1 96.06 176 ARG B C 1
ATOM 3161 O O . ARG B 1 176 ? -2.615 -0.039 -12.148 1 96.06 176 ARG B O 1
ATOM 3168 N N . GLY B 1 177 ? -2.824 -2.219 -12.359 1 95 177 GLY B N 1
ATOM 3169 C CA . GLY B 1 177 ? -4.125 -2.125 -13 1 95 177 GLY B CA 1
ATOM 3170 C C . GLY B 1 177 ? -5.199 -1.551 -12.094 1 95 177 GLY B C 1
ATOM 3171 O O . GLY B 1 177 ? -5.961 -0.674 -12.5 1 95 177 GLY B O 1
ATOM 3172 N N . LEU B 1 178 ? -5.242 -2.035 -10.891 1 95.62 178 LEU B N 1
ATOM 3173 C CA . LEU B 1 178 ? -6.25 -1.588 -9.938 1 95.62 178 LEU B CA 1
ATOM 3174 C C . LEU B 1 178 ? -6.086 -0.102 -9.633 1 95.62 178 LEU B C 1
ATOM 3176 O O . LEU B 1 178 ? -7.074 0.601 -9.406 1 95.62 178 LEU B O 1
ATOM 3180 N N . LEU B 1 179 ? -4.887 0.353 -9.625 1 93.62 179 LEU B N 1
ATOM 3181 C CA . LEU B 1 179 ? -4.578 1.729 -9.258 1 93.62 179 LEU B CA 1
ATOM 3182 C C . LEU B 1 179 ? -4.637 2.646 -10.477 1 93.62 179 LEU B C 1
ATOM 3184 O O . LEU B 1 179 ? -4.699 3.869 -10.336 1 93.62 179 LEU B O 1
ATOM 3188 N N . GLY B 1 180 ? -4.609 2.072 -11.688 1 91.56 180 GLY B N 1
ATOM 3189 C CA . GLY B 1 180 ? -4.418 2.889 -12.875 1 91.56 180 GLY B CA 1
ATOM 3190 C C . GLY B 1 180 ? -3.111 3.656 -12.867 1 91.56 180 GLY B C 1
ATOM 3191 O O . GLY B 1 180 ? -3.094 4.863 -13.125 1 91.56 180 GLY B O 1
ATOM 3192 N N . SER B 1 181 ? -2.033 3.016 -12.484 1 93.31 181 SER B N 1
ATOM 3193 C CA . SER B 1 181 ? -0.732 3.654 -12.312 1 93.31 181 SER B CA 1
ATOM 3194 C C . SER B 1 181 ? 0.138 3.469 -13.555 1 93.31 181 SER B C 1
ATOM 3196 O O . SER B 1 181 ? -0.165 2.641 -14.414 1 93.31 181 SER B O 1
ATOM 3198 N N . VAL B 1 182 ? 1.19 4.25 -13.617 1 91.81 182 VAL B N 1
ATOM 3199 C CA . VAL B 1 182 ? 2.166 4.09 -14.695 1 91.81 182 VAL B CA 1
ATOM 3200 C C . VAL B 1 182 ? 2.855 2.734 -14.57 1 91.81 182 VAL B C 1
ATOM 3202 O O . VAL B 1 182 ? 3.027 2.219 -13.461 1 91.81 182 VAL B O 1
ATOM 3205 N N . PRO B 1 183 ? 3.318 2.131 -15.688 1 91.81 183 PRO B N 1
ATOM 3206 C CA . PRO B 1 183 ? 3.896 0.786 -15.664 1 91.81 183 PRO B CA 1
ATOM 3207 C C . PRO B 1 183 ? 5.188 0.712 -14.852 1 91.81 183 PRO B C 1
ATOM 3209 O O . PRO B 1 183 ? 5.488 -0.322 -14.25 1 91.81 183 PRO B O 1
ATOM 3212 N N . THR B 1 184 ? 5.91 1.765 -14.781 1 89.06 184 THR B N 1
ATOM 3213 C CA . THR B 1 184 ? 7.203 1.756 -14.102 1 89.06 184 THR B CA 1
ATOM 3214 C C . THR B 1 184 ? 7.023 1.642 -12.594 1 89.06 184 THR B C 1
ATOM 3216 O O . THR B 1 184 ? 7.973 1.339 -11.867 1 89.06 184 THR B O 1
ATOM 3219 N N . MET B 1 185 ? 5.793 1.851 -12.086 1 90.69 185 MET B N 1
ATOM 3220 C CA . MET B 1 185 ? 5.5 1.72 -10.664 1 90.69 185 MET B CA 1
ATOM 3221 C C . MET B 1 185 ? 5.812 0.311 -10.172 1 90.69 185 MET B C 1
ATOM 3223 O O . MET B 1 185 ? 6.184 0.121 -9.008 1 90.69 185 MET B O 1
ATOM 3227 N N . THR B 1 186 ? 5.75 -0.699 -11.078 1 93.81 186 THR B N 1
ATOM 3228 C CA . THR B 1 186 ? 5.973 -2.086 -10.688 1 93.81 186 THR B CA 1
ATOM 3229 C C . THR B 1 186 ? 7.406 -2.285 -10.203 1 93.81 186 THR B C 1
ATOM 3231 O O . THR B 1 186 ? 7.684 -3.195 -9.422 1 93.81 186 THR B O 1
ATOM 3234 N N . ARG B 1 187 ? 8.266 -1.429 -10.641 1 89.5 187 ARG B N 1
ATOM 3235 C CA . ARG B 1 187 ? 9.656 -1.504 -10.211 1 89.5 187 ARG B CA 1
ATOM 3236 C C . ARG B 1 187 ? 9.859 -0.794 -8.875 1 89.5 187 ARG B C 1
ATOM 3238 O O . ARG B 1 187 ? 10.859 -1.021 -8.195 1 89.5 187 ARG B O 1
ATOM 3245 N N . ASN B 1 188 ? 8.906 0.052 -8.562 1 92.25 188 ASN B N 1
ATOM 3246 C CA . ASN B 1 188 ? 9.141 0.957 -7.441 1 92.25 188 ASN B CA 1
ATOM 3247 C C . ASN B 1 188 ? 8.273 0.595 -6.238 1 92.25 188 ASN B C 1
ATOM 3249 O O . ASN B 1 188 ? 8.461 1.138 -5.148 1 92.25 188 ASN B O 1
ATOM 3253 N N . ILE B 1 189 ? 7.344 -0.303 -6.41 1 96.75 189 ILE B N 1
ATOM 3254 C CA . ILE B 1 189 ? 6.551 -0.784 -5.281 1 96.75 189 ILE B CA 1
ATOM 3255 C C . ILE B 1 189 ? 7.133 -2.1 -4.77 1 96.75 189 ILE B C 1
ATOM 3257 O O . ILE B 1 189 ? 7.484 -2.98 -5.555 1 96.75 189 ILE B O 1
ATOM 3261 N N . ALA B 1 190 ? 7.262 -2.254 -3.482 1 97.44 190 ALA B N 1
ATOM 3262 C CA . ALA B 1 190 ? 7.883 -3.434 -2.889 1 97.44 190 ALA B CA 1
ATOM 3263 C C . ALA B 1 190 ? 6.832 -4.461 -2.479 1 97.44 190 ALA B C 1
ATOM 3265 O O . ALA B 1 190 ? 5.781 -4.105 -1.941 1 97.44 190 ALA B O 1
ATOM 3266 N N . LEU B 1 191 ? 7.09 -5.695 -2.768 1 98.12 191 LEU B N 1
ATOM 3267 C CA . LEU B 1 191 ? 6.379 -6.863 -2.256 1 98.12 191 LEU B CA 1
ATOM 3268 C C . LEU B 1 191 ? 7.359 -7.957 -1.844 1 98.12 191 LEU B C 1
ATOM 3270 O O . LEU B 1 191 ? 7.891 -8.672 -2.695 1 98.12 191 LEU B O 1
ATOM 3274 N N . GLY B 1 192 ? 7.594 -8.094 -0.556 1 97.81 192 GLY B N 1
ATOM 3275 C CA . GLY B 1 192 ? 8.523 -9.102 -0.062 1 97.81 192 GLY B CA 1
ATOM 3276 C C . GLY B 1 192 ? 7.926 -10.492 -0.02 1 97.81 192 GLY B C 1
ATOM 3277 O O . GLY B 1 192 ? 6.723 -10.664 -0.21 1 97.81 192 GLY B O 1
ATOM 3278 N N . ASN B 1 193 ? 8.828 -11.484 0.181 1 98.19 193 ASN B N 1
ATOM 3279 C CA . ASN B 1 193 ? 8.328 -12.844 0.355 1 98.19 193 ASN B CA 1
ATOM 3280 C C . ASN B 1 193 ? 7.402 -12.953 1.565 1 98.19 193 ASN B C 1
ATOM 3282 O O . ASN B 1 193 ? 7.719 -12.438 2.639 1 98.19 193 ASN B O 1
ATOM 3286 N N . THR B 1 194 ? 6.281 -13.539 1.359 1 98.56 194 THR B N 1
ATOM 3287 C CA . THR B 1 194 ? 5.191 -13.805 2.295 1 98.56 194 THR B CA 1
ATOM 3288 C C . THR B 1 194 ? 4.508 -12.5 2.705 1 98.56 194 THR B C 1
ATOM 3290 O O . THR B 1 194 ? 3.721 -12.477 3.654 1 98.56 194 THR B O 1
ATOM 3293 N N . SER B 1 195 ? 4.863 -11.383 2.047 1 98.38 195 SER B N 1
ATOM 3294 C CA . SER B 1 195 ? 4.141 -10.141 2.326 1 98.38 195 SER B CA 1
ATOM 3295 C C . SER B 1 195 ? 2.648 -10.297 2.059 1 98.38 195 SER B C 1
ATOM 3297 O O . SER B 1 195 ? 2.248 -11.039 1.154 1 98.38 195 SER B O 1
ATOM 3299 N N . VAL B 1 196 ? 1.856 -9.609 2.822 1 98.25 196 VAL B N 1
ATOM 3300 C CA . VAL B 1 196 ? 0.404 -9.656 2.688 1 98.25 196 VAL B CA 1
ATOM 3301 C C . VAL B 1 196 ? -0.105 -8.328 2.127 1 98.25 196 VAL B C 1
ATOM 3303 O O . VAL B 1 196 ? 0.173 -7.262 2.686 1 98.25 196 VAL B O 1
ATOM 3306 N N . THR B 1 197 ? -0.671 -8.344 1.022 1 98.69 197 THR B N 1
ATOM 3307 C CA . THR B 1 197 ? -1.42 -7.246 0.424 1 98.69 197 THR B CA 1
ATOM 3308 C C . THR B 1 197 ? -2.916 -7.547 0.42 1 98.69 197 THR B C 1
ATOM 3310 O O . THR B 1 197 ? -3.328 -8.656 0.073 1 98.69 197 THR B O 1
ATOM 3313 N N . GLU B 1 198 ? -3.693 -6.633 0.886 1 98 198 GLU B N 1
ATOM 3314 C CA . GLU B 1 198 ? -5.137 -6.824 1.007 1 98 198 GLU B CA 1
ATOM 3315 C C . GLU B 1 198 ? -5.895 -5.891 0.07 1 98 198 GLU B C 1
ATOM 3317 O O . GLU B 1 198 ? -5.695 -4.676 0.098 1 98 198 GLU B O 1
ATOM 3322 N N . ILE B 1 199 ? -6.734 -6.492 -0.75 1 98.06 199 ILE B N 1
ATOM 3323 C CA . ILE B 1 199 ? -7.598 -5.715 -1.634 1 98.06 199 ILE B CA 1
ATOM 3324 C C . ILE B 1 199 ? -9.062 -6.035 -1.338 1 98.06 199 ILE B C 1
ATOM 3326 O O . ILE B 1 199 ? -9.375 -7.102 -0.8 1 98.06 199 ILE B O 1
ATOM 3330 N N . GLY B 1 200 ? -9.906 -5.09 -1.562 1 96.5 200 GLY B N 1
ATOM 3331 C CA . GLY B 1 200 ? -11.344 -5.211 -1.395 1 96.5 200 GLY B CA 1
ATOM 3332 C C . GLY B 1 200 ? -12.117 -4.938 -2.67 1 96.5 200 GLY B C 1
ATOM 3333 O O . GLY B 1 200 ? -11.633 -4.227 -3.555 1 96.5 200 GLY B O 1
ATOM 3334 N N . PHE B 1 201 ? -13.258 -5.535 -2.803 1 96.06 201 PHE B N 1
ATOM 3335 C CA . PHE B 1 201 ? -14.148 -5.301 -3.936 1 96.06 201 PHE B CA 1
ATOM 3336 C C . PHE B 1 201 ? -15.562 -4.992 -3.459 1 96.06 201 PHE B C 1
ATOM 3338 O O . PHE B 1 201 ? -16.141 -5.742 -2.666 1 96.06 201 PHE B O 1
ATOM 3345 N N . VAL B 1 202 ? -16.078 -3.893 -3.893 1 93.44 202 VAL B N 1
ATOM 3346 C CA . VAL B 1 202 ? -17.453 -3.514 -3.627 1 93.44 202 VAL B CA 1
ATOM 3347 C C . VAL B 1 202 ? -18.297 -3.672 -4.898 1 93.44 202 VAL B C 1
ATOM 3349 O O . VAL B 1 202 ? -18.141 -2.893 -5.844 1 93.44 202 VAL B O 1
ATOM 3352 N N . PRO B 1 203 ? -19.188 -4.617 -4.891 1 89.06 203 PRO B N 1
ATOM 3353 C CA . PRO B 1 203 ? -20.016 -4.809 -6.078 1 89.06 203 PRO B CA 1
ATOM 3354 C C . PRO B 1 203 ? -20.922 -3.613 -6.363 1 89.06 203 PRO B C 1
ATOM 3356 O O . PRO B 1 203 ? -21.359 -2.934 -5.434 1 89.06 203 PRO B O 1
ATOM 3359 N N . GLY B 1 204 ? -21.047 -3.213 -7.625 1 82.31 204 GLY B N 1
ATOM 3360 C CA . GLY B 1 204 ? -21.969 -2.15 -8.008 1 82.31 204 GLY B CA 1
ATOM 3361 C C . GLY B 1 204 ? -23.422 -2.498 -7.75 1 82.31 204 GLY B C 1
ATOM 3362 O O . GLY B 1 204 ? -23.75 -3.66 -7.512 1 82.31 204 GLY B O 1
ATOM 3363 N N . LYS B 1 205 ? -24.328 -1.49 -7.352 1 66.62 205 LYS B N 1
ATOM 3364 C CA . LYS B 1 205 ? -25.75 -1.684 -7.09 1 66.62 205 LYS B CA 1
ATOM 3365 C C . LYS B 1 205 ? -26.422 -2.41 -8.25 1 66.62 205 LYS B C 1
ATOM 3367 O O . LYS B 1 205 ? -27.453 -3.07 -8.062 1 66.62 205 LYS B O 1
ATOM 3372 N N . GLY B 1 206 ? -25.984 -2.273 -9.484 1 58.19 206 GLY B N 1
ATOM 3373 C CA . GLY B 1 206 ? -26.766 -2.84 -10.578 1 58.19 206 GLY B CA 1
ATOM 3374 C C . GLY B 1 206 ? -26.422 -4.293 -10.852 1 58.19 206 GLY B C 1
ATOM 3375 O O . GLY B 1 206 ? -25.578 -4.879 -10.172 1 58.19 206 GLY B O 1
ATOM 3376 N N . SER B 1 207 ? -27.297 -5.09 -11.602 1 48.12 207 SER B N 1
ATOM 3377 C CA . SER B 1 207 ? -27.359 -6.512 -11.922 1 48.12 207 SER B CA 1
ATOM 3378 C C . SER B 1 207 ? -26.016 -7.012 -12.461 1 48.12 207 SER B C 1
ATOM 3380 O O . SER B 1 207 ? -25.828 -8.211 -12.664 1 48.12 207 SER B O 1
ATOM 3382 N N . ASN B 1 208 ? -25.25 -6.121 -12.984 1 47.66 208 ASN B N 1
ATOM 3383 C CA . ASN B 1 208 ? -24.078 -6.707 -13.633 1 47.66 208 ASN B CA 1
ATOM 3384 C C . ASN B 1 208 ? -22.922 -6.863 -12.648 1 47.66 208 ASN B C 1
ATOM 3386 O O . ASN B 1 208 ? -22.312 -5.875 -12.234 1 47.66 208 ASN B O 1
ATOM 3390 N N . ALA B 1 209 ? -22.953 -7.93 -12.062 1 46.81 209 ALA B N 1
ATOM 3391 C CA . ALA B 1 209 ? -22.016 -8.406 -11.062 1 46.81 209 ALA B CA 1
ATOM 3392 C C . ALA B 1 209 ? -20.578 -7.992 -11.414 1 46.81 209 ALA B C 1
ATOM 3394 O O . ALA B 1 209 ? -19.703 -7.984 -10.555 1 46.81 209 ALA B O 1
ATOM 3395 N N . SER B 1 210 ? -20.344 -7.773 -12.703 1 54.78 210 SER B N 1
ATOM 3396 C CA . SER B 1 210 ? -18.969 -7.523 -13.117 1 54.78 210 SER B CA 1
ATOM 3397 C C . SER B 1 210 ? -18.594 -6.059 -12.93 1 54.78 210 SER B C 1
ATOM 3399 O O . SER B 1 210 ? -17.422 -5.688 -13.078 1 54.78 210 SER B O 1
ATOM 3401 N N . SER B 1 211 ? -19.688 -5.238 -12.383 1 74.88 211 SER B N 1
ATOM 3402 C CA . SER B 1 211 ? -19.406 -3.818 -12.172 1 74.88 211 SER B CA 1
ATOM 3403 C C . SER B 1 211 ? -19.141 -3.521 -10.703 1 74.88 211 SER B C 1
ATOM 3405 O O . SER B 1 211 ? -19.734 -4.137 -9.82 1 74.88 211 SER B O 1
ATOM 3407 N N . GLY B 1 212 ? -18.062 -3.184 -10.305 1 88.19 212 GLY B N 1
ATOM 3408 C CA . GLY B 1 212 ? -17.688 -2.832 -8.945 1 88.19 212 GLY B CA 1
ATOM 3409 C C . GLY B 1 212 ? -16.406 -2.035 -8.867 1 88.19 212 GLY B C 1
ATOM 3410 O O . GLY B 1 212 ? -15.891 -1.57 -9.883 1 88.19 212 GLY B O 1
ATOM 3411 N N . GLU B 1 213 ? -16.125 -1.763 -7.641 1 90.38 213 GLU B N 1
ATOM 3412 C CA . GLU B 1 213 ? -14.945 -0.947 -7.395 1 90.38 213 GLU B CA 1
ATOM 3413 C C . GLU B 1 213 ? -13.945 -1.68 -6.504 1 90.38 213 GLU B C 1
ATOM 3415 O O . GLU B 1 213 ? -14.328 -2.268 -5.488 1 90.38 213 GLU B O 1
ATOM 3420 N N . TRP B 1 214 ? -12.789 -1.663 -7 1 95.38 214 TRP B N 1
ATOM 3421 C CA . TRP B 1 214 ? -11.711 -2.246 -6.207 1 95.38 214 TRP B CA 1
ATOM 3422 C C . TRP B 1 214 ? -11.156 -1.233 -5.211 1 95.38 214 TRP B C 1
ATOM 3424 O O . TRP B 1 214 ? -11.125 -0.032 -5.492 1 95.38 214 TRP B O 1
ATOM 3434 N N . HIS B 1 215 ? -10.773 -1.72 -4.102 1 96.44 215 HIS B N 1
ATOM 3435 C CA . HIS B 1 215 ? -10.109 -0.953 -3.051 1 96.44 215 HIS B CA 1
ATOM 3436 C C . HIS B 1 215 ? -8.789 -1.592 -2.648 1 96.44 215 HIS B C 1
ATOM 3438 O O . HIS B 1 215 ? -8.664 -2.818 -2.629 1 96.44 215 HIS B O 1
ATOM 3444 N N . ILE B 1 216 ? -7.816 -0.768 -2.379 1 97.94 216 ILE B N 1
ATOM 3445 C CA . ILE B 1 216 ? -6.551 -1.214 -1.805 1 97.94 216 ILE B CA 1
ATOM 3446 C C . ILE B 1 216 ? -6.531 -0.918 -0.307 1 97.94 216 ILE B C 1
ATOM 3448 O O . ILE B 1 216 ? -6.578 0.244 0.103 1 97.94 216 ILE B O 1
ATOM 3452 N N . LEU B 1 217 ? -6.402 -1.918 0.508 1 97.62 217 LEU B N 1
ATOM 3453 C CA . LEU B 1 217 ? -6.594 -1.771 1.946 1 97.62 217 LEU B CA 1
ATOM 3454 C C . LEU B 1 217 ? -5.258 -1.766 2.678 1 97.62 217 LEU B C 1
ATOM 3456 O O . LEU B 1 217 ? -5.09 -1.052 3.668 1 97.62 217 LEU B O 1
ATOM 3460 N N . ARG B 1 218 ? -4.309 -2.525 2.246 1 97.75 218 ARG B N 1
ATOM 3461 C CA . ARG B 1 218 ? -2.924 -2.494 2.711 1 97.75 218 ARG B CA 1
ATOM 3462 C C . ARG B 1 218 ? -1.988 -3.133 1.69 1 97.75 218 ARG B C 1
ATOM 3464 O O . ARG B 1 218 ? -2.398 -4.012 0.929 1 97.75 218 ARG B O 1
ATOM 3471 N N . VAL B 1 219 ? -0.798 -2.709 1.657 1 98.56 219 VAL B N 1
ATOM 3472 C CA . VAL B 1 219 ? 0.183 -3.205 0.698 1 98.56 219 VAL B CA 1
ATOM 3473 C C . VAL B 1 219 ? 1.468 -3.592 1.427 1 98.56 219 VAL B C 1
ATOM 3475 O O . VAL B 1 219 ? 1.972 -2.83 2.256 1 98.56 219 VAL B O 1
ATOM 3478 N N . ASN B 1 220 ? 1.944 -4.852 1.152 1 98.56 220 ASN B N 1
ATOM 3479 C CA . ASN B 1 220 ? 3.26 -5.332 1.563 1 98.56 220 ASN B CA 1
ATOM 3480 C C . ASN B 1 220 ? 3.406 -5.332 3.082 1 98.56 220 ASN B C 1
ATOM 3482 O O . ASN B 1 220 ? 4.426 -4.887 3.613 1 98.56 220 ASN B O 1
ATOM 3486 N N . ASP B 1 221 ? 2.352 -5.793 3.775 1 96.81 221 ASP B N 1
ATOM 3487 C CA . ASP B 1 221 ? 2.449 -6.02 5.215 1 96.81 221 ASP B CA 1
ATOM 3488 C C . ASP B 1 221 ? 3.367 -7.195 5.527 1 96.81 221 ASP B C 1
ATOM 3490 O O . ASP B 1 221 ? 3.084 -8.336 5.141 1 96.81 221 ASP B O 1
ATOM 3494 N N . ARG B 1 222 ? 4.48 -6.941 6.184 1 95.75 222 ARG B N 1
ATOM 3495 C CA . ARG B 1 222 ? 5.453 -7.957 6.559 1 95.75 222 ARG B CA 1
ATOM 3496 C C . ARG B 1 222 ? 5.676 -7.977 8.07 1 95.75 222 ARG B C 1
ATOM 3498 O O . ARG B 1 222 ? 6.766 -8.305 8.539 1 95.75 222 ARG B O 1
ATOM 3505 N N . SER B 1 223 ? 4.633 -7.547 8.805 1 91 223 SER B N 1
ATOM 3506 C CA . SER B 1 223 ? 4.75 -7.367 10.242 1 91 223 SER B CA 1
ATOM 3507 C C . SER B 1 223 ? 4.98 -8.703 10.953 1 91 223 SER B C 1
ATOM 3509 O O . SER B 1 223 ? 5.434 -8.734 12.094 1 91 223 SER B O 1
ATOM 3511 N N . HIS B 1 224 ? 4.684 -9.781 10.234 1 93.38 224 HIS B N 1
ATOM 3512 C CA . HIS B 1 224 ? 4.859 -11.102 10.82 1 93.38 224 HIS B CA 1
ATOM 3513 C C . HIS B 1 224 ? 6.32 -11.539 10.758 1 93.38 224 HIS B C 1
ATOM 3515 O O . HIS B 1 224 ? 6.695 -12.555 11.359 1 93.38 224 HIS B O 1
ATOM 3521 N N . LEU B 1 225 ? 7.125 -10.82 10.031 1 93.75 225 LEU B N 1
ATOM 3522 C CA . LEU B 1 225 ? 8.516 -11.211 9.82 1 93.75 225 LEU B CA 1
ATOM 3523 C C . LEU B 1 225 ? 9.461 -10.336 10.633 1 93.75 225 LEU B C 1
ATOM 3525 O O . LEU B 1 225 ? 9.539 -9.133 10.414 1 93.75 225 LEU B O 1
ATOM 3529 N N . PRO B 1 226 ? 10.188 -10.93 11.555 1 89.19 226 PRO B N 1
ATOM 3530 C CA . PRO B 1 226 ? 11.344 -10.203 12.086 1 89.19 226 PRO B CA 1
ATOM 3531 C C . PRO B 1 226 ? 12.406 -9.93 11.023 1 89.19 226 PRO B C 1
ATOM 3533 O O . PRO B 1 226 ? 12.383 -10.539 9.953 1 89.19 226 PRO B O 1
ATOM 3536 N N . ASP B 1 227 ? 13.305 -9.055 11.242 1 85.12 227 ASP B N 1
ATOM 3537 C CA . ASP B 1 227 ? 14.281 -8.586 10.273 1 85.12 227 ASP B CA 1
ATOM 3538 C C . ASP B 1 227 ? 15.07 -9.742 9.68 1 85.12 227 ASP B C 1
ATOM 3540 O O . ASP B 1 227 ? 15.336 -9.773 8.477 1 85.12 227 ASP B O 1
ATOM 3544 N N . ASP B 1 228 ? 15.383 -10.648 10.484 1 88.94 228 ASP B N 1
ATOM 3545 C CA . ASP B 1 228 ? 16.266 -11.734 10.055 1 88.94 228 ASP B CA 1
ATOM 3546 C C . ASP B 1 228 ? 15.523 -12.711 9.148 1 88.94 228 ASP B C 1
ATOM 3548 O O . ASP B 1 228 ? 16.156 -13.539 8.484 1 88.94 228 ASP B O 1
ATOM 3552 N N . LEU B 1 229 ? 14.203 -12.562 9.016 1 93.5 229 LEU B N 1
ATOM 3553 C CA . LEU B 1 229 ? 13.422 -13.453 8.156 1 93.5 229 LEU B CA 1
ATOM 3554 C C . LEU B 1 229 ? 12.938 -12.727 6.906 1 93.5 229 LEU B C 1
ATOM 3556 O O . LEU B 1 229 ? 12.227 -13.305 6.082 1 93.5 229 LEU B O 1
ATOM 3560 N N . ARG B 1 230 ? 13.289 -11.523 6.766 1 92.31 230 ARG B N 1
ATOM 3561 C CA . ARG B 1 230 ? 12.797 -10.75 5.629 1 92.31 230 ARG B CA 1
ATOM 3562 C C . ARG B 1 230 ? 13.672 -10.969 4.398 1 92.31 230 ARG B C 1
ATOM 3564 O O . ARG B 1 230 ? 14.898 -11.016 4.508 1 92.31 230 ARG B O 1
ATOM 3571 N N . SER B 1 231 ? 13.047 -11.258 3.301 1 92.25 231 SER B N 1
ATOM 3572 C CA . SER B 1 231 ? 13.703 -11.375 2.004 1 92.25 231 SER B CA 1
ATOM 3573 C C . SER B 1 231 ? 12.867 -10.734 0.9 1 92.25 231 SER B C 1
ATOM 3575 O O . SER B 1 231 ? 11.656 -10.555 1.053 1 92.25 231 SER B O 1
#

Foldseek 3Di:
DAKEKEWEFFAWPVNVCVVWAPAFQPQPTAHDPLRVVLLLLLLLVVLVVCVVVVHQLVQEAEEEENRNRQVSSRCSNCVSSVHDDHYHYDPLQTGWFQPPRGGPTPCVQCPPVNVVVCVVCQADDQQQDHHVVTGGLVRLLVSVVCCCQPPNVVVHDPSGHYYYYHHLLSVLSVVCVLVVHGNCVSVVADAWHRFIWMKDWDADPDPPRSDIHMGTDDGRHPVSDDPVSID/DAKEKEWEFFAWPQNVCVVWAPAFQPQPTAHDPLRVVLLLLLLLVVLVVCVVVVHQL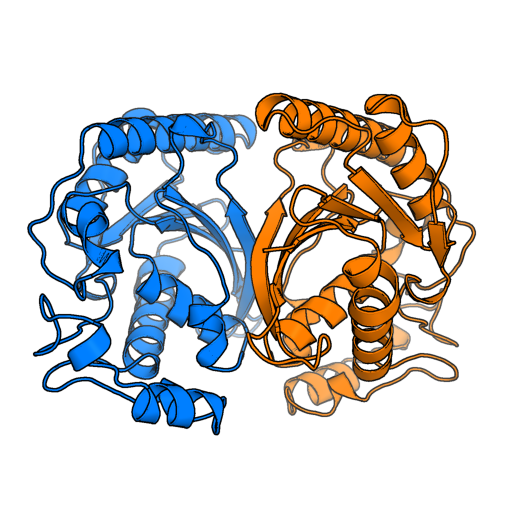VQEAEEEENRNRQVSSRCSNCVSSVHDDHYHYDPLQTGWFQPPRGGPTPCVQCPPVNVVVCVVCQADDQQQDHHVVTGGLVRLLVSVVCCCQPPNVVVHDPSGHYYYYHHLLSVLSVVCVLVVHGNCVSVVADAWHRFIWMKDWDADPDPPRSDIHMGTDDGRHPVSDDPVSID

InterPro domains:
  IPR013078 Histidine phosphatase superfamily, clade-1 [PF00300] (4-206)
  IPR013078 Histidine phosphatase superfamily, clade-1 [SM00855] (3-174)
  IPR013078 Histidine phosphatase superfamily, clade-1 [cd07067] (3-206)
  IPR029033 Histidine phosphatase superfamily [G3DSA:3.40.50.1240] (1-229)
  IPR029033 Histidine phosphatase superfamily [SSF53254] (1-227)

Sequence (462 aa):
MLKVLLVRHAQCEMNLHITERIGGRTNHSPLTELGEQQARAVASHLRTTFHHDAKPAKDVRFFSSTAVRAVETAKAVMAALEVEDGLVQSEQLLELEQGEFEGAVRRECFPPELIASFAADPWGVAYNFAPPRGESQRQVEVRMLAFLQQQVLPQLLPHQQAVVVGHGMAFKCLLRGLLGSVPTMTRNIALGNTSVTEIGFVPGKGSNASSGEWHILRVNDRSHLPDDLRSMLKVLLVRHAQCEMNLHITERIGGRTNHSPLTELGEQQARAVASHLRTTFHHDAKPAKDVRFFSSTAVRAVETAKAVMAALEVEDGLVQSEQLLELEQGEFEGAVRRECFPPELIASFAADPWGVAYNFAPPRGESQRQVEVRMLAFLQQQVLPQLLPHQQAVVVGHGMAFKCLLRGLLGSVPTMTRNIALGNTSVTEIGFVPGKGSNASSGEWHILRVNDRSHLPDDLRS

pLDDT: mean 91.64, std 8.94, range [46.47, 98.88]

Organism: Chlorella vulgaris (NCBI:txid3077)

Solvent-accessible surface area (backbone atoms only — not comparable to full-atom values): 22714 Å² total; per-residue (Å²): 104,39,42,37,37,39,27,25,25,25,42,22,56,57,64,78,43,45,89,52,22,31,60,48,51,74,47,83,30,52,56,35,74,67,11,50,53,34,21,50,33,42,12,52,43,51,39,51,51,31,54,72,68,71,44,58,59,88,42,50,47,42,33,21,10,65,33,44,25,14,39,53,27,43,50,40,29,30,52,61,45,71,44,90,73,71,73,45,69,34,73,62,39,40,38,54,38,30,38,72,43,43,66,33,52,39,67,74,76,52,33,68,67,58,52,47,48,29,66,73,32,42,81,43,53,52,31,66,42,49,46,64,84,32,44,20,46,50,56,43,20,51,42,39,50,47,43,42,63,70,60,48,53,77,69,51,52,79,87,25,38,35,42,38,21,27,31,53,67,31,50,34,27,34,50,31,59,77,38,48,30,29,49,62,38,54,77,29,47,50,59,42,50,41,10,38,25,33,37,34,37,39,70,42,94,59,91,51,75,88,40,59,45,67,28,43,49,30,35,29,45,49,86,63,46,56,79,91,61,63,89,102,39,41,37,37,40,27,24,25,26,42,22,56,58,66,79,44,44,89,54,22,30,59,47,50,75,46,83,30,53,56,35,74,67,11,50,51,36,21,49,33,42,13,53,45,49,39,51,51,32,54,72,68,70,44,58,58,87,41,49,45,44,35,22,11,65,34,44,24,14,39,53,27,42,49,40,30,30,52,60,45,70,42,90,73,72,72,45,68,35,74,64,39,42,37,54,38,30,39,72,43,43,68,33,52,38,66,73,75,52,35,68,67,58,53,49,49,29,65,73,31,42,81,44,52,50,30,67,44,50,46,64,85,33,44,20,48,51,55,42,20,51,43,38,50,46,44,42,62,70,59,47,53,76,72,51,52,78,87,25,36,35,40,36,21,26,33,55,68,32,49,34,28,34,50,31,58,77,36,46,32,29,47,62,38,54,78,29,47,50,59,40,48,40,10,38,26,33,35,34,37,38,70,42,93,58,90,52,76,87,40,57,44,68,29,44,50,31,34,28,45,49,86,62,46,57,78,90,61,62,89

Radius of gyration: 21.9 Å; Cα contacts (8 Å, |Δi|>4): 961; chains: 2; bounding box: 52×58×51 Å

Nearest PDB structures (foldseek):
  4pz9-assembly1_A  TM=8.269E-01  e=6.932E-15  Mycobacterium tuberculosis H37Rv
  4qih-assembly1_A  TM=8.041E-01  e=1.309E-14  Mycobacterium tuberculosis H37Rv
  6h26-assembly1_A-2  TM=7.199E-01  e=3.510E-12  Oryctolagus cuniculus
  3d8h-assembly1_A  TM=7.033E-01  e=1.353E-12  Cryptosporidium parvum Iowa II
  4emb-assembly1_A  TM=6.892E-01  e=1.118E-12  Borreliella burgdorferi

Secondary structure (DSSP, 8-state):
-EEEEEEEPPPBGGGGGTTTB---S-S---B-HHHHHHHHHHHHHHHHHHHHTT--GGGEEEEEESSHHHHHHHHHHHHHTT--S-EEEEGGGSPPP-GGGTTSBHHHHS-HHHHHHHHH-TTTHHHH---TT---HHHHHHHHHHHIIIIIGGG--TT-EEEEEE-HHHHHHHHHHHHT--TTHHHHB---TT-EEEEEEEE-SSS-TT-EEEEEEEEEE-TTS-GGG--/-EEEEEEEPPPBGGGGGTTTB-----S---B-HHHHHHHHHHHHHHHHHHHHTT--GGGEEEEEESSHHHHHHHHHHHHHTT--S-EEEEGGGSPPP-GGGTTSBHHHHS-HHHHHHHHH-TTTHHHH---TT---HHHHHHHHHHHIIIIIGGG--TT-EEEEEE-HHHHHHHHHHHHT--TTHHHHB---TT-EEEEEEEE-SSS-TT-EEEEEEEEEE-TTS-GGG--